Protein AF-0000000065835768 (afdb_homodimer)

Solvent-accessible surface area (backbone atoms only — not comparable to full-atom values): 32276 Å² total; per-residue (Å²): 102,39,33,35,32,39,28,36,87,40,36,66,29,43,33,36,64,66,36,83,69,40,75,77,43,46,74,45,62,57,48,66,87,75,46,41,49,82,36,44,70,56,45,37,54,50,46,70,72,67,58,46,61,31,36,39,43,60,53,68,75,79,59,22,64,65,45,30,60,73,35,36,50,58,32,20,52,54,32,29,39,29,39,52,29,47,55,51,33,34,51,76,66,66,40,37,38,34,41,37,58,47,43,58,62,38,36,40,48,94,49,90,56,62,47,47,71,85,39,55,58,47,30,35,53,43,78,54,44,36,35,42,18,51,18,39,43,49,41,47,50,47,25,49,36,48,28,69,73,36,74,80,36,47,38,29,25,43,26,35,48,45,68,44,39,68,70,56,53,57,50,85,81,49,21,45,71,67,41,38,49,52,49,50,50,53,49,27,60,75,68,64,46,58,65,44,80,36,63,13,84,32,67,40,30,44,29,73,36,43,39,59,42,56,29,51,50,51,56,54,38,71,78,40,51,89,72,50,59,63,58,36,42,44,56,78,62,58,66,42,30,49,46,54,54,51,50,55,52,27,60,74,71,63,54,81,56,44,79,40,68,39,68,88,42,84,69,80,68,63,51,54,46,54,37,39,63,68,27,49,72,69,69,54,74,69,80,70,50,70,69,61,35,49,50,54,28,52,51,46,52,55,53,51,59,69,70,104,100,40,32,35,33,40,29,36,87,40,36,67,28,44,32,37,65,66,38,81,69,40,76,76,43,47,76,45,60,57,50,66,86,77,46,42,48,80,36,44,69,55,44,39,54,51,45,71,71,66,57,45,63,32,37,39,44,60,53,67,75,81,60,22,64,66,44,30,60,73,34,36,50,57,33,19,52,54,33,28,38,30,38,53,28,48,56,53,34,34,51,76,69,66,41,38,37,35,44,36,59,47,42,58,63,38,36,40,49,95,51,92,59,62,45,46,72,84,39,55,58,47,32,35,54,45,78,54,43,36,34,42,19,52,18,40,43,49,41,47,49,47,25,49,36,48,27,70,73,37,75,81,35,48,39,27,26,42,26,35,48,46,70,45,39,68,71,56,54,59,50,86,82,49,22,45,71,66,42,39,48,54,48,51,51,54,50,26,58,75,69,65,44,57,64,45,79,36,62,13,84,31,67,41,30,44,27,74,37,43,40,60,44,54,29,52,49,51,58,52,38,70,78,39,49,89,72,50,58,64,58,38,42,45,58,79,62,59,67,41,32,48,47,54,54,51,50,55,52,28,60,74,72,64,52,82,55,43,80,40,66,40,68,89,43,82,66,81,67,61,49,53,45,56,37,38,62,68,28,49,75,69,69,54,76,68,79,72,51,69,68,60,35,49,49,52,27,51,50,47,52,55,53,51,55,68,70,99

InterPro domains:
  IPR001509 NAD-dependent epimerase/dehydratase [PF01370] (3-235)
  IPR028614 GDP-L-fucose synthase/GDP-L-colitose synthase [MF_00956] (1-303)
  IPR028614 GDP-L-fucose synthase/GDP-L-colitose synthase [cd05239] (2-302)
  IPR036291 NAD(P)-binding domain superfamily [SSF51735] (1-304)

pLDDT: mean 95.11, std 6.42, range [54.91, 98.94]

Nearest PDB structures (foldseek):
  7anh-assembly1_A-2  TM=8.904E-01  e=1.893E-30  Campylobacter jejuni
  7ll6-assembly1_A-2  TM=9.497E-01  e=2.467E-29  Brucella suis ATCC 23445
  8du0-assembly1_A  TM=9.288E-01  e=2.116E-28  Brucella ovis
  4e5y-assembly1_B  TM=9.105E-01  e=3.622E-28  Homo sapiens
  6aqz-assembly3_E  TM=8.543E-01  e=2.958E-22  Naegleria fowleri

Organism: Yersinia pseudotuberculosis (NCBI:txid633)

Foldseek 3Di:
DEEEEEPLLAPLNVLLCVDPCVVVYHYDYDDCVQAPLLDLVSLLVVCLVRVGLEYEYPDADAFALQVCQVCLPCLQNRLQSSLVSNVVSCVVSVNAYYEYEAELQQAAFPDPDAAEPVRGPVYHGFPSNRSNNVSRSNSLVVQVVSCVVPVSHRYAYEYEFAEAAARADLDPRGHYLLSVLLVQQVVCVVVVPQEGEDEAPQQAKGFYDYSNQVSVVVVVCVVVVVLQDRYAYDGAQDIDTSVVSNVLSCVLVVPDHYYHYHNVDDPGGSYRHHDHPSVVVSPDHGDDDSNRRSNNRSVNVVVVVVVD/DEEEEEPLLAPLNVLLCPFPCVVVYHYDYDDCVQAPLLDLVSLLVVCLVPVGLEYEYPDADAFALQVCQVCLPCLQNRLQSSLVSNVVSCVVSVNAYYEYEAELQQAAFPDPDAAEPVRRPVYHGFPSNRSNNVSRSNSLVVQVVSCVVPVSHRYAYEYEFAEAAARADLDPGGHYLLSVLLVQQVVCVVVVPQEGEDEAPQQAKGFYDYSNQVSVVVVVCVVLVVLQDRYAYDGAQDIDTSVVSNVLSCVLSVPDHYYHYHNVGDPGGSYRHHDHPSVVVSPDHGDADSNRRSNNRSVNVVVVVVVD

Structure (mmCIF, N/CA/C/O backbone):
data_AF-0000000065835768-model_v1
#
loop_
_entity.id
_entity.type
_entity.pdbx_description
1 polymer 'GDP-L-colitose synthase'
#
loop_
_atom_site.group_PDB
_atom_site.id
_atom_site.type_symbol
_atom_site.label_atom_id
_atom_site.label_alt_id
_atom_site.label_comp_id
_atom_site.label_asym_id
_atom_site.label_entity_id
_atom_site.label_seq_id
_atom_site.pdbx_PDB_ins_code
_atom_site.Cartn_x
_atom_site.Cartn_y
_atom_site.Cartn_z
_atom_site.occupancy
_atom_site.B_iso_or_equiv
_atom_site.auth_seq_id
_atom_site.auth_comp_id
_atom_site.auth_asym_id
_atom_site.auth_atom_id
_atom_site.pdbx_PDB_model_num
ATOM 1 N N . MET A 1 1 ? 14.594 30.266 -4.555 1 95.5 1 MET A N 1
ATOM 2 C CA . MET A 1 1 ? 14.266 28.859 -4.684 1 95.5 1 MET A CA 1
ATOM 3 C C . MET A 1 1 ? 12.812 28.672 -5.105 1 95.5 1 MET A C 1
ATOM 5 O O . MET A 1 1 ? 11.914 29.312 -4.559 1 95.5 1 MET A O 1
ATOM 9 N N . LYS A 1 2 ? 12.625 27.984 -6.133 1 98.12 2 LYS A N 1
ATOM 10 C CA . LYS A 1 2 ? 11.289 27.719 -6.652 1 98.12 2 LYS A CA 1
ATOM 11 C C . LYS A 1 2 ? 10.711 26.438 -6.055 1 98.12 2 LYS A C 1
ATOM 13 O O . LYS A 1 2 ? 11.305 25.359 -6.18 1 98.12 2 LYS A O 1
ATOM 18 N N . ILE A 1 3 ? 9.461 26.484 -5.406 1 98.88 3 ILE A N 1
ATOM 19 C CA . ILE A 1 3 ? 8.867 25.359 -4.684 1 98.88 3 ILE A CA 1
ATOM 20 C C . ILE A 1 3 ? 7.496 25.047 -5.27 1 98.88 3 ILE A C 1
ATOM 22 O O . ILE A 1 3 ? 6.629 25.906 -5.355 1 98.88 3 ILE A O 1
ATOM 26 N N . LEU A 1 4 ? 7.32 23.844 -5.734 1 98.94 4 LEU A N 1
ATOM 27 C CA . LEU A 1 4 ? 5.984 23.359 -6.078 1 98.94 4 LEU A CA 1
ATOM 28 C C . LEU A 1 4 ? 5.246 22.875 -4.836 1 98.94 4 LEU A C 1
ATOM 30 O O . LEU A 1 4 ? 5.715 21.969 -4.148 1 98.94 4 LEU A O 1
ATOM 34 N N . LEU A 1 5 ? 4.188 23.484 -4.543 1 98.88 5 LEU A N 1
ATOM 35 C CA . LEU A 1 5 ? 3.312 23.094 -3.445 1 98.88 5 LEU A CA 1
ATOM 36 C C . LEU A 1 5 ? 2.002 22.516 -3.977 1 98.88 5 LEU A C 1
ATOM 38 O O . LEU A 1 5 ? 1.153 23.25 -4.48 1 98.88 5 LEU A O 1
ATOM 42 N N . THR A 1 6 ? 1.881 21.172 -3.885 1 98.88 6 THR A N 1
ATOM 43 C CA . THR A 1 6 ? 0.581 20.594 -4.191 1 98.88 6 THR A CA 1
ATOM 44 C C . THR A 1 6 ? -0.34 20.656 -2.975 1 98.88 6 THR A C 1
ATOM 46 O O . THR A 1 6 ? 0.124 20.594 -1.834 1 98.88 6 THR A O 1
ATOM 49 N N . GLY A 1 7 ? -1.664 20.828 -3.27 1 98.25 7 GLY A N 1
ATOM 50 C CA . GLY A 1 7 ? -2.617 20.938 -2.176 1 98.25 7 GLY A CA 1
ATOM 51 C C . GLY A 1 7 ? -2.654 22.328 -1.549 1 98.25 7 GLY A C 1
ATOM 52 O O . GLY A 1 7 ? -3.014 22.469 -0.378 1 98.25 7 GLY A O 1
ATOM 53 N N . ALA A 1 8 ? -2.328 23.359 -2.309 1 98.31 8 ALA A N 1
ATOM 54 C CA . ALA A 1 8 ? -2.238 24.719 -1.818 1 98.31 8 ALA A CA 1
ATOM 55 C C . ALA A 1 8 ? -3.607 25.25 -1.396 1 98.31 8 ALA A C 1
ATOM 57 O O . ALA A 1 8 ? -3.703 26.188 -0.595 1 98.31 8 ALA A O 1
ATOM 58 N N . GLY A 1 9 ? -4.625 24.625 -1.874 1 96.69 9 GLY A N 1
ATOM 59 C CA . GLY A 1 9 ? -5.977 25.094 -1.583 1 96.69 9 GLY A CA 1
ATOM 60 C C . GLY A 1 9 ? -6.543 24.5 -0.305 1 96.69 9 GLY A C 1
ATOM 61 O O . GLY A 1 9 ? -7.594 24.938 0.17 1 96.69 9 GLY A O 1
ATOM 62 N N . GLY A 1 10 ? -5.895 23.578 0.287 1 96.06 10 GLY A N 1
ATOM 63 C CA . GLY A 1 10 ? -6.336 22.969 1.533 1 96.06 10 GLY A CA 1
ATOM 64 C C . GLY A 1 10 ? -5.828 23.703 2.764 1 96.06 10 GLY A C 1
ATOM 65 O O . GLY A 1 10 ? -5.07 24.672 2.65 1 96.06 10 GLY A O 1
ATOM 66 N N . MET A 1 11 ? -6.199 23.234 3.941 1 96 11 MET A N 1
ATOM 67 C CA . MET A 1 11 ? -5.848 23.859 5.211 1 96 11 MET A CA 1
ATOM 68 C C . MET A 1 11 ? -4.336 24 5.352 1 96 11 MET A C 1
ATOM 70 O O . MET A 1 11 ? -3.832 25.078 5.664 1 96 11 MET A O 1
ATOM 74 N N . VAL A 1 12 ? -3.611 22.891 5.098 1 98.06 12 VAL A N 1
ATOM 75 C CA . VAL A 1 12 ? -2.162 22.906 5.266 1 98.06 12 VAL A CA 1
ATOM 76 C C . VAL A 1 12 ? -1.523 23.844 4.254 1 98.06 12 VAL A C 1
ATOM 78 O O . VAL A 1 12 ? -0.689 24.688 4.617 1 98.06 12 VAL A O 1
ATOM 81 N N . GLY A 1 13 ? -1.935 23.766 2.982 1 98.56 13 GLY A N 1
ATOM 82 C CA . GLY A 1 13 ? -1.397 24.625 1.939 1 98.56 13 GLY A CA 1
ATOM 83 C C . GLY A 1 13 ? -1.617 26.094 2.209 1 98.56 13 GLY A C 1
ATOM 84 O O . GLY A 1 13 ? -0.692 26.906 2.078 1 98.56 13 GLY A O 1
ATOM 85 N N . LYS A 1 14 ? -2.795 26.438 2.609 1 98.44 14 LYS A N 1
ATOM 86 C CA . LYS A 1 14 ? -3.127 27.844 2.879 1 98.44 14 LYS A CA 1
ATOM 87 C C . LYS A 1 14 ? -2.322 28.375 4.059 1 98.44 14 LYS A C 1
ATOM 89 O O . LYS A 1 14 ? -1.917 29.547 4.059 1 98.44 14 LYS A O 1
ATOM 94 N N . ASN A 1 15 ? -2.145 27.547 5.066 1 98.56 15 ASN A N 1
ATOM 95 C CA . ASN A 1 15 ? -1.338 27.984 6.207 1 98.56 15 ASN A CA 1
ATOM 96 C C . ASN A 1 15 ? 0.127 28.172 5.816 1 98.56 15 ASN A C 1
ATOM 98 O O . ASN A 1 15 ? 0.796 29.078 6.316 1 98.56 15 ASN A O 1
ATOM 102 N N . ILE A 1 16 ? 0.642 27.281 4.938 1 98.75 16 ILE A N 1
ATOM 103 C CA . ILE A 1 16 ? 2.008 27.422 4.445 1 98.75 16 ILE A CA 1
ATOM 104 C C . ILE A 1 16 ? 2.162 28.766 3.727 1 98.75 16 ILE A C 1
ATOM 106 O O . ILE A 1 16 ? 3.094 29.531 4.008 1 98.75 16 ILE A O 1
ATOM 110 N N . LEU A 1 17 ? 1.242 29.094 2.873 1 98.56 17 LEU A N 1
ATOM 111 C CA . LEU A 1 17 ? 1.327 30.297 2.051 1 98.56 17 LEU A CA 1
ATOM 112 C C . LEU A 1 17 ? 1.104 31.547 2.891 1 98.56 17 LEU A C 1
ATOM 114 O O . LEU A 1 17 ? 1.612 32.625 2.561 1 98.56 17 LEU A O 1
ATOM 118 N N . ALA A 1 18 ? 0.375 31.438 4.031 1 98.12 18 ALA A N 1
ATOM 119 C CA . ALA A 1 18 ? 0.082 32.562 4.906 1 98.12 18 ALA A CA 1
ATOM 120 C C . ALA A 1 18 ? 1.254 32.875 5.84 1 98.12 18 ALA A C 1
ATOM 122 O O . ALA A 1 18 ? 1.326 33.938 6.441 1 98.12 18 ALA A O 1
ATOM 123 N N . HIS A 1 19 ? 2.084 31.922 6 1 98 19 HIS A N 1
ATOM 124 C CA . HIS A 1 19 ? 3.221 32.094 6.898 1 98 19 HIS A CA 1
ATOM 125 C C . HIS A 1 19 ? 4.145 33.219 6.418 1 98 19 HIS A C 1
ATOM 127 O O . HIS A 1 19 ? 4.371 33.344 5.215 1 98 19 HIS A O 1
ATOM 133 N N . THR A 1 20 ? 4.805 33.938 7.281 1 97.5 20 THR A N 1
ATOM 134 C CA . THR A 1 20 ? 5.609 35.125 6.969 1 97.5 20 THR A CA 1
ATOM 135 C C . THR A 1 20 ? 6.816 34.719 6.117 1 97.5 20 THR A C 1
ATOM 137 O O . THR A 1 20 ? 7.273 35.531 5.289 1 97.5 20 THR A O 1
ATOM 140 N N . LYS A 1 21 ? 7.285 33.562 6.254 1 97.81 21 LYS A N 1
ATOM 141 C CA . LYS A 1 21 ? 8.5 33.156 5.562 1 97.81 21 LYS A CA 1
ATOM 142 C C . LYS A 1 21 ? 8.203 32.75 4.121 1 97.81 21 LYS A C 1
ATOM 144 O O . LYS A 1 21 ? 9.117 32.531 3.322 1 97.81 21 LYS A O 1
ATOM 149 N N . SER A 1 22 ? 6.949 32.625 3.762 1 98.12 22 SER A N 1
ATOM 150 C CA . SER A 1 22 ? 6.582 32.219 2.406 1 98.12 22 SER A CA 1
ATOM 151 C C . SER A 1 22 ? 7.121 33.219 1.377 1 98.12 22 SER A C 1
ATOM 153 O O . SER A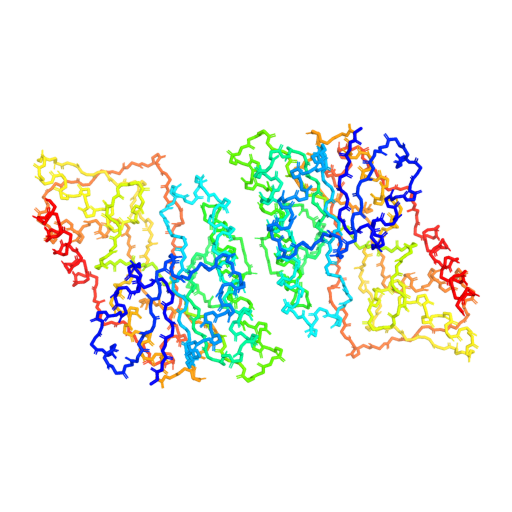 1 22 ? 7.422 32.844 0.243 1 98.12 22 SER A O 1
ATOM 155 N N . LYS A 1 23 ? 7.355 34.438 1.749 1 97.06 23 LYS A N 1
ATOM 156 C CA . LYS A 1 23 ? 7.785 35.5 0.855 1 97.06 23 LYS A CA 1
ATOM 157 C C . LYS A 1 23 ? 9.234 35.312 0.418 1 97.06 23 LYS A C 1
ATOM 159 O O . LYS A 1 23 ? 9.672 35.906 -0.565 1 97.06 23 LYS A O 1
ATOM 164 N N . ASP A 1 24 ? 9.945 34.469 1.132 1 97.69 24 ASP A N 1
ATOM 165 C CA . ASP A 1 24 ? 11.359 34.25 0.843 1 97.69 24 ASP A CA 1
ATOM 166 C C . ASP A 1 24 ? 11.539 33.25 -0.299 1 97.69 24 ASP A C 1
ATOM 168 O O . ASP A 1 24 ? 12.648 33.031 -0.774 1 97.69 24 ASP A O 1
ATOM 172 N N . TYR A 1 25 ? 10.398 32.688 -0.817 1 98.19 25 TYR A N 1
ATOM 173 C CA . TYR A 1 25 ? 10.453 31.641 -1.831 1 98.19 25 TYR A CA 1
ATOM 174 C C . TYR A 1 25 ? 9.484 31.938 -2.969 1 98.19 25 TYR A C 1
ATOM 176 O O . TYR A 1 25 ? 8.562 32.75 -2.814 1 98.19 25 TYR A O 1
ATOM 184 N N . GLU A 1 26 ? 9.773 31.359 -4.113 1 98.44 26 GLU A N 1
ATOM 185 C CA . GLU A 1 26 ? 8.828 31.359 -5.23 1 98.44 26 GLU A CA 1
ATOM 186 C C . GLU A 1 26 ? 7.961 30.109 -5.234 1 98.44 26 GLU A C 1
ATOM 188 O O . GLU A 1 26 ? 8.438 29.016 -5.562 1 98.44 26 GLU A O 1
ATOM 193 N N . PHE A 1 27 ? 6.73 30.312 -4.93 1 98.62 27 PHE A N 1
ATOM 194 C CA . PHE A 1 27 ? 5.824 29.172 -4.859 1 98.62 27 PHE A CA 1
ATOM 195 C C . PHE A 1 27 ? 5.051 29 -6.164 1 98.62 27 PHE A C 1
ATOM 197 O O . PHE A 1 27 ? 4.539 29.984 -6.711 1 98.62 27 PHE A O 1
ATOM 204 N N . ILE A 1 28 ? 5.012 27.812 -6.656 1 98.5 28 ILE A N 1
ATOM 205 C CA . ILE A 1 28 ? 4.082 27.375 -7.695 1 98.5 28 ILE A CA 1
ATOM 206 C C . ILE A 1 28 ? 2.965 26.547 -7.074 1 98.5 28 ILE A C 1
ATOM 208 O O . ILE A 1 28 ? 3.221 25.484 -6.488 1 98.5 28 ILE A O 1
ATOM 212 N N . THR A 1 29 ? 1.746 26.984 -7.23 1 98.69 29 THR A N 1
ATOM 213 C CA . THR A 1 29 ? 0.629 26.406 -6.492 1 98.69 29 THR A CA 1
ATOM 214 C C . THR A 1 29 ? -0.534 26.094 -7.43 1 98.69 29 THR A C 1
ATOM 216 O O . THR A 1 29 ? -1.622 26.656 -7.285 1 98.69 29 THR A O 1
ATOM 219 N N . PRO A 1 30 ? -0.406 25.156 -8.289 1 98.12 30 PRO A N 1
ATOM 220 C CA . PRO A 1 30 ? -1.486 24.844 -9.227 1 98.12 30 PRO A CA 1
ATOM 221 C C . PRO A 1 30 ? -2.725 24.281 -8.539 1 98.12 30 PRO A C 1
ATOM 223 O O . PRO A 1 30 ? -2.605 23.531 -7.562 1 98.12 30 PRO A O 1
ATOM 226 N N . SER A 1 31 ? -3.873 24.672 -9.055 1 97.12 31 SER A N 1
ATOM 227 C CA . SER A 1 31 ? -5.109 23.984 -8.68 1 97.12 31 SER A CA 1
ATOM 228 C C . SER A 1 31 ? -5.184 22.594 -9.281 1 97.12 31 SER A C 1
ATOM 230 O O . SER A 1 31 ? -4.363 22.234 -10.125 1 97.12 31 SER A O 1
ATOM 232 N N . SER A 1 32 ? -6.184 21.844 -8.805 1 95.81 32 SER A N 1
ATOM 233 C CA . SER A 1 32 ? -6.367 20.5 -9.359 1 95.81 32 SER A CA 1
ATOM 234 C C . SER A 1 32 ? -6.746 20.562 -10.836 1 95.81 32 SER A C 1
ATOM 236 O O . SER A 1 32 ? -6.504 19.609 -11.578 1 95.81 32 SER A O 1
ATOM 238 N N . LYS A 1 33 ? -7.289 21.672 -11.289 1 94.88 33 LYS A N 1
ATOM 239 C CA . LYS A 1 33 ? -7.633 21.875 -12.695 1 94.88 33 LYS A CA 1
ATOM 240 C C . LYS A 1 33 ? -6.387 22.156 -13.523 1 94.88 33 LYS A C 1
ATOM 242 O O . LYS A 1 33 ? -6.297 21.734 -14.68 1 94.88 33 LYS A O 1
ATOM 247 N N . GLU A 1 34 ? -5.477 22.812 -12.922 1 96.69 34 GLU A N 1
ATOM 248 C CA . GLU A 1 34 ? -4.242 23.188 -13.609 1 96.69 34 GLU A CA 1
ATOM 249 C C . GLU A 1 34 ? -3.258 22.016 -13.641 1 96.69 34 GLU A C 1
ATOM 251 O O . GLU A 1 34 ? -2.471 21.875 -14.578 1 96.69 34 GLU A O 1
ATOM 256 N N . LEU A 1 35 ? -3.312 21.219 -12.625 1 98.12 35 LEU A N 1
ATOM 257 C CA . LEU A 1 35 ? -2.449 20.047 -12.5 1 98.12 35 LEU A CA 1
ATOM 258 C C . LEU A 1 35 ? -3.207 18.875 -11.875 1 98.12 35 LEU A C 1
ATOM 260 O O . LEU A 1 35 ? -3.445 18.859 -10.672 1 98.12 35 LEU A O 1
ATOM 264 N N . ASP A 1 36 ? -3.562 17.969 -12.695 1 98 36 ASP A N 1
ATOM 265 C CA . ASP A 1 36 ? -4.234 16.766 -12.234 1 98 36 ASP A CA 1
ATOM 266 C C . ASP A 1 36 ? -3.223 15.719 -11.766 1 98 36 ASP A C 1
ATOM 268 O O . ASP A 1 36 ? -2.582 15.055 -12.578 1 98 36 ASP A O 1
ATOM 272 N N . LEU A 1 37 ? -3.168 15.469 -10.492 1 98.38 37 LEU A N 1
ATOM 273 C CA . LEU A 1 37 ? -2.172 14.586 -9.906 1 98.38 37 LEU A CA 1
ATOM 274 C C . LEU A 1 37 ? -2.529 13.125 -10.156 1 98.38 37 LEU A C 1
ATOM 276 O O . LEU A 1 37 ? -1.713 12.227 -9.914 1 98.38 37 LEU A O 1
ATOM 280 N N . LEU A 1 38 ? -3.723 12.867 -10.664 1 97.12 38 LEU A N 1
ATOM 281 C CA . LEU A 1 38 ? -4.129 11.5 -10.961 1 97.12 38 LEU A CA 1
ATOM 282 C C . LEU A 1 38 ? -3.623 11.078 -12.336 1 97.12 38 LEU A C 1
ATOM 284 O O . LEU A 1 38 ? -3.736 9.906 -12.711 1 97.12 38 LEU A O 1
ATOM 288 N N . GLU A 1 39 ? -3.012 12.039 -13.07 1 95.12 39 GLU A N 1
ATOM 289 C CA . GLU A 1 39 ? -2.471 11.789 -14.398 1 95.12 39 GLU A CA 1
ATOM 290 C C . GLU A 1 39 ? -0.968 12.047 -14.445 1 95.12 39 GLU A C 1
ATOM 292 O O . GLU A 1 39 ?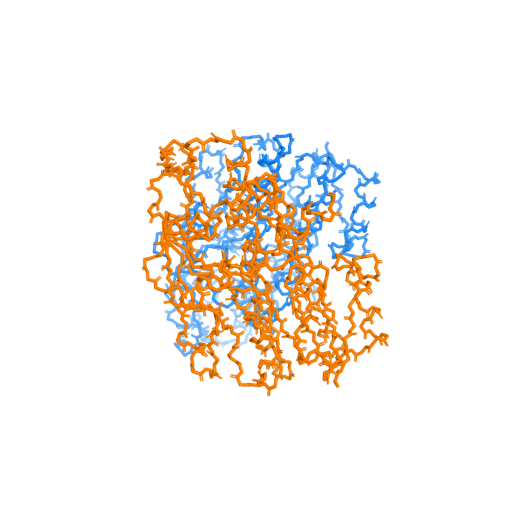 -0.534 13.188 -14.609 1 95.12 39 GLU A O 1
ATOM 297 N N . LYS A 1 40 ? -0.224 11.016 -14.461 1 95.75 40 LYS A N 1
ATOM 298 C CA . LYS A 1 40 ? 1.229 11.141 -14.383 1 95.75 40 LYS A CA 1
ATOM 299 C C . LYS A 1 40 ? 1.771 11.961 -15.547 1 95.75 40 LYS A C 1
ATOM 301 O O . LYS A 1 40 ? 2.709 12.75 -15.375 1 95.75 40 LYS A O 1
ATOM 306 N N . LYS A 1 41 ? 1.224 11.773 -16.734 1 95.19 41 LYS A N 1
ATOM 307 C CA . LYS A 1 41 ? 1.685 12.5 -17.906 1 95.19 41 LYS A CA 1
ATOM 308 C C . LYS A 1 41 ? 1.531 14.008 -17.719 1 95.19 41 LYS A C 1
ATOM 310 O O . LYS A 1 41 ? 2.387 14.781 -18.141 1 95.19 41 LYS A O 1
ATOM 315 N N . HIS A 1 42 ? 0.443 14.359 -17.078 1 96.69 42 HIS A N 1
ATOM 316 C CA . HIS A 1 42 ? 0.213 15.773 -16.781 1 96.69 42 HIS A CA 1
ATOM 317 C C . HIS A 1 42 ? 1.279 16.312 -15.844 1 96.69 42 HIS A C 1
ATOM 319 O O . HIS A 1 42 ? 1.777 17.422 -16.031 1 96.69 42 HIS A O 1
ATOM 325 N N . ILE A 1 43 ? 1.631 15.578 -14.891 1 98.5 43 ILE A N 1
ATOM 326 C CA . ILE A 1 43 ? 2.635 15.977 -13.914 1 98.5 43 ILE A CA 1
ATOM 327 C C . ILE A 1 43 ? 3.998 16.094 -14.586 1 98.5 43 ILE A C 1
ATOM 329 O O . ILE A 1 43 ? 4.719 17.078 -14.375 1 98.5 43 ILE A O 1
ATOM 333 N N . THR A 1 44 ? 4.312 15.109 -15.375 1 98.06 44 THR A N 1
ATOM 334 C CA . THR A 1 44 ? 5.594 15.094 -16.062 1 98.06 44 THR A CA 1
ATOM 335 C C . THR A 1 44 ? 5.766 16.359 -16.922 1 98.06 44 THR A C 1
ATOM 337 O O . THR A 1 44 ? 6.809 17.016 -16.859 1 98.06 44 THR A O 1
ATOM 340 N N . THR A 1 45 ? 4.766 16.688 -17.656 1 98.12 45 THR A N 1
ATOM 341 C CA . THR A 1 45 ? 4.801 17.875 -18.5 1 98.12 45 THR A CA 1
ATOM 342 C C . THR A 1 45 ? 4.922 19.141 -17.656 1 98.12 45 THR A C 1
ATOM 344 O O . THR A 1 45 ? 5.699 20.047 -17.984 1 98.12 45 THR A O 1
ATOM 347 N N . TYR A 1 46 ? 4.199 19.188 -16.625 1 98.62 46 TYR A N 1
ATOM 348 C CA . TYR A 1 46 ? 4.195 20.344 -15.734 1 98.62 46 TYR A CA 1
ATOM 349 C C . TYR A 1 46 ? 5.574 20.562 -15.117 1 98.62 46 TYR A C 1
ATOM 351 O O . TYR A 1 46 ? 6.062 21.688 -15.07 1 98.62 46 TYR A O 1
ATOM 359 N N . LEU A 1 47 ? 6.195 19.469 -14.664 1 98.69 47 LEU A N 1
ATOM 360 C CA . LEU A 1 47 ? 7.496 19.547 -14.008 1 98.69 47 LEU A CA 1
ATOM 361 C C . LEU A 1 47 ? 8.586 19.906 -15.016 1 98.69 47 LEU A C 1
ATOM 363 O O . LEU A 1 47 ? 9.531 20.641 -14.68 1 98.69 47 LEU A O 1
ATOM 367 N N . LYS A 1 48 ? 8.469 19.391 -16.219 1 98.19 48 LYS A N 1
ATOM 368 C CA . LYS A 1 48 ? 9.422 19.734 -17.266 1 98.19 48 LYS A CA 1
ATOM 369 C C . LYS A 1 48 ? 9.398 21.234 -17.578 1 98.19 48 LYS A C 1
ATOM 371 O O . LYS A 1 48 ? 10.43 21.828 -17.859 1 98.19 48 LYS A O 1
ATOM 376 N N . HIS A 1 49 ? 8.258 21.781 -17.516 1 98.06 49 HIS A N 1
ATOM 377 C CA . HIS A 1 49 ? 8.062 23.172 -17.844 1 98.06 49 HIS A CA 1
ATOM 378 C C . HIS A 1 49 ? 8.516 24.094 -16.719 1 98.06 49 HIS A C 1
ATOM 380 O O . HIS A 1 49 ? 9.203 25.078 -16.953 1 98.06 49 HIS A O 1
ATOM 386 N N . HIS A 1 50 ? 8.18 23.797 -15.477 1 98.31 50 HIS A N 1
ATOM 387 C CA . HIS A 1 50 ? 8.367 24.703 -14.359 1 98.31 50 HIS A CA 1
ATOM 388 C C . HIS A 1 50 ? 9.688 24.453 -13.648 1 98.31 50 HIS A C 1
ATOM 390 O O . HIS A 1 50 ? 10.258 25.359 -13.031 1 98.31 50 HIS A O 1
ATOM 396 N N . LYS A 1 51 ? 10.117 23.234 -13.617 1 98.19 51 LYS A N 1
ATOM 397 C CA . LYS A 1 51 ? 11.414 22.812 -13.086 1 98.19 51 LYS A CA 1
ATOM 398 C C . LYS A 1 51 ? 11.617 23.312 -11.656 1 98.19 51 LYS A C 1
ATOM 400 O O . LYS A 1 51 ? 12.609 23.984 -11.367 1 98.19 51 LYS A O 1
ATOM 405 N N . PRO A 1 52 ? 10.773 22.953 -10.758 1 98.75 52 PRO A N 1
ATOM 406 C CA . PRO A 1 52 ? 10.977 23.375 -9.375 1 98.75 52 PRO A CA 1
ATOM 407 C C . PRO A 1 52 ? 12.242 22.766 -8.758 1 98.75 52 PRO A C 1
ATOM 409 O O . PRO A 1 52 ? 12.672 21.688 -9.164 1 98.75 52 PRO A O 1
ATOM 412 N N . ASN A 1 53 ? 12.789 23.469 -7.727 1 98.25 53 ASN A N 1
ATOM 413 C CA . ASN A 1 53 ? 13.938 23 -6.969 1 98.25 53 ASN A CA 1
ATOM 414 C C . ASN A 1 53 ? 13.508 22.078 -5.832 1 98.25 53 ASN A C 1
ATOM 416 O O . ASN A 1 53 ? 14.305 21.25 -5.359 1 98.25 53 ASN A O 1
ATOM 420 N N . PHE A 1 54 ? 12.289 22.266 -5.441 1 98.69 54 PHE A N 1
ATOM 421 C CA . PHE A 1 54 ? 11.742 21.609 -4.262 1 98.69 54 PHE A CA 1
ATOM 422 C C . PHE A 1 54 ? 10.25 21.359 -4.414 1 98.69 54 PHE A C 1
ATOM 424 O O . PHE A 1 54 ? 9.531 22.188 -4.977 1 98.69 54 PHE A O 1
ATOM 431 N N . ILE A 1 55 ? 9.797 20.156 -3.967 1 98.94 55 ILE A N 1
ATOM 432 C CA . ILE A 1 55 ? 8.367 19.859 -3.988 1 98.94 55 ILE A CA 1
ATOM 433 C C . ILE A 1 55 ? 7.875 19.594 -2.568 1 98.94 55 ILE A C 1
ATOM 435 O O . ILE A 1 55 ? 8.531 18.875 -1.802 1 98.94 55 ILE A O 1
ATOM 439 N N . ILE A 1 56 ? 6.852 20.203 -2.186 1 98.94 56 ILE A N 1
ATOM 440 C CA . ILE A 1 56 ? 6.086 19.859 -0.995 1 98.94 56 ILE A CA 1
ATOM 441 C C . ILE A 1 56 ? 4.758 19.219 -1.404 1 98.94 56 ILE A C 1
ATOM 443 O O . ILE A 1 56 ? 3.91 19.875 -2.016 1 98.94 56 ILE A O 1
ATOM 447 N N . HIS A 1 57 ? 4.582 17.969 -1.076 1 98.94 57 HIS A N 1
ATOM 448 C CA . HIS A 1 57 ? 3.357 17.266 -1.42 1 98.94 57 HIS A CA 1
ATOM 449 C C . HIS A 1 57 ? 2.359 17.297 -0.268 1 98.94 57 HIS A C 1
ATOM 451 O O . HIS A 1 57 ? 2.352 16.406 0.58 1 98.94 57 HIS A O 1
ATOM 457 N N . ALA A 1 58 ? 1.437 18.203 -0.344 1 98.75 58 ALA A N 1
ATOM 458 C CA . ALA A 1 58 ? 0.432 18.375 0.704 1 98.75 58 ALA A CA 1
ATOM 459 C C . ALA A 1 58 ? -0.96 18.016 0.187 1 98.75 58 ALA A C 1
ATOM 461 O O . ALA A 1 58 ? -1.939 18.078 0.934 1 98.75 58 ALA A O 1
ATOM 462 N N . ALA A 1 59 ? -1.038 17.625 -1.051 1 98.5 59 ALA A N 1
ATOM 463 C CA . ALA A 1 59 ? -2.334 17.266 -1.625 1 98.5 59 ALA A CA 1
ATOM 464 C C . ALA A 1 59 ? -2.824 15.922 -1.094 1 98.5 59 ALA A C 1
ATOM 466 O O . ALA A 1 59 ? -2.02 15.039 -0.803 1 98.5 59 ALA A O 1
ATOM 467 N N . GLY A 1 60 ? -4.109 15.797 -1.014 1 96.88 60 GLY A N 1
ATOM 468 C CA . GLY A 1 60 ? -4.723 14.539 -0.622 1 96.88 60 GLY A CA 1
ATOM 469 C C . GLY A 1 60 ? -6.219 14.648 -0.404 1 96.88 60 GLY A C 1
ATOM 470 O O . GLY A 1 60 ? -6.754 15.75 -0.252 1 96.88 60 GLY A O 1
ATOM 471 N N . ILE A 1 61 ? -6.836 13.531 -0.511 1 95.06 61 ILE A N 1
ATOM 472 C CA . ILE A 1 61 ? -8.211 13.391 -0.044 1 95.06 61 ILE A CA 1
ATOM 473 C C . ILE A 1 61 ? -8.227 13.18 1.468 1 95.06 61 ILE A C 1
ATOM 475 O O . ILE A 1 61 ? -7.605 12.242 1.976 1 95.06 61 ILE A O 1
ATOM 479 N N . VAL A 1 62 ? -8.867 14.156 2.146 1 91.06 62 VAL A N 1
ATOM 480 C CA . VAL A 1 62 ? -8.938 14.07 3.602 1 91.06 62 VAL A CA 1
ATOM 481 C C . VAL A 1 62 ? -10.391 14.148 4.059 1 91.06 62 VAL A C 1
ATOM 483 O O . VAL A 1 62 ? -11.25 14.648 3.324 1 91.06 62 VAL A O 1
ATOM 486 N N . GLY A 1 63 ? -10.672 13.625 5.188 1 86.62 63 GLY A N 1
ATOM 487 C CA . GLY A 1 63 ? -12.008 13.641 5.773 1 86.62 63 GLY A CA 1
ATOM 488 C C . GLY A 1 63 ? -12.07 12.93 7.113 1 86.62 63 GLY A C 1
ATOM 489 O O . GLY A 1 63 ? -11.125 12.25 7.512 1 86.62 63 GLY A O 1
ATOM 490 N N . GLY A 1 64 ? -13.164 13.188 7.785 1 84.56 64 GLY A N 1
ATOM 491 C CA . GLY A 1 64 ? -13.367 12.562 9.086 1 84.56 64 GLY A CA 1
ATOM 492 C C . GLY A 1 64 ? -13.617 11.07 8.992 1 84.56 64 GLY A C 1
ATOM 493 O O . GLY A 1 64 ? -13.453 10.469 7.926 1 84.56 64 GLY A O 1
ATOM 494 N N . ILE A 1 65 ? -13.922 10.469 10.07 1 83.25 65 ILE A N 1
ATOM 495 C CA . ILE A 1 65 ? -14.102 9.031 10.219 1 83.25 65 ILE A CA 1
ATOM 496 C C . ILE A 1 65 ? -15.211 8.555 9.281 1 83.25 65 ILE A C 1
ATOM 498 O O . ILE A 1 65 ? -15.039 7.566 8.562 1 83.25 65 ILE A O 1
ATOM 502 N N . HIS A 1 66 ? -16.25 9.258 9.188 1 84.31 66 HIS A N 1
ATOM 503 C CA . HIS A 1 66 ? -17.391 8.859 8.367 1 84.31 66 HIS A CA 1
ATOM 504 C C . HIS A 1 66 ? -17.047 8.883 6.887 1 84.31 66 HIS A C 1
ATOM 506 O O . HIS A 1 66 ? -17.438 7.992 6.133 1 84.31 66 HIS A O 1
ATOM 512 N N . ALA A 1 67 ? -16.344 9.906 6.527 1 88.19 67 ALA A N 1
ATOM 513 C CA . ALA A 1 67 ? -15.93 10.008 5.129 1 88.19 67 ALA A CA 1
ATOM 514 C C . ALA A 1 67 ? -15.055 8.828 4.723 1 88.19 67 ALA A C 1
ATOM 516 O O . ALA A 1 67 ? -15.227 8.258 3.643 1 88.19 67 ALA A O 1
ATOM 517 N N . ASN A 1 68 ? -14.164 8.391 5.562 1 90.62 68 ASN A N 1
ATOM 518 C CA . ASN A 1 68 ? -13.266 7.277 5.297 1 90.62 68 ASN A CA 1
ATOM 519 C C . ASN A 1 68 ? -14.016 5.953 5.219 1 90.62 68 ASN A C 1
ATOM 521 O O . ASN A 1 68 ? -13.758 5.137 4.332 1 90.62 68 ASN A O 1
ATOM 525 N N . ILE A 1 69 ? -14.945 5.742 6.121 1 90.56 69 ILE A N 1
ATOM 526 C CA . ILE A 1 69 ? -15.703 4.496 6.188 1 90.56 69 ILE A CA 1
ATOM 527 C C . ILE A 1 69 ? -16.578 4.359 4.949 1 90.56 69 ILE A C 1
ATOM 529 O O . ILE A 1 69 ? -16.688 3.275 4.367 1 90.56 69 ILE A O 1
ATOM 533 N N . ASN A 1 70 ? -17.125 5.484 4.516 1 92.38 70 ASN A N 1
ATOM 534 C CA . ASN A 1 70 ? -18.109 5.461 3.434 1 92.38 70 ASN A CA 1
ATOM 535 C C . ASN A 1 70 ? -17.422 5.426 2.066 1 92.38 70 ASN A C 1
ATOM 537 O O . ASN A 1 70 ? -18.047 5.035 1.074 1 92.38 70 ASN A O 1
ATOM 541 N N . ASN A 1 71 ? -16.156 5.84 2.006 1 95.69 71 ASN A N 1
ATOM 542 C CA . ASN A 1 71 ? -15.469 5.949 0.718 1 95.69 71 ASN A CA 1
ATOM 543 C C . ASN A 1 71 ? -14.055 5.379 0.78 1 95.69 71 ASN A C 1
ATOM 545 O O . ASN A 1 71 ? -13.094 6.051 0.4 1 95.69 71 ASN A O 1
ATOM 549 N N . PRO A 1 72 ? -13.945 4.109 1.2 1 96.75 72 PRO A N 1
ATOM 550 C CA . PRO A 1 72 ? -12.594 3.562 1.343 1 96.75 72 PRO A CA 1
ATOM 551 C C . PRO A 1 72 ? -11.852 3.467 0.012 1 96.75 72 PRO A C 1
ATOM 553 O O . PRO A 1 72 ? -10.633 3.643 -0.034 1 96.75 72 PRO A O 1
ATOM 556 N N . VAL A 1 73 ? -12.57 3.211 -1.097 1 98.44 73 VAL A N 1
ATOM 557 C CA . VAL A 1 73 ? -11.945 3.102 -2.412 1 98.44 73 VAL A CA 1
ATOM 558 C C . VAL A 1 73 ? -11.328 4.441 -2.805 1 98.44 73 VAL A C 1
ATOM 560 O O . VAL A 1 73 ? -10.164 4.508 -3.191 1 98.44 73 VAL A O 1
ATOM 563 N N . LYS A 1 74 ? -12.086 5.512 -2.682 1 97.94 74 LYS A N 1
ATOM 564 C CA . LYS A 1 74 ? -11.617 6.848 -3.045 1 97.94 74 LYS A CA 1
ATOM 565 C C . LYS A 1 74 ? -10.391 7.242 -2.225 1 97.94 74 LYS A C 1
ATOM 567 O O . LYS A 1 74 ? -9.398 7.719 -2.773 1 97.94 74 LYS A O 1
ATOM 572 N N . PHE A 1 75 ? -10.438 7.023 -0.919 1 97.81 75 PHE A N 1
ATOM 573 C CA . PHE A 1 75 ? -9.359 7.418 -0.029 1 97.81 75 PHE A CA 1
ATOM 574 C C . PHE A 1 75 ? -8.086 6.629 -0.334 1 97.81 75 PHE A C 1
ATOM 576 O O . PHE A 1 75 ? -6.98 7.168 -0.249 1 97.81 75 PHE A O 1
ATOM 583 N N . LEU A 1 76 ? -8.258 5.387 -0.689 1 98.69 76 LEU A N 1
ATOM 584 C CA . LEU A 1 76 ? -7.102 4.578 -1.062 1 98.69 76 LEU A CA 1
ATOM 585 C C . LEU A 1 76 ? -6.559 5.004 -2.424 1 98.69 76 LEU A C 1
ATOM 587 O O . LEU A 1 76 ? -5.402 5.41 -2.533 1 98.69 76 LEU A O 1
ATOM 591 N N . VAL A 1 77 ? -7.406 4.957 -3.43 1 98.62 77 VAL A N 1
ATOM 592 C CA . VAL A 1 77 ? -6.988 5.02 -4.824 1 98.62 77 VAL A CA 1
ATOM 593 C C . VAL A 1 77 ? -6.473 6.422 -5.145 1 98.62 77 VAL A C 1
ATOM 595 O O . VAL A 1 77 ? -5.379 6.578 -5.695 1 98.62 77 VAL A O 1
ATOM 598 N N . GLU A 1 78 ? -7.207 7.434 -4.809 1 98.44 78 GLU A N 1
ATOM 599 C CA . GLU A 1 78 ? -6.824 8.781 -5.215 1 98.44 78 GLU A CA 1
ATOM 600 C C . GLU A 1 78 ? -5.578 9.25 -4.469 1 98.44 78 GLU A C 1
ATOM 602 O O . GLU A 1 78 ? -4.668 9.836 -5.066 1 98.44 78 GLU A O 1
ATOM 607 N N . ASN A 1 79 ? -5.539 9.023 -3.135 1 98.62 79 ASN A N 1
ATOM 608 C CA . ASN A 1 79 ? -4.34 9.414 -2.396 1 98.62 79 ASN A CA 1
ATOM 609 C C . ASN A 1 79 ? -3.113 8.641 -2.871 1 98.62 79 ASN A C 1
ATOM 611 O O . ASN A 1 79 ? -2.029 9.211 -3.002 1 98.62 79 ASN A O 1
ATOM 615 N N . MET A 1 80 ? -3.324 7.383 -3.137 1 98.25 80 MET A N 1
ATOM 616 C CA . MET A 1 80 ? -2.23 6.539 -3.609 1 98.25 80 MET A CA 1
ATOM 617 C C . MET A 1 80 ? -1.716 7.023 -4.961 1 98.25 80 MET A C 1
ATOM 619 O O . MET A 1 80 ? -0.507 7.156 -5.156 1 98.25 80 MET A O 1
ATOM 623 N N . GLN A 1 81 ? -2.592 7.242 -5.871 1 98.19 81 GLN A N 1
ATOM 624 C CA . GLN A 1 81 ? -2.23 7.656 -7.223 1 98.19 81 GLN A CA 1
ATOM 625 C C . GLN A 1 81 ? -1.533 9.016 -7.215 1 98.19 81 GLN A C 1
ATOM 627 O O . GLN A 1 81 ? -0.538 9.211 -7.914 1 98.19 81 GLN A O 1
ATOM 632 N N . MET A 1 82 ? -2.016 9.961 -6.449 1 98.62 82 MET A N 1
ATOM 633 C CA . MET A 1 82 ? -1.363 11.266 -6.367 1 98.62 82 MET A CA 1
ATOM 634 C C . MET A 1 82 ? 0.086 11.117 -5.914 1 98.62 82 MET A C 1
ATOM 636 O O . MET A 1 82 ? 0.99 11.695 -6.52 1 98.62 82 MET A O 1
ATOM 640 N N . GLY A 1 83 ? 0.276 10.336 -4.871 1 98.62 83 GLY A N 1
ATOM 641 C CA . GLY A 1 83 ? 1.613 10.141 -4.332 1 98.62 83 GLY A CA 1
ATOM 642 C C . GLY A 1 83 ? 2.557 9.461 -5.305 1 98.62 83 GLY A C 1
ATOM 643 O O . GLY A 1 83 ? 3.637 9.984 -5.598 1 98.62 83 GLY A O 1
ATOM 644 N N . ILE A 1 84 ? 2.107 8.305 -5.828 1 98.56 84 ILE A N 1
ATOM 645 C CA . ILE A 1 84 ? 2.945 7.512 -6.719 1 98.56 84 ILE A CA 1
ATOM 646 C C . ILE A 1 84 ? 3.277 8.32 -7.969 1 98.56 84 ILE A C 1
ATOM 648 O O . ILE A 1 84 ? 4.434 8.375 -8.398 1 98.56 84 ILE A O 1
ATOM 652 N N . ASN A 1 85 ? 2.275 8.977 -8.562 1 98.44 85 ASN A N 1
ATOM 653 C CA . ASN A 1 85 ? 2.473 9.75 -9.789 1 98.44 85 ASN A CA 1
ATOM 654 C C . ASN A 1 85 ? 3.451 10.898 -9.57 1 98.44 85 ASN A C 1
ATOM 656 O O . ASN A 1 85 ? 4.379 11.086 -10.359 1 98.44 85 ASN A O 1
ATOM 660 N N . LEU A 1 86 ? 3.268 11.617 -8.492 1 98.88 86 LEU A N 1
ATOM 661 C CA . LEU A 1 86 ? 4.102 12.789 -8.25 1 98.88 86 LEU A CA 1
ATOM 662 C C . LEU A 1 86 ? 5.539 12.383 -7.953 1 98.88 86 LEU A C 1
ATOM 664 O O . LEU A 1 86 ? 6.48 12.953 -8.508 1 98.88 86 LEU A O 1
ATOM 668 N N . LEU A 1 87 ? 5.699 11.453 -7.066 1 98.88 87 LEU A N 1
ATOM 669 C CA . LEU A 1 87 ? 7.035 11.047 -6.648 1 98.88 87 LEU A CA 1
ATOM 670 C C . LEU A 1 87 ? 7.82 10.477 -7.824 1 98.88 87 LEU A C 1
ATOM 672 O O . LEU A 1 87 ? 8.992 10.812 -8.016 1 98.88 87 LEU A O 1
ATOM 676 N N . THR A 1 88 ? 7.188 9.609 -8.625 1 98.62 88 THR A N 1
ATOM 677 C CA . THR A 1 88 ? 7.887 8.992 -9.75 1 98.62 88 THR A CA 1
ATOM 678 C C . THR A 1 88 ? 8.148 10.023 -10.852 1 98.62 88 THR A C 1
ATOM 680 O O . THR A 1 88 ? 9.227 10.031 -11.453 1 98.62 88 THR A O 1
ATOM 683 N N . ALA A 1 89 ? 7.168 10.906 -11.125 1 98.62 89 ALA A N 1
ATOM 684 C CA . ALA A 1 89 ? 7.371 11.961 -12.117 1 98.62 89 ALA A CA 1
ATOM 685 C C . ALA A 1 89 ? 8.5 12.906 -11.695 1 98.62 89 ALA A C 1
ATOM 687 O O . ALA A 1 89 ? 9.297 13.336 -12.531 1 98.62 89 ALA A O 1
ATOM 688 N N . ALA A 1 90 ? 8.516 13.242 -10.43 1 98.88 90 ALA A N 1
ATOM 689 C CA . ALA A 1 90 ? 9.57 14.109 -9.906 1 98.88 90 ALA A CA 1
ATOM 690 C C . ALA A 1 90 ? 10.945 13.469 -10.102 1 98.88 90 ALA A C 1
ATOM 692 O O . ALA A 1 90 ? 11.875 14.125 -10.586 1 98.88 90 ALA A O 1
ATOM 693 N N . LYS A 1 91 ? 11.031 12.211 -9.719 1 98.5 91 LYS A N 1
ATOM 694 C CA . LYS A 1 91 ? 12.281 11.484 -9.898 1 98.5 91 LYS A CA 1
ATOM 695 C C . LYS A 1 91 ? 12.703 11.461 -11.367 1 98.5 91 LYS A C 1
ATOM 697 O O . LYS A 1 91 ? 13.859 11.734 -11.695 1 98.5 91 LYS A O 1
ATOM 702 N N . ASP A 1 92 ? 11.742 11.172 -12.242 1 97.69 92 ASP A N 1
ATOM 703 C CA . ASP A 1 92 ? 12 11.062 -13.68 1 97.69 92 ASP A CA 1
ATOM 704 C C . ASP A 1 92 ? 12.438 12.406 -14.258 1 97.69 92 ASP A C 1
ATOM 706 O O . ASP A 1 92 ? 13.086 12.453 -15.305 1 97.69 92 ASP A O 1
ATOM 710 N N . ASN A 1 93 ? 12.062 13.5 -13.641 1 98.19 93 ASN A N 1
ATOM 711 C CA . ASN A 1 93 ? 12.43 14.836 -14.094 1 98.19 93 ASN A CA 1
ATOM 712 C C . ASN A 1 93 ? 13.602 15.391 -13.289 1 98.19 93 ASN A C 1
ATOM 714 O O . ASN A 1 93 ? 13.859 16.594 -13.312 1 98.19 93 ASN A O 1
ATOM 718 N N . ASN A 1 94 ? 14.203 14.523 -12.5 1 98 94 ASN A N 1
ATOM 719 C CA . ASN A 1 94 ? 15.438 14.789 -11.766 1 98 94 ASN A CA 1
ATOM 720 C C . ASN A 1 94 ? 15.242 15.891 -10.727 1 98 94 ASN A C 1
ATOM 722 O O . ASN A 1 94 ? 16.125 16.719 -10.523 1 98 94 ASN A O 1
ATOM 726 N N . ILE A 1 95 ? 14.07 16.016 -10.211 1 98.56 95 ILE A N 1
ATOM 727 C CA . ILE A 1 95 ? 13.867 16.859 -9.039 1 98.56 95 ILE A CA 1
ATOM 728 C C . ILE A 1 95 ? 14.398 16.141 -7.797 1 98.56 95 ILE A C 1
ATOM 730 O O . ILE A 1 95 ? 13.844 15.125 -7.371 1 98.56 95 ILE A O 1
ATOM 734 N N . ARG A 1 96 ? 15.305 16.672 -7.121 1 98.31 96 ARG A N 1
ATOM 735 C CA . ARG A 1 96 ? 16.109 15.906 -6.172 1 98.31 96 ARG A CA 1
ATOM 736 C C . ARG A 1 96 ? 15.547 16.016 -4.762 1 98.31 96 ARG A C 1
ATOM 738 O O . ARG A 1 96 ? 15.812 15.172 -3.908 1 98.31 96 ARG A O 1
ATOM 745 N N . LYS A 1 97 ? 14.812 17.109 -4.453 1 98.81 97 LYS A N 1
ATOM 746 C CA . LYS A 1 97 ? 14.328 17.328 -3.094 1 98.81 97 LYS A CA 1
ATOM 747 C C . LYS A 1 97 ? 12.805 17.359 -3.051 1 98.81 97 LYS A C 1
ATOM 749 O O . LYS A 1 97 ? 12.172 18.125 -3.777 1 98.81 97 LYS A O 1
ATOM 754 N N . LEU A 1 98 ? 12.242 16.5 -2.219 1 98.94 98 LEU A N 1
ATOM 755 C CA . LEU A 1 98 ? 10.789 16.406 -2.076 1 98.94 98 LEU A CA 1
ATOM 756 C C . LEU A 1 98 ? 10.406 16.078 -0.636 1 98.94 98 LEU A C 1
ATOM 758 O O . LEU A 1 98 ? 10.969 15.172 -0.029 1 98.94 98 LEU A O 1
ATOM 762 N N . LEU A 1 99 ? 9.547 16.891 -0.058 1 98.94 99 LEU A N 1
ATOM 763 C CA . LEU A 1 99 ? 8.945 16.641 1.242 1 98.94 99 LEU A CA 1
ATOM 764 C C . LEU A 1 99 ? 7.516 16.125 1.083 1 98.94 99 LEU A C 1
ATOM 766 O O . LEU A 1 99 ? 6.637 16.859 0.624 1 98.94 99 LEU A O 1
ATOM 770 N N . ASN A 1 100 ? 7.309 14.867 1.425 1 98.94 100 ASN A N 1
ATOM 771 C CA . ASN A 1 100 ? 5.992 14.234 1.457 1 98.94 100 ASN A CA 1
ATOM 772 C C . ASN A 1 100 ? 5.32 14.414 2.814 1 98.94 100 ASN A C 1
ATOM 774 O O . ASN A 1 100 ? 5.945 14.203 3.855 1 98.94 100 ASN A O 1
ATOM 778 N N . LEU A 1 101 ? 4.102 14.828 2.799 1 98.88 101 LEU A N 1
ATOM 779 C CA . LEU A 1 101 ? 3.357 14.883 4.051 1 98.88 101 LEU A CA 1
ATOM 780 C C . LEU A 1 101 ? 2.547 13.609 4.262 1 98.88 101 LEU A C 1
ATOM 782 O O . LEU A 1 101 ? 1.647 13.305 3.477 1 98.88 101 LEU A O 1
ATOM 786 N N . GLY A 1 102 ? 2.859 12.875 5.285 1 98.5 102 GLY A N 1
ATOM 787 C CA . GLY A 1 102 ? 2.117 11.695 5.707 1 98.5 102 GLY A CA 1
ATOM 788 C C . GLY A 1 102 ? 1.028 12.008 6.719 1 98.5 102 GLY A C 1
ATOM 789 O O . GLY A 1 102 ? 0.356 13.031 6.617 1 98.5 102 GLY A O 1
ATOM 790 N N . SER A 1 103 ? 0.764 11.055 7.574 1 97.56 103 SER A N 1
ATOM 791 C CA . SER A 1 103 ? -0.266 11.156 8.602 1 97.56 103 SER A CA 1
ATOM 792 C C . SER A 1 103 ? -0.007 10.172 9.742 1 97.56 103 SER A C 1
ATOM 794 O O . SER A 1 103 ? 0.483 9.062 9.508 1 97.56 103 SER A O 1
ATOM 796 N N . SER A 1 104 ? -0.429 10.602 10.914 1 95.88 104 SER A N 1
ATOM 797 C CA . SER A 1 104 ? -0.295 9.688 12.047 1 95.88 104 SER A CA 1
ATOM 798 C C . SER A 1 104 ? -1.197 8.469 11.883 1 95.88 104 SER A C 1
ATOM 800 O O . SER A 1 104 ? -1.04 7.473 12.594 1 95.88 104 SER A O 1
ATOM 802 N N . CYS A 1 105 ? -2.146 8.469 10.977 1 94.69 105 CYS A N 1
ATOM 803 C CA . CYS A 1 105 ? -2.992 7.32 10.672 1 94.69 105 CYS A CA 1
ATOM 804 C C . CYS A 1 105 ? -2.166 6.16 10.133 1 94.69 105 CYS A C 1
ATOM 806 O O . CYS A 1 105 ? -2.646 5.027 10.07 1 94.69 105 CYS A O 1
ATOM 808 N N . MET A 1 106 ? -0.923 6.441 9.812 1 97.44 106 MET A N 1
ATOM 809 C CA . MET A 1 106 ? -0.039 5.438 9.227 1 97.44 106 MET A CA 1
ATOM 810 C C . MET A 1 106 ? 0.401 4.422 10.273 1 97.44 106 MET A C 1
ATOM 812 O O . MET A 1 106 ? 0.933 3.363 9.93 1 97.44 106 MET A O 1
ATOM 816 N N . TYR A 1 107 ? 0.203 4.742 11.523 1 96.62 107 TYR A N 1
ATOM 817 C CA . TYR A 1 107 ? 0.751 3.918 12.594 1 96.62 107 TYR A CA 1
ATOM 818 C C . TYR A 1 107 ? -0.235 2.834 13.008 1 96.62 107 TYR A C 1
ATOM 820 O O . TYR A 1 107 ? -1.441 2.963 12.789 1 96.62 107 TYR A O 1
ATOM 828 N N . PRO A 1 108 ? 0.271 1.732 13.656 1 95.06 108 PRO A N 1
ATOM 829 C CA . PRO A 1 108 ? -0.602 0.652 14.125 1 95.06 108 PRO A CA 1
ATOM 830 C C . PRO A 1 108 ? -1.635 1.126 15.141 1 95.06 108 PRO A C 1
ATOM 832 O O . PRO A 1 108 ? -1.36 2.039 15.93 1 95.06 108 PRO A O 1
ATOM 835 N N . LYS A 1 109 ? -2.707 0.422 15.047 1 90.88 109 LYS A N 1
ATOM 836 C CA . LYS A 1 109 ? -3.729 0.685 16.062 1 90.88 109 LYS A CA 1
ATOM 837 C C . LYS A 1 109 ? -3.365 0.034 17.391 1 90.88 109 LYS A C 1
ATOM 839 O O . LYS A 1 109 ? -2.445 -0.786 17.453 1 90.88 109 LYS A O 1
ATOM 844 N N . ASP A 1 110 ? -3.939 0.421 18.453 1 85.44 110 ASP A N 1
ATOM 845 C CA . ASP A 1 110 ? -3.9 -0.199 19.781 1 85.44 110 ASP A CA 1
ATOM 846 C C . ASP A 1 110 ? -2.49 -0.16 20.359 1 85.44 110 ASP A C 1
ATOM 848 O O . ASP A 1 110 ? -1.991 -1.171 20.859 1 85.44 110 ASP A O 1
ATOM 852 N N . CYS A 1 111 ? -1.812 0.937 20.156 1 84.62 111 CYS A N 1
ATOM 853 C CA . CYS A 1 111 ? -0.507 1.15 20.766 1 84.62 111 CYS A CA 1
ATOM 854 C C . CYS A 1 111 ? -0.625 2.041 22 1 84.62 111 CYS A C 1
ATOM 856 O O . CYS A 1 111 ? -1.271 3.09 21.953 1 84.62 111 CYS A O 1
ATOM 858 N N . ASP A 1 112 ? -0.045 1.629 23.094 1 79.88 112 ASP A N 1
ATOM 859 C CA . ASP A 1 112 ? -0.13 2.377 24.344 1 79.88 112 ASP A CA 1
ATOM 860 C C . ASP A 1 112 ? 1.053 3.332 24.5 1 79.88 112 ASP A C 1
ATOM 862 O O . ASP A 1 112 ? 1.014 4.254 25.312 1 79.88 112 ASP A O 1
ATOM 866 N N . SER A 1 113 ? 2.051 3.125 23.781 1 83.44 113 SER A N 1
ATOM 867 C CA . SER A 1 113 ? 3.248 3.955 23.859 1 83.44 113 SER A CA 1
ATOM 868 C C . SER A 1 113 ? 3.254 5.016 22.766 1 83.44 113 SER A C 1
ATOM 870 O O . SER A 1 113 ? 2.396 5.004 21.875 1 83.44 113 SER A O 1
ATOM 872 N N . GLY A 1 114 ? 4.125 6.016 23.016 1 92.19 114 GLY A N 1
ATOM 873 C CA . GLY A 1 114 ? 4.344 6.973 21.938 1 92.19 114 GLY A CA 1
ATOM 874 C C . GLY A 1 114 ? 4.688 6.316 20.609 1 92.19 114 GLY A C 1
ATOM 875 O O . GLY A 1 114 ? 5.473 5.367 20.562 1 92.19 114 GLY A O 1
ATOM 876 N N . LEU A 1 115 ? 3.988 6.695 19.562 1 95.75 115 LEU A N 1
ATOM 877 C CA . LEU A 1 115 ? 4.18 6.133 18.234 1 95.75 115 LEU A CA 1
ATOM 878 C C . LEU A 1 115 ? 5.469 6.652 17.594 1 95.75 115 LEU A C 1
ATOM 880 O O . LEU A 1 115 ? 5.586 7.848 17.312 1 95.75 115 LEU A O 1
ATOM 884 N N . THR A 1 116 ? 6.43 5.797 17.438 1 97.5 116 THR A N 1
ATOM 885 C CA . THR A 1 116 ? 7.715 6.172 16.859 1 97.5 116 THR A CA 1
ATOM 886 C C . THR A 1 116 ? 7.734 5.906 15.359 1 97.5 116 THR A C 1
ATOM 888 O O . THR A 1 116 ? 6.98 5.07 14.859 1 97.5 116 THR A O 1
ATOM 891 N N . GLU A 1 117 ? 8.578 6.586 14.656 1 98.38 117 GLU A N 1
ATOM 892 C CA . GLU A 1 117 ? 8.602 6.559 13.195 1 98.38 117 GLU A CA 1
ATOM 893 C C . GLU A 1 117 ? 8.898 5.152 12.68 1 98.38 117 GLU A C 1
ATOM 895 O O . GLU A 1 117 ? 8.445 4.781 11.594 1 98.38 117 GLU A O 1
ATOM 900 N N . ASP A 1 118 ? 9.57 4.301 13.445 1 97 118 ASP A N 1
ATOM 901 C CA . ASP A 1 118 ? 9.969 2.965 13 1 97 118 ASP A CA 1
ATOM 902 C C . ASP A 1 118 ? 8.797 1.983 13.109 1 97 118 ASP A C 1
ATOM 904 O O . ASP A 1 118 ? 8.914 0.826 12.703 1 97 118 ASP A O 1
ATOM 908 N N . MET A 1 119 ? 7.664 2.488 13.555 1 96.75 119 MET A N 1
ATOM 909 C CA . MET A 1 119 ? 6.516 1.607 13.742 1 96.75 119 MET A CA 1
ATOM 910 C C . MET A 1 119 ? 5.68 1.526 12.469 1 96.75 119 MET A C 1
ATOM 912 O O . MET A 1 119 ? 4.723 0.756 12.398 1 96.75 119 MET A O 1
ATOM 916 N N . ILE A 1 120 ? 6.012 2.311 11.477 1 96.88 120 ILE A N 1
ATOM 917 C CA . ILE A 1 120 ? 5.301 2.266 10.203 1 96.88 120 ILE A CA 1
ATOM 918 C C . ILE A 1 120 ? 5.348 0.848 9.641 1 96.88 120 ILE A C 1
ATOM 920 O O . ILE A 1 120 ? 6.422 0.253 9.523 1 96.88 120 ILE A O 1
ATOM 924 N N . LEU A 1 121 ? 4.176 0.275 9.32 1 95.88 121 LEU A N 1
ATOM 925 C CA . LEU A 1 121 ? 4.012 -1.026 8.68 1 95.88 121 LEU A CA 1
ATOM 926 C C . LEU A 1 121 ? 4.441 -2.15 9.617 1 95.88 121 LEU A C 1
ATOM 928 O O . LEU A 1 121 ? 4.895 -3.203 9.164 1 95.88 121 LEU A O 1
ATOM 932 N N . THR A 1 122 ? 4.328 -1.944 10.969 1 95.12 122 THR A N 1
ATOM 933 C CA . THR A 1 122 ? 4.77 -2.977 11.898 1 95.12 122 THR A CA 1
ATOM 934 C C . THR A 1 122 ? 3.576 -3.631 12.586 1 95.12 122 THR A C 1
ATOM 936 O O . THR A 1 122 ? 3.736 -4.602 13.328 1 95.12 122 THR A O 1
ATOM 939 N N . GLY A 1 123 ? 2.391 -3.094 12.328 1 94.44 123 GLY A N 1
ATOM 940 C CA . GLY A 1 123 ? 1.204 -3.645 12.961 1 94.44 123 GLY A CA 1
ATOM 941 C C . GLY A 1 123 ? -0.078 -3.309 12.227 1 94.44 123 GLY A C 1
ATOM 942 O O . GLY A 1 123 ? -0.044 -2.68 11.164 1 94.44 123 GLY A O 1
ATOM 943 N N . GLU A 1 124 ? -1.184 -3.744 12.836 1 95.19 124 GLU A N 1
ATOM 944 C CA . GLU A 1 124 ? -2.492 -3.57 12.211 1 95.19 124 GLU A CA 1
ATOM 945 C C . GLU A 1 124 ? -2.914 -2.104 12.211 1 95.19 124 GLU A C 1
ATOM 947 O O . GLU A 1 124 ? -2.703 -1.39 13.195 1 95.19 124 GLU A O 1
ATOM 952 N N . LEU A 1 125 ? -3.531 -1.693 11.133 1 95.31 125 LEU A N 1
ATOM 953 C CA . LEU A 1 125 ? -4.012 -0.324 10.977 1 95.31 125 LEU A CA 1
ATOM 954 C C . LEU A 1 125 ? -5.43 -0.182 11.516 1 95.31 125 LEU A C 1
ATOM 956 O O . LEU A 1 125 ? -6.145 -1.177 11.664 1 95.31 125 LEU A O 1
ATOM 960 N N . GLU A 1 126 ? -5.758 1.05 11.828 1 92.25 126 GLU A N 1
ATOM 961 C CA . GLU A 1 126 ? -7.148 1.315 12.188 1 92.25 126 GLU A CA 1
ATOM 962 C C . GLU A 1 126 ? -8.078 1.055 11.008 1 92.25 126 GLU A C 1
ATOM 964 O O . GLU A 1 126 ? -7.93 1.663 9.945 1 92.25 126 GLU A O 1
ATOM 969 N N . SER A 1 127 ? -9.109 0.227 11.195 1 92.12 127 SER A N 1
ATOM 970 C CA . SER A 1 127 ? -9.953 -0.248 10.109 1 92.12 127 SER A CA 1
ATOM 971 C C . SER A 1 127 ? -10.766 0.891 9.5 1 92.12 127 SER A C 1
ATOM 973 O O . SER A 1 127 ? -11.078 0.871 8.305 1 92.12 127 SER A O 1
ATOM 975 N N . THR A 1 128 ? -11.109 1.957 10.234 1 89.19 128 THR A N 1
ATOM 976 C CA . THR A 1 128 ? -11.984 3.033 9.781 1 89.19 128 THR A CA 1
ATOM 977 C C . THR A 1 128 ? -11.273 3.904 8.75 1 89.19 128 THR A C 1
ATOM 979 O O . THR A 1 128 ? -11.922 4.586 7.953 1 89.19 128 THR A O 1
ATOM 982 N N . ASN A 1 129 ? -9.898 3.9 8.758 1 92.94 129 ASN A N 1
ATOM 983 C CA . ASN A 1 129 ? -9.156 4.727 7.812 1 92.94 129 ASN A CA 1
ATOM 984 C C . ASN A 1 129 ? -8.047 3.938 7.133 1 92.94 129 ASN A C 1
ATOM 986 O O . ASN A 1 129 ? -7.027 4.508 6.73 1 92.94 129 ASN A O 1
ATOM 990 N N . GLU A 1 130 ? -8.242 2.672 7.012 1 96.31 130 GLU A N 1
ATOM 991 C CA . GLU A 1 130 ? -7.211 1.765 6.52 1 96.31 130 GLU A CA 1
ATOM 992 C C . GLU A 1 130 ? -6.766 2.145 5.109 1 96.31 130 GLU A C 1
ATOM 994 O O . GLU A 1 130 ? -5.57 2.15 4.809 1 96.31 130 GLU A O 1
ATOM 999 N N . GLY A 1 131 ? -7.766 2.436 4.215 1 97.5 131 GLY A N 1
ATOM 1000 C CA . GLY A 1 131 ? -7.426 2.818 2.852 1 97.5 131 GLY A CA 1
ATOM 1001 C C . GLY A 1 131 ? -6.57 4.066 2.779 1 97.5 131 GLY A C 1
ATOM 1002 O O . GLY A 1 131 ? -5.586 4.109 2.037 1 97.5 131 GLY A O 1
ATOM 1003 N N . TYR A 1 132 ? -6.887 5.062 3.549 1 97.56 132 TYR A N 1
ATOM 1004 C CA . TYR A 1 132 ? -6.125 6.305 3.645 1 97.56 132 TYR A CA 1
ATOM 1005 C C . TYR A 1 132 ? -4.727 6.039 4.191 1 97.56 132 TYR A C 1
ATOM 1007 O O . TYR A 1 132 ? -3.734 6.512 3.625 1 97.56 132 TYR A O 1
ATOM 1015 N N . ALA A 1 133 ? -4.652 5.281 5.227 1 97.88 133 ALA A N 1
ATOM 1016 C CA . ALA A 1 133 ? -3.383 4.957 5.871 1 97.88 133 ALA A CA 1
ATOM 1017 C C . ALA A 1 133 ? -2.453 4.219 4.914 1 97.88 133 ALA A C 1
ATOM 1019 O O . ALA A 1 133 ? -1.27 4.551 4.809 1 97.88 133 ALA A O 1
ATOM 1020 N N . LEU A 1 134 ? -3.018 3.258 4.246 1 98.44 134 LEU A N 1
ATOM 1021 C CA . LEU A 1 134 ? -2.234 2.471 3.301 1 98.44 134 LEU A CA 1
ATOM 1022 C C . LEU A 1 134 ? -1.663 3.354 2.197 1 98.44 134 LEU A C 1
ATOM 1024 O O . LEU A 1 134 ? -0.515 3.174 1.784 1 98.44 134 LEU A O 1
ATOM 1028 N N . ALA A 1 135 ? -2.447 4.277 1.699 1 98.69 135 ALA A N 1
ATOM 1029 C CA . ALA A 1 135 ? -1.986 5.203 0.666 1 98.69 135 ALA A CA 1
ATOM 1030 C C . ALA A 1 135 ? -0.823 6.051 1.169 1 98.69 135 ALA A C 1
ATOM 1032 O O . ALA A 1 135 ? 0.185 6.207 0.476 1 98.69 135 ALA A O 1
ATOM 1033 N N . LYS A 1 136 ? -0.938 6.57 2.365 1 98.81 136 LYS A N 1
ATOM 1034 C CA . LYS A 1 136 ? 0.11 7.414 2.932 1 98.81 136 LYS A CA 1
ATOM 1035 C C . LYS A 1 136 ? 1.372 6.605 3.219 1 98.81 136 LYS A C 1
ATOM 1037 O O . LYS A 1 136 ? 2.486 7.09 3.004 1 98.81 136 LYS A O 1
ATOM 1042 N N . ILE A 1 137 ? 1.19 5.402 3.697 1 98.75 137 ILE A N 1
ATOM 1043 C CA . ILE A 1 137 ? 2.32 4.512 3.936 1 98.75 137 ILE A CA 1
ATOM 1044 C C . ILE A 1 137 ? 3.07 4.27 2.627 1 98.75 137 ILE A C 1
ATOM 1046 O O . ILE A 1 137 ? 4.301 4.316 2.594 1 98.75 137 ILE A O 1
ATOM 1050 N N . THR A 1 138 ? 2.34 4.016 1.605 1 98.69 138 THR A N 1
ATOM 1051 C CA . THR A 1 138 ? 2.943 3.711 0.313 1 98.69 138 THR A CA 1
ATOM 1052 C C . THR A 1 138 ? 3.809 4.871 -0.168 1 98.69 138 THR A C 1
ATOM 1054 O O . THR A 1 138 ? 4.938 4.668 -0.618 1 98.69 138 THR A O 1
ATOM 1057 N N . SER A 1 139 ? 3.305 6.082 -0.075 1 98.81 139 SER A N 1
ATOM 1058 C CA . SER A 1 139 ? 4.086 7.246 -0.479 1 98.81 139 SER A CA 1
ATOM 1059 C C . SER A 1 139 ? 5.348 7.383 0.367 1 98.81 139 SER A C 1
ATOM 1061 O O . SER A 1 139 ? 6.422 7.688 -0.156 1 98.81 139 SER A O 1
ATOM 1063 N N . ALA A 1 140 ? 5.223 7.156 1.664 1 98.88 140 ALA A N 1
ATOM 1064 C CA . ALA A 1 140 ? 6.371 7.242 2.561 1 98.88 140 ALA A CA 1
ATOM 1065 C C . ALA A 1 140 ? 7.426 6.199 2.195 1 98.88 140 ALA A C 1
ATOM 1067 O O . ALA A 1 140 ? 8.617 6.512 2.123 1 98.88 140 ALA A O 1
ATOM 1068 N N . LYS A 1 141 ? 6.973 4.992 1.949 1 98.75 141 LYS A N 1
ATOM 1069 C CA . LYS A 1 141 ? 7.895 3.914 1.599 1 98.75 141 LYS A CA 1
ATOM 1070 C C . LYS A 1 141 ? 8.539 4.164 0.238 1 98.75 141 LYS A C 1
ATOM 1072 O O . LYS A 1 141 ? 9.719 3.865 0.039 1 98.75 141 LYS A O 1
ATOM 1077 N N . LEU A 1 142 ? 7.762 4.672 -0.66 1 98.88 142 LEU A N 1
ATOM 1078 C CA . LEU A 1 142 ? 8.312 4.992 -1.973 1 98.88 142 LEU A CA 1
ATOM 1079 C C . LEU A 1 142 ? 9.438 6.012 -1.854 1 98.88 142 LEU A C 1
ATOM 1081 O O . LEU A 1 142 ? 10.461 5.902 -2.543 1 98.88 142 LEU A O 1
ATOM 1085 N N . CYS A 1 143 ? 9.25 7.02 -0.99 1 98.88 143 CYS A N 1
ATOM 1086 C CA . CYS A 1 143 ? 10.336 7.953 -0.716 1 98.88 143 CYS A CA 1
ATOM 1087 C C . CYS A 1 143 ? 11.594 7.211 -0.272 1 98.88 143 CYS A C 1
ATOM 1089 O O . CYS A 1 143 ? 12.68 7.461 -0.789 1 98.88 143 CYS A O 1
ATOM 1091 N N . GLU A 1 144 ? 11.422 6.309 0.632 1 98.69 144 GLU A N 1
ATOM 1092 C CA . GLU A 1 144 ? 12.547 5.531 1.15 1 98.69 144 GLU A CA 1
ATOM 1093 C C . GLU A 1 144 ? 13.234 4.75 0.036 1 98.69 144 GLU A C 1
ATOM 1095 O O . GLU A 1 144 ? 14.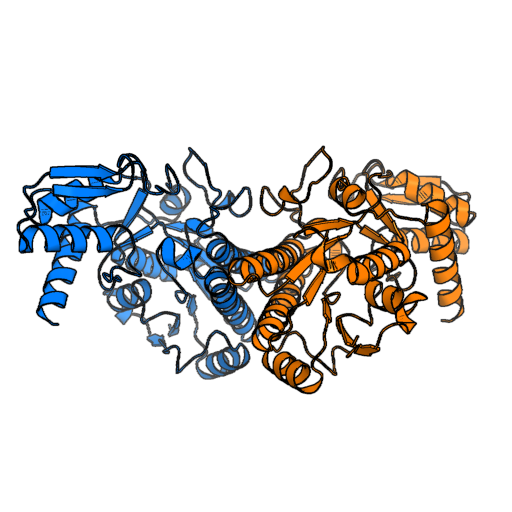469 4.727 -0.042 1 98.69 144 GLU A O 1
ATOM 1100 N N . TYR A 1 145 ? 12.414 4.078 -0.773 1 98.56 145 TYR A N 1
ATOM 1101 C CA . TYR A 1 145 ? 12.953 3.229 -1.828 1 98.56 145 TYR A CA 1
ATOM 1102 C C . TYR A 1 145 ? 13.703 4.055 -2.865 1 98.56 145 TYR A C 1
ATOM 1104 O O . TYR A 1 145 ? 14.742 3.631 -3.373 1 98.56 145 TYR A O 1
ATOM 1112 N N . ILE A 1 146 ? 13.195 5.219 -3.205 1 98.62 146 ILE A N 1
ATOM 1113 C CA . ILE A 1 146 ? 13.852 6.105 -4.16 1 98.62 146 ILE A CA 1
ATOM 1114 C C . ILE A 1 146 ? 15.219 6.52 -3.625 1 98.62 146 ILE A C 1
ATOM 1116 O O . ILE A 1 146 ? 16.219 6.461 -4.348 1 98.62 146 ILE A O 1
ATOM 1120 N N . ASN A 1 147 ? 15.273 6.848 -2.352 1 98.12 147 ASN A N 1
ATOM 1121 C CA . ASN A 1 147 ? 16.531 7.227 -1.725 1 98.12 147 ASN A CA 1
ATOM 1122 C C . ASN A 1 147 ? 17.531 6.07 -1.713 1 98.12 147 ASN A C 1
ATOM 1124 O O . ASN A 1 147 ? 18.719 6.27 -1.919 1 98.12 147 ASN A O 1
ATOM 1128 N N . ARG A 1 148 ? 17.016 4.93 -1.451 1 96.75 148 ARG A N 1
ATOM 1129 C CA . ARG A 1 148 ? 17.859 3.74 -1.376 1 96.75 148 ARG A CA 1
ATOM 1130 C C . ARG A 1 148 ? 18.469 3.414 -2.734 1 96.75 148 ARG A C 1
ATOM 1132 O O . ARG A 1 148 ? 19.641 3.029 -2.82 1 96.75 148 ARG A O 1
ATOM 1139 N N . GLU A 1 149 ? 17.672 3.553 -3.764 1 96.81 149 GLU A N 1
ATOM 1140 C CA . GLU A 1 149 ? 18.125 3.232 -5.113 1 96.81 149 GLU A CA 1
ATOM 1141 C C . GLU A 1 149 ? 19.125 4.273 -5.621 1 96.81 149 GLU A C 1
ATOM 1143 O O . GLU A 1 149 ? 20.016 3.957 -6.418 1 96.81 149 GLU A O 1
ATOM 1148 N N . ASP A 1 150 ? 18.922 5.5 -5.211 1 96.69 150 ASP A N 1
ATOM 1149 C CA . ASP A 1 150 ? 19.75 6.605 -5.672 1 96.69 150 ASP A CA 1
ATOM 1150 C C . ASP A 1 150 ? 19.875 7.68 -4.594 1 96.69 150 ASP A C 1
ATOM 1152 O O . ASP A 1 150 ? 18.953 8.469 -4.387 1 96.69 150 ASP A O 1
ATOM 1156 N N . SER A 1 151 ? 21.047 7.777 -4.047 1 95.31 151 SER A N 1
ATOM 1157 C CA . SER A 1 151 ? 21.297 8.641 -2.895 1 95.31 151 SER A CA 1
ATOM 1158 C C . SER A 1 151 ? 21.312 10.109 -3.295 1 95.31 151 SER A C 1
ATOM 1160 O O . SER A 1 151 ? 21.344 10.992 -2.436 1 95.31 151 SER A O 1
ATOM 1162 N N . GLU A 1 152 ? 21.266 10.367 -4.578 1 97 152 GLU A N 1
ATOM 1163 C CA . GLU A 1 152 ? 21.219 11.75 -5.031 1 97 152 GLU A CA 1
ATOM 1164 C C . GLU A 1 152 ? 19.859 12.383 -4.758 1 97 152 GLU A C 1
ATOM 1166 O O . GLU A 1 152 ? 19.719 13.609 -4.766 1 97 152 GLU A O 1
ATOM 1171 N N . PHE A 1 153 ? 18.891 11.531 -4.605 1 98.31 153 PHE A N 1
ATOM 1172 C CA . PHE A 1 153 ? 17.547 12.016 -4.309 1 98.31 153 PHE A CA 1
ATOM 1173 C C . PHE A 1 153 ? 17.312 12.07 -2.803 1 98.31 153 PHE A C 1
ATOM 1175 O O . PHE A 1 153 ? 17.766 11.188 -2.068 1 98.31 153 PHE A O 1
ATOM 1182 N N . GLN A 1 154 ? 16.688 13.148 -2.344 1 98.62 154 GLN A N 1
ATOM 1183 C CA . GLN A 1 154 ? 16.234 13.297 -0.963 1 98.62 154 GLN A CA 1
ATOM 1184 C C . GLN A 1 154 ? 14.719 13.438 -0.885 1 98.62 154 GLN A C 1
ATOM 1186 O O . GLN A 1 154 ? 14.195 14.555 -0.827 1 98.62 154 GLN A O 1
ATOM 1191 N N . TYR A 1 155 ? 14.102 12.375 -0.896 1 98.94 155 TYR A N 1
ATOM 1192 C CA . TYR A 1 155 ? 12.664 12.305 -0.681 1 98.94 155 TYR A CA 1
ATOM 1193 C C . TYR A 1 155 ? 12.344 11.859 0.742 1 98.94 155 TYR A C 1
ATOM 1195 O O . TYR A 1 155 ? 12.695 10.75 1.146 1 98.94 155 TYR A O 1
ATOM 1203 N N . LYS A 1 156 ? 11.766 12.734 1.536 1 98.94 156 LYS A N 1
ATOM 1204 C CA . LYS A 1 156 ? 11.539 12.477 2.955 1 98.94 156 LYS A CA 1
ATOM 1205 C C . LYS A 1 156 ? 10.086 12.727 3.338 1 98.94 156 LYS A C 1
ATOM 1207 O O . LYS A 1 156 ? 9.336 13.336 2.574 1 98.94 156 LYS A O 1
ATOM 1212 N N . THR A 1 157 ? 9.688 12.164 4.469 1 98.94 157 THR A N 1
ATOM 1213 C CA . THR A 1 157 ? 8.289 12.242 4.879 1 98.94 157 THR A CA 1
ATOM 1214 C C . THR A 1 157 ? 8.164 12.883 6.262 1 98.94 157 THR A C 1
ATOM 1216 O O . THR A 1 157 ? 8.836 12.461 7.207 1 98.94 157 THR A O 1
ATOM 1219 N N . ALA A 1 158 ? 7.402 13.953 6.336 1 98.94 158 ALA A N 1
ATOM 1220 C CA . ALA A 1 158 ? 6.926 14.469 7.613 1 98.94 158 ALA A CA 1
ATOM 1221 C C . ALA A 1 158 ? 5.574 13.859 7.98 1 98.94 158 ALA A C 1
ATOM 1223 O O . ALA A 1 158 ? 4.691 13.734 7.129 1 98.94 158 ALA A O 1
ATOM 1224 N N . ILE A 1 159 ? 5.449 13.43 9.219 1 98.88 159 ILE A N 1
ATOM 1225 C CA . ILE A 1 159 ? 4.234 12.773 9.688 1 98.88 159 ILE A CA 1
ATOM 1226 C C . ILE A 1 159 ? 3.584 13.609 10.781 1 98.88 159 ILE A C 1
ATOM 1228 O O . ILE A 1 159 ? 3.848 13.406 11.969 1 98.88 159 ILE A O 1
ATOM 1232 N N . PRO A 1 160 ? 2.717 14.477 10.383 1 98.69 160 PRO A N 1
ATOM 1233 C CA . PRO A 1 160 ? 2.059 15.305 11.391 1 98.69 160 PRO A CA 1
ATOM 1234 C C . PRO A 1 160 ? 1.028 14.539 12.211 1 98.69 160 PRO A C 1
ATOM 1236 O O . PRO A 1 160 ? 0.407 13.602 11.703 1 98.69 160 PRO A O 1
ATOM 1239 N N . CYS A 1 161 ? 0.895 14.969 13.445 1 97.5 161 CYS A N 1
ATOM 1240 C CA . CYS A 1 161 ? -0.275 14.562 14.219 1 97.5 161 CYS A CA 1
ATOM 1241 C C . CYS A 1 161 ? -1.535 15.242 13.695 1 97.5 161 CYS A C 1
ATOM 1243 O O . CYS A 1 161 ? -1.512 15.875 12.633 1 97.5 161 CYS A O 1
ATOM 1245 N N . ASN A 1 162 ? -2.639 15.031 14.344 1 95.69 162 ASN A N 1
ATOM 1246 C CA . ASN A 1 162 ? -3.865 15.695 13.93 1 95.69 162 ASN A CA 1
ATOM 1247 C C . ASN A 1 162 ? -3.713 17.219 13.961 1 95.69 162 ASN A C 1
ATOM 1249 O O . ASN A 1 162 ? -3.031 17.75 14.836 1 95.69 162 ASN A O 1
ATOM 1253 N N . LEU A 1 163 ? -4.383 17.812 13 1 97.81 163 LEU A N 1
ATOM 1254 C CA . LEU A 1 163 ? -4.258 19.25 12.867 1 97.81 163 LEU A CA 1
ATOM 1255 C C . LEU A 1 163 ? -5.613 19.938 13.031 1 97.81 163 LEU A C 1
ATOM 1257 O O . LEU A 1 163 ? -6.652 19.312 12.82 1 97.81 163 LEU A O 1
ATOM 1261 N N . TYR A 1 164 ? -5.551 21.172 13.453 1 97 164 TYR A N 1
ATOM 1262 C CA . TYR A 1 164 ? -6.699 22.062 13.469 1 97 164 TYR A CA 1
ATOM 1263 C C . TYR A 1 164 ? -6.262 23.516 13.258 1 97 164 TYR A C 1
ATOM 1265 O O . TYR A 1 164 ? -5.082 23.828 13.406 1 97 164 TYR A O 1
ATOM 1273 N N . GLY A 1 165 ? -7.215 24.344 12.812 1 97.5 165 GLY A N 1
ATOM 1274 C CA . GLY A 1 165 ? -6.855 25.75 12.711 1 97.5 165 GLY A CA 1
ATOM 1275 C C . GLY A 1 165 ? -7.602 26.469 11.602 1 97.5 165 GLY A C 1
ATOM 1276 O O . GLY A 1 165 ? -8.68 26.047 11.188 1 97.5 165 GLY A O 1
ATOM 1277 N N . LYS A 1 166 ? -6.973 27.594 11.148 1 95.75 166 LYS A N 1
ATOM 1278 C CA . LYS A 1 166 ? -7.543 28.391 10.07 1 95.75 166 LYS A CA 1
ATOM 1279 C C . LYS A 1 166 ? -7.652 27.578 8.781 1 95.75 166 LYS A C 1
ATOM 1281 O O . LYS A 1 166 ? -6.762 26.781 8.469 1 95.75 166 LYS A O 1
ATOM 1286 N N . TYR A 1 167 ? -8.781 27.703 8.07 1 94.56 167 TYR A N 1
ATOM 1287 C CA . TYR A 1 167 ? -9.047 27.109 6.766 1 94.56 167 TYR A CA 1
ATOM 1288 C C . TYR A 1 167 ? -9.477 25.656 6.91 1 94.56 167 TYR A C 1
ATOM 1290 O O . TYR A 1 167 ? -9.516 24.906 5.93 1 94.56 167 TYR A O 1
ATOM 1298 N N . ASP A 1 168 ? -9.734 25.203 8.18 1 94 168 ASP A N 1
ATOM 1299 C CA . ASP A 1 168 ? -10.281 23.875 8.406 1 94 168 ASP A CA 1
ATOM 1300 C C . ASP A 1 168 ? -11.695 23.766 7.84 1 94 168 ASP A C 1
ATOM 1302 O O . ASP A 1 168 ? -12.297 24.766 7.441 1 94 168 ASP A O 1
ATOM 1306 N N . LYS A 1 169 ? -12.156 22.531 7.691 1 88.31 169 LYS A N 1
ATOM 1307 C CA . LYS A 1 169 ? -13.531 22.297 7.27 1 88.31 169 LYS A CA 1
ATOM 1308 C C . LYS A 1 169 ? -14.461 22.188 8.477 1 88.31 169 LYS A C 1
ATOM 1310 O O . LYS A 1 169 ? -14.281 21.312 9.328 1 88.31 169 LYS A O 1
ATOM 1315 N N . PHE A 1 170 ? -15.484 23.078 8.484 1 88.62 170 PHE A N 1
ATOM 1316 C CA . PHE A 1 170 ? -16.359 23.141 9.656 1 88.62 170 PHE A CA 1
ATOM 1317 C C . PHE A 1 170 ? -17.734 22.562 9.344 1 88.62 170 PHE A C 1
ATOM 1319 O O . PHE A 1 170 ? -18.594 22.484 10.227 1 88.62 170 PHE A O 1
ATOM 1326 N N . ASP A 1 171 ? -17.828 22 8.133 1 83.06 171 ASP A N 1
ATOM 1327 C CA . ASP A 1 171 ? -19.109 21.406 7.746 1 83.06 171 ASP A CA 1
ATOM 1328 C C . ASP A 1 171 ? -19.297 20.047 8.398 1 83.06 171 ASP A C 1
ATOM 1330 O O . ASP A 1 171 ? -18.344 19.266 8.531 1 83.06 171 ASP A O 1
ATOM 1334 N N . GLU A 1 172 ? -20.5 19.719 8.797 1 72.56 172 GLU A N 1
ATOM 1335 C CA . GLU A 1 172 ? -20.875 18.547 9.594 1 72.56 172 GLU A CA 1
ATOM 1336 C C . GLU A 1 172 ? -20.516 17.25 8.883 1 72.56 172 GLU A C 1
ATOM 1338 O O . GLU A 1 172 ? -20.141 16.266 9.531 1 72.56 172 GLU A O 1
ATOM 1343 N N . ASN A 1 173 ? -20.578 17.156 7.699 1 72.44 173 ASN A N 1
ATOM 1344 C CA . ASN A 1 173 ? -20.406 15.922 6.945 1 72.44 173 ASN A CA 1
ATOM 1345 C C . ASN A 1 173 ? -18.938 15.617 6.695 1 72.44 173 ASN A C 1
ATOM 1347 O O . ASN A 1 173 ? -18.562 14.477 6.422 1 72.44 173 ASN A O 1
ATOM 1351 N N . ASN A 1 174 ? -18.016 16.578 6.93 1 78.12 174 ASN A N 1
ATOM 1352 C CA . ASN A 1 174 ? -16.625 16.391 6.516 1 78.12 174 ASN A CA 1
ATOM 1353 C C . ASN A 1 174 ? -15.648 16.891 7.578 1 78.12 174 ASN A C 1
ATOM 1355 O O . ASN A 1 174 ? -14.438 16.828 7.395 1 78.12 174 ASN A O 1
ATOM 1359 N N . SER A 1 175 ? -16.172 17.297 8.672 1 81.94 175 SER A N 1
ATOM 1360 C CA . SER A 1 175 ? -15.312 17.953 9.656 1 81.94 175 SER A CA 1
ATOM 1361 C C . SER A 1 175 ? -14.578 16.938 10.523 1 81.94 175 SER A C 1
ATOM 1363 O O . SER A 1 175 ? -15.086 15.852 10.781 1 81.94 175 SER A O 1
ATOM 1365 N N . HIS A 1 176 ? -13.414 17.375 10.922 1 88.56 176 HIS A N 1
ATOM 1366 C CA . HIS A 1 176 ? -12.672 16.656 11.953 1 88.56 176 HIS A CA 1
ATOM 1367 C C . HIS A 1 176 ? -13.164 17.031 13.352 1 88.56 176 HIS A C 1
ATOM 1369 O O . HIS A 1 176 ? -14.117 17.797 13.492 1 88.56 176 HIS A O 1
ATOM 1375 N N . MET A 1 177 ? -12.594 16.547 14.344 1 88 177 MET A N 1
ATOM 1376 C CA . MET A 1 177 ? -13.094 16.594 15.719 1 88 177 MET A CA 1
ATOM 1377 C C . MET A 1 177 ? -13.211 18.031 16.219 1 88 177 MET A C 1
ATOM 1379 O O . MET A 1 177 ? -14.305 18.469 16.578 1 88 177 MET A O 1
ATOM 1383 N N . ILE A 1 178 ? -12.156 18.859 16.094 1 94.06 178 ILE A N 1
ATOM 1384 C CA . ILE A 1 178 ? -12.125 20.172 16.719 1 94.06 178 ILE A CA 1
ATOM 1385 C C . ILE A 1 178 ? -13.086 21.109 15.984 1 94.06 178 ILE A C 1
ATOM 1387 O O . ILE A 1 178 ? -13.938 21.75 16.609 1 94.06 178 ILE A O 1
ATOM 1391 N N . PRO A 1 179 ? -13.023 21.156 14.641 1 94.56 179 PRO A N 1
ATOM 1392 C CA . PRO A 1 179 ? -14.008 22 13.969 1 94.56 179 PRO A CA 1
ATOM 1393 C C . PRO A 1 179 ? -15.445 21.562 14.219 1 94.56 179 PRO A C 1
ATOM 1395 O O . PRO A 1 179 ? -16.344 22.391 14.344 1 94.56 179 PRO A O 1
ATOM 1398 N N . ALA A 1 180 ? -15.695 20.281 14.32 1 90.88 180 ALA A N 1
ATOM 1399 C CA . ALA A 1 180 ? -17.031 19.781 14.609 1 90.88 180 ALA A CA 1
ATOM 1400 C C . ALA A 1 180 ? -17.5 20.219 15.992 1 90.88 180 ALA A C 1
ATOM 1402 O O . ALA A 1 180 ? -18.656 20.594 16.172 1 90.88 180 ALA A O 1
ATOM 1403 N N . VAL A 1 181 ? -16.656 20.234 16.922 1 94 181 VAL A N 1
ATOM 1404 C CA . VAL A 1 181 ? -16.984 20.609 18.281 1 94 181 VAL A CA 1
ATOM 1405 C C . VAL A 1 181 ? -17.266 22.109 18.359 1 94 181 VAL A C 1
ATOM 1407 O O . VAL A 1 181 ? -18.203 22.547 19.016 1 94 181 VAL A O 1
ATOM 1410 N N . ILE A 1 182 ? -16.422 22.906 17.719 1 96.31 182 ILE A N 1
ATOM 1411 C CA . ILE A 1 182 ? -16.625 24.344 17.688 1 96.31 182 ILE A CA 1
ATOM 1412 C C . ILE A 1 182 ? -18 24.672 17.141 1 96.31 182 ILE A C 1
ATOM 1414 O O . ILE A 1 182 ? -18.766 25.422 17.75 1 96.31 182 ILE A O 1
ATOM 1418 N N . LYS A 1 183 ? -18.344 24.078 16.016 1 95 183 LYS A N 1
ATOM 1419 C CA . LYS A 1 183 ? -19.656 24.297 15.406 1 95 183 LYS A CA 1
ATOM 1420 C C . LYS A 1 183 ? -20.781 23.859 16.328 1 95 183 LYS A C 1
ATOM 1422 O O . LYS A 1 183 ? -21.781 24.562 16.469 1 95 183 LYS A O 1
ATOM 1427 N N . LYS A 1 184 ? -20.609 22.734 16.938 1 94 184 LYS A N 1
ATOM 1428 C CA . LYS A 1 184 ? -21.609 22.172 17.828 1 94 184 LYS A CA 1
ATOM 1429 C C . LYS A 1 184 ? -21.875 23.109 19.016 1 94 184 LYS A C 1
ATOM 1431 O O . LYS A 1 184 ? -23.016 23.344 19.375 1 94 184 LYS A O 1
ATOM 1436 N N . ILE A 1 185 ? -20.891 23.641 19.625 1 96.38 185 ILE A N 1
ATOM 1437 C CA . ILE A 1 185 ? -21.016 24.484 20.797 1 96.38 185 ILE A CA 1
ATOM 1438 C C . ILE A 1 185 ? -21.562 25.844 20.406 1 96.38 185 ILE A C 1
ATOM 1440 O O . ILE A 1 185 ? -22.422 26.406 21.094 1 96.38 185 ILE A O 1
ATOM 1444 N N . VAL A 1 186 ? -21.094 26.406 19.297 1 96.19 186 VAL A N 1
ATOM 1445 C CA . VAL A 1 186 ? -21.625 27.672 18.812 1 96.19 186 VAL A CA 1
ATOM 1446 C C . VAL A 1 186 ? -23.125 27.547 18.547 1 96.19 186 VAL A C 1
ATOM 1448 O O . VAL A 1 186 ? -23.906 28.422 18.938 1 96.19 186 VAL A O 1
ATOM 1451 N N . THR A 1 187 ? -23.5 26.406 17.922 1 95.06 187 THR A N 1
ATOM 1452 C CA . THR A 1 187 ? -24.922 26.156 17.656 1 95.06 187 THR A CA 1
ATOM 1453 C C . THR A 1 187 ? -25.703 26.062 18.953 1 95.06 187 THR A C 1
ATOM 1455 O O . THR A 1 187 ? -26.828 26.578 19.047 1 95.06 187 THR A O 1
ATOM 1458 N N . ALA A 1 188 ? -25.141 25.453 19.938 1 96.69 188 ALA A N 1
ATOM 1459 C CA . ALA A 1 188 ? -25.797 25.312 21.234 1 96.69 188 ALA A CA 1
ATOM 1460 C C . ALA A 1 188 ? -26 26.688 21.891 1 96.69 188 ALA A C 1
ATOM 1462 O O . ALA A 1 188 ? -27.062 26.953 22.453 1 96.69 188 ALA A O 1
ATOM 1463 N N . ILE A 1 189 ? -25.016 27.531 21.828 1 96.5 189 ILE A N 1
ATOM 1464 C CA . ILE A 1 189 ? -25.094 28.875 22.375 1 96.5 189 ILE A CA 1
ATOM 1465 C C . ILE A 1 189 ? -26.203 29.656 21.672 1 96.5 189 ILE A C 1
ATOM 1467 O O . ILE A 1 189 ? -27.062 30.266 22.312 1 96.5 189 ILE A O 1
ATOM 1471 N N . GLU A 1 190 ? -26.188 29.516 20.375 1 95.94 190 GLU A N 1
ATOM 1472 C CA . GLU A 1 190 ? -27.125 30.266 19.562 1 95.94 190 GLU A CA 1
ATOM 1473 C C . GLU A 1 190 ? -28.562 29.781 19.781 1 95.94 190 GLU A C 1
ATOM 1475 O O . GLU A 1 190 ? -29.5 30.578 19.688 1 95.94 190 GLU A O 1
ATOM 1480 N N . THR A 1 191 ? -28.719 28.516 20.031 1 96.75 191 THR A N 1
ATOM 1481 C CA . THR A 1 191 ? -30.047 27.938 20.156 1 96.75 191 THR A CA 1
ATOM 1482 C C . THR A 1 191 ? -30.453 27.797 21.625 1 96.75 191 THR A C 1
ATOM 1484 O O . THR A 1 191 ? -31.531 27.312 21.938 1 96.75 191 THR A O 1
ATOM 1487 N N . GLY A 1 192 ? -29.594 28.125 22.438 1 96.62 192 GLY A N 1
ATOM 1488 C CA . GLY A 1 192 ? -29.891 28.109 23.859 1 96.62 192 GLY A CA 1
ATOM 1489 C C . GLY A 1 192 ? -29.953 26.719 24.438 1 96.62 192 GLY A C 1
ATOM 1490 O O . GLY A 1 192 ? -30.703 26.469 25.391 1 96.62 192 GLY A O 1
ATOM 1491 N N . LYS A 1 193 ? -29.234 25.859 23.859 1 96.38 193 LYS A N 1
ATOM 1492 C CA . LYS A 1 193 ? -29.203 24.484 24.391 1 96.38 193 LYS A CA 1
ATOM 1493 C C . LYS A 1 193 ? -28.344 24.406 25.641 1 96.38 193 LYS A C 1
ATOM 1495 O O . LYS A 1 193 ? -27.219 24.938 25.672 1 96.38 193 LYS A O 1
ATOM 1500 N N . SER A 1 194 ? -28.906 23.641 26.609 1 96.5 194 SER A N 1
ATOM 1501 C CA . SER A 1 194 ? -28.219 23.562 27.891 1 96.5 194 SER A CA 1
ATOM 1502 C C . SER A 1 194 ? -27.312 22.344 27.953 1 96.5 194 SER A C 1
ATOM 1504 O O . SER A 1 194 ? -26.547 22.172 28.906 1 96.5 194 SER A O 1
ATOM 1506 N N . GLU A 1 195 ? -27.453 21.484 26.938 1 97.38 195 GLU A N 1
ATOM 1507 C CA . GLU A 1 195 ? -26.656 20.266 26.906 1 97.38 195 GLU A CA 1
ATOM 1508 C C . GLU A 1 195 ? -26.031 20.031 25.531 1 97.38 195 GLU A C 1
ATOM 1510 O O . GLU A 1 195 ? -26.656 20.281 24.516 1 97.38 195 GLU A O 1
ATOM 1515 N N . VAL A 1 196 ? -24.797 19.656 25.547 1 96.19 196 VAL A N 1
ATOM 1516 C CA . VAL A 1 196 ? -24.094 19.25 24.344 1 96.19 196 VAL A CA 1
ATOM 1517 C C . VAL A 1 196 ? -23.594 17.812 24.484 1 96.19 196 VAL A C 1
ATOM 1519 O O . VAL A 1 196 ? -23 17.469 25.5 1 96.19 196 VAL A O 1
ATOM 1522 N N . GLU A 1 197 ? -23.812 17.031 23.5 1 94.19 197 GLU A N 1
ATOM 1523 C CA . GLU A 1 197 ? -23.484 15.602 23.547 1 94.19 197 GLU A CA 1
ATOM 1524 C C . GLU A 1 197 ? -22.047 15.352 23.109 1 94.19 197 GLU A C 1
ATOM 1526 O O . GLU A 1 197 ? -21.578 15.953 22.141 1 94.19 197 GLU A O 1
ATOM 1531 N N . ILE A 1 198 ? -21.359 14.57 23.844 1 92.69 198 ILE A N 1
ATOM 1532 C CA . ILE A 1 198 ? -20.047 14.023 23.516 1 92.69 198 ILE A CA 1
ATOM 1533 C C . ILE A 1 198 ? -20.172 12.531 23.219 1 92.69 198 ILE A C 1
ATOM 1535 O O . ILE A 1 198 ? -20.734 11.781 24.016 1 92.69 198 ILE A O 1
ATOM 1539 N N . TRP A 1 199 ? -19.703 12.188 22.062 1 82.56 199 TRP A N 1
ATOM 1540 C CA . TRP A 1 199 ? -19.734 10.766 21.719 1 82.56 199 TRP A CA 1
ATOM 1541 C C . TRP A 1 199 ? -18.75 9.977 22.562 1 82.56 199 TRP A C 1
ATOM 1543 O O . TRP A 1 199 ? -17.609 10.406 22.766 1 82.56 199 TRP A O 1
ATOM 1553 N N . GLY A 1 200 ? -19.203 8.789 23.047 1 86.38 200 GLY A N 1
ATOM 1554 C CA . GLY A 1 200 ? -18.391 7.973 23.922 1 86.38 200 GLY A CA 1
ATOM 1555 C C . GLY A 1 200 ? -18.344 8.484 25.359 1 86.38 200 GLY A C 1
ATOM 1556 O O . GLY A 1 200 ? -19.312 9.102 25.828 1 86.38 200 GLY A O 1
ATOM 1557 N N . ASP A 1 201 ? -17.328 8.102 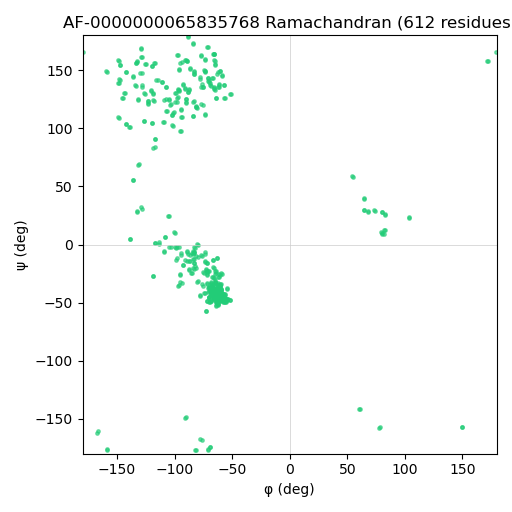26.062 1 90.69 201 ASP A N 1
ATOM 1558 C CA . ASP A 1 201 ? -17.203 8.508 27.453 1 90.69 201 ASP A CA 1
ATOM 1559 C C . ASP A 1 201 ? -16.312 9.742 27.594 1 90.69 201 ASP A C 1
ATOM 1561 O O . ASP A 1 201 ? -16.047 10.203 28.703 1 90.69 201 ASP A O 1
ATOM 1565 N N . GLY A 1 202 ? -15.789 10.188 26.469 1 91.38 202 GLY A N 1
ATOM 1566 C CA . GLY A 1 202 ? -15.008 11.414 26.453 1 91.38 202 GLY A CA 1
ATOM 1567 C C . GLY A 1 202 ? -13.586 11.219 26.953 1 91.38 202 GLY A C 1
ATOM 1568 O O . GLY A 1 202 ? -12.828 12.188 27.078 1 91.38 202 GLY A O 1
ATOM 1569 N N . GLU A 1 203 ? -13.195 9.969 27.109 1 91.56 203 GLU A N 1
ATOM 1570 C CA . GLU A 1 203 ? -11.914 9.688 27.75 1 91.56 203 GLU A CA 1
ATOM 1571 C C . GLU A 1 203 ? -10.836 9.406 26.703 1 91.56 203 GLU A C 1
ATOM 1573 O O . GLU A 1 203 ? -9.641 9.414 27.016 1 91.56 203 GLU A O 1
ATOM 1578 N N . ALA A 1 204 ? -11.227 9.18 25.406 1 88.12 204 ALA A N 1
ATOM 1579 C CA . ALA A 1 204 ? -10.234 9 24.359 1 88.12 204 ALA A CA 1
ATOM 1580 C C . ALA A 1 204 ? -9.297 10.203 24.281 1 88.12 204 ALA A C 1
ATOM 1582 O O . ALA A 1 204 ? -9.719 11.344 24.469 1 88.12 204 ALA A O 1
ATOM 1583 N N . ARG A 1 205 ? -8.039 9.938 24.125 1 92.44 205 ARG A N 1
ATOM 1584 C CA . ARG A 1 205 ? -7.027 10.984 24.109 1 92.44 205 ARG A CA 1
ATOM 1585 C C . ARG A 1 205 ? -6.492 11.203 22.703 1 92.44 205 ARG A C 1
ATOM 1587 O O . ARG A 1 205 ? -6.273 10.242 21.953 1 92.44 205 ARG A O 1
ATOM 1594 N N . ARG A 1 206 ? -6.367 12.453 22.328 1 92.75 206 ARG A N 1
ATOM 1595 C CA . ARG A 1 206 ? -5.875 12.82 21 1 92.75 206 ARG A CA 1
ATOM 1596 C C . ARG A 1 206 ? -4.859 13.961 21.094 1 92.75 206 ARG A C 1
ATOM 1598 O O . ARG A 1 206 ? -4.934 14.789 22 1 92.75 206 ARG A O 1
ATOM 1605 N N . GLU A 1 207 ? -3.973 13.867 20.266 1 96.12 207 GLU A N 1
ATOM 1606 C CA . GLU A 1 207 ? -3.008 14.938 20.062 1 96.12 207 GLU A CA 1
ATOM 1607 C C . GLU A 1 207 ? -3.393 15.789 18.844 1 96.12 207 GLU A C 1
ATOM 1609 O O . GLU A 1 207 ? -3.572 15.273 17.75 1 96.12 207 GLU A O 1
ATOM 1614 N N . PHE A 1 208 ? -3.568 17.109 19.047 1 97.31 208 PHE A N 1
ATOM 1615 C CA . PHE A 1 208 ? -3.861 18.062 17.984 1 97.31 208 PHE A CA 1
ATOM 1616 C C . PHE A 1 208 ? -2.861 19.219 17.984 1 97.31 208 PHE A C 1
ATOM 1618 O O . PHE A 1 208 ? -2.609 19.812 19.031 1 97.31 208 PHE A O 1
ATOM 1625 N N . MET A 1 209 ? -2.336 19.469 16.859 1 98.38 209 MET A N 1
ATOM 1626 C CA . MET A 1 209 ? -1.422 20.594 16.688 1 98.38 209 MET A CA 1
ATOM 1627 C C . MET A 1 209 ? -2.051 21.672 15.828 1 98.38 209 MET A C 1
ATOM 1629 O O . MET A 1 209 ? -2.746 21.375 14.859 1 98.38 209 MET A O 1
ATOM 1633 N N . TYR A 1 210 ? -1.816 22.938 16.219 1 98.38 210 TYR A N 1
ATOM 1634 C CA . TYR A 1 210 ? -2.299 24.078 15.438 1 98.38 210 TYR A CA 1
ATOM 1635 C C . TYR A 1 210 ? -1.617 24.125 14.078 1 98.38 210 TYR A C 1
ATOM 1637 O O . TYR A 1 210 ? -0.394 24 13.977 1 98.38 210 TYR A O 1
ATOM 1645 N N . ALA A 1 211 ? -2.348 24.312 12.992 1 98.25 211 ALA A N 1
ATOM 1646 C CA . ALA A 1 211 ? -1.886 24.188 11.617 1 98.25 211 ALA A CA 1
ATOM 1647 C C . ALA A 1 211 ? -0.755 25.156 11.312 1 98.25 211 ALA A C 1
ATOM 1649 O O . ALA A 1 211 ? 0.147 24.859 10.531 1 98.25 211 ALA A O 1
ATOM 1650 N N . GLU A 1 212 ? -0.766 26.328 11.906 1 98.12 212 GLU A N 1
ATOM 1651 C CA . GLU A 1 212 ? 0.296 27.297 11.703 1 98.12 212 GLU A CA 1
ATOM 1652 C C . GLU A 1 212 ? 1.646 26.75 12.156 1 98.12 212 GLU A C 1
ATOM 1654 O O . GLU A 1 212 ? 2.686 27.109 11.594 1 98.12 212 GLU A O 1
ATOM 1659 N N . ASP A 1 213 ? 1.614 25.938 13.211 1 98.69 213 ASP A N 1
ATOM 1660 C CA . ASP A 1 213 ? 2.852 25.312 13.68 1 98.69 213 ASP A CA 1
ATOM 1661 C C . ASP A 1 213 ? 3.43 24.375 12.633 1 98.69 213 ASP A C 1
ATOM 1663 O O . ASP A 1 213 ? 4.648 24.297 12.461 1 98.69 213 ASP A O 1
ATOM 1667 N N . LEU A 1 214 ? 2.564 23.609 11.961 1 98.81 214 LEU A N 1
ATOM 1668 C CA . LEU A 1 214 ? 3.076 22.766 10.891 1 98.81 214 LEU A CA 1
ATOM 1669 C C . LEU A 1 214 ? 3.719 23.609 9.789 1 98.81 214 LEU A C 1
ATOM 1671 O O . LEU A 1 214 ? 4.746 23.219 9.227 1 98.81 214 LEU A O 1
ATOM 1675 N N . ALA A 1 215 ? 3.115 24.75 9.43 1 98.75 215 ALA A N 1
ATOM 1676 C CA . ALA A 1 215 ? 3.705 25.656 8.445 1 98.75 215 ALA A CA 1
ATOM 1677 C C . ALA A 1 215 ? 5.094 26.109 8.883 1 98.75 215 ALA A C 1
ATOM 1679 O O . ALA A 1 215 ? 6.031 26.125 8.078 1 98.75 215 ALA A O 1
ATOM 1680 N N . ASP A 1 216 ? 5.152 26.453 10.141 1 98.75 216 ASP A N 1
ATOM 1681 C CA . ASP A 1 216 ? 6.445 26.859 10.688 1 98.75 216 ASP A CA 1
ATOM 1682 C C . ASP A 1 216 ? 7.473 25.734 10.562 1 98.75 216 ASP A C 1
ATOM 1684 O O . ASP A 1 216 ? 8.617 25.984 10.172 1 98.75 216 ASP A O 1
ATOM 1688 N N . PHE A 1 217 ? 7.113 24.547 10.914 1 98.88 217 PHE A N 1
ATOM 1689 C CA . PHE A 1 217 ? 7.969 23.375 10.773 1 98.88 217 PHE A CA 1
ATOM 1690 C C . PHE A 1 217 ? 8.461 23.234 9.336 1 98.88 217 PHE A C 1
ATOM 1692 O O . PHE A 1 217 ? 9.633 22.922 9.094 1 98.88 217 PHE A O 1
ATOM 1699 N N . ILE A 1 218 ? 7.562 23.359 8.32 1 98.81 218 ILE A N 1
ATOM 1700 C CA . ILE A 1 218 ? 7.879 23.188 6.91 1 98.81 218 ILE A CA 1
ATOM 1701 C C . ILE A 1 218 ? 9 24.156 6.516 1 98.81 218 ILE A C 1
ATOM 1703 O O . ILE A 1 218 ? 9.961 23.766 5.855 1 98.81 218 ILE A O 1
ATOM 1707 N N . PHE A 1 219 ? 8.938 25.391 6.93 1 98.69 219 PHE A N 1
ATOM 1708 C CA . PHE A 1 219 ? 9.961 26.359 6.578 1 98.69 219 PHE A CA 1
ATOM 1709 C C . PHE A 1 219 ? 11.273 26.062 7.297 1 98.69 219 PHE A C 1
ATOM 1711 O O . PHE A 1 219 ? 12.352 26.234 6.73 1 98.69 219 PHE A O 1
ATOM 1718 N N . TYR A 1 220 ? 11.156 25.609 8.562 1 98.69 220 TYR A N 1
ATOM 1719 C CA . TYR A 1 220 ? 12.352 25.125 9.242 1 98.69 220 TYR A CA 1
ATOM 1720 C C . TYR A 1 220 ? 13.016 24 8.469 1 98.69 220 TYR A C 1
ATOM 1722 O O . TYR A 1 220 ? 14.234 23.984 8.297 1 98.69 220 TYR A O 1
ATOM 1730 N N . THR A 1 221 ? 12.227 23.109 7.973 1 98.62 221 THR A N 1
ATOM 1731 C CA . THR A 1 221 ? 12.68 21.922 7.254 1 98.62 221 THR A CA 1
ATOM 1732 C C . THR A 1 221 ? 13.352 22.312 5.938 1 98.62 221 THR A C 1
ATOM 1734 O O . THR A 1 221 ? 14.398 21.781 5.586 1 98.62 221 THR A O 1
ATOM 1737 N N . ILE A 1 222 ? 12.75 23.25 5.191 1 98.19 222 ILE A N 1
ATOM 1738 C CA . ILE A 1 222 ? 13.305 23.688 3.914 1 98.19 222 ILE A CA 1
ATOM 1739 C C . ILE A 1 222 ? 14.75 24.141 4.109 1 98.19 222 ILE A C 1
ATOM 1741 O O . ILE A 1 222 ? 15.633 23.781 3.324 1 98.19 222 ILE A O 1
ATOM 1745 N N . ASN A 1 223 ? 15.008 24.797 5.227 1 96.94 223 ASN A N 1
ATOM 1746 C CA . ASN A 1 223 ? 16.328 25.375 5.496 1 96.94 223 ASN A CA 1
ATOM 1747 C C . ASN A 1 223 ? 17.281 24.328 6.066 1 96.94 223 ASN A C 1
ATOM 1749 O O . ASN A 1 223 ? 18.484 24.531 6.074 1 96.94 223 ASN A O 1
ATOM 1753 N N . ASN A 1 224 ? 16.703 23.188 6.531 1 98.38 224 ASN A N 1
ATOM 1754 C CA . ASN A 1 224 ? 17.5 22.156 7.172 1 98.38 224 ASN A CA 1
ATOM 1755 C C . ASN A 1 224 ? 17.234 20.781 6.551 1 98.38 224 ASN A C 1
ATOM 1757 O O . ASN A 1 224 ? 17.406 19.75 7.211 1 98.38 224 ASN A O 1
ATOM 1761 N N . PHE A 1 225 ? 16.953 20.703 5.344 1 98.31 225 PHE A N 1
ATOM 1762 C CA . PHE A 1 225 ? 16.359 19.516 4.719 1 98.31 225 PHE A CA 1
ATOM 1763 C C . PHE A 1 225 ? 17.344 18.359 4.758 1 98.31 225 PHE A C 1
ATOM 1765 O O . PHE A 1 225 ? 16.938 17.219 5.016 1 98.31 225 PHE A O 1
ATOM 1772 N N . THR A 1 226 ? 18.609 18.578 4.531 1 97.31 226 THR A N 1
ATOM 1773 C CA . THR A 1 226 ? 19.625 17.531 4.488 1 97.31 226 THR A CA 1
ATOM 1774 C C . THR A 1 226 ? 19.719 16.828 5.84 1 97.31 226 THR A C 1
ATOM 1776 O O . THR A 1 226 ? 19.984 15.625 5.898 1 97.31 226 THR A O 1
ATOM 1779 N N . LYS A 1 227 ? 19.391 17.531 6.926 1 98.06 227 LYS A N 1
ATOM 1780 C CA . LYS A 1 227 ? 19.531 17.016 8.281 1 98.06 227 LYS A CA 1
ATOM 1781 C C . LYS A 1 227 ? 18.281 16.25 8.711 1 98.06 227 LYS A C 1
ATOM 1783 O O . LYS A 1 227 ? 18.297 15.508 9.688 1 98.06 227 LYS A O 1
ATOM 1788 N N . MET A 1 228 ? 17.219 16.531 8.078 1 98.56 228 MET A N 1
ATOM 1789 C CA . MET A 1 228 ? 15.969 15.883 8.461 1 98.56 228 MET A CA 1
ATOM 1790 C C . MET A 1 228 ? 16.062 14.367 8.273 1 98.56 228 MET A C 1
ATOM 1792 O O . MET A 1 228 ? 16.578 13.898 7.254 1 98.56 228 MET A O 1
ATOM 1796 N N . PRO A 1 229 ? 15.578 13.617 9.266 1 98.38 229 PRO A N 1
ATOM 1797 C CA . PRO A 1 229 ? 15.539 12.164 9.062 1 98.38 229 PRO A CA 1
ATOM 1798 C C . PRO A 1 229 ? 14.57 11.75 7.953 1 98.38 229 PRO A C 1
ATOM 1800 O O . PRO A 1 229 ? 13.766 12.562 7.496 1 98.38 229 PRO A O 1
ATOM 1803 N N . GLN A 1 230 ? 14.734 10.5 7.496 1 98.56 230 GLN A N 1
ATOM 1804 C CA . GLN A 1 230 ? 13.922 9.938 6.422 1 98.56 230 GLN A CA 1
ATOM 1805 C C . GLN A 1 230 ? 12.438 10.117 6.703 1 98.56 230 GLN A C 1
ATOM 1807 O O . GLN A 1 230 ? 11.664 10.469 5.809 1 98.56 230 GLN A O 1
ATOM 1812 N N . ASN A 1 231 ? 12.016 9.812 7.848 1 98.81 231 ASN A N 1
ATOM 1813 C CA . ASN A 1 231 ? 10.672 10 8.398 1 98.81 231 ASN A CA 1
ATOM 1814 C C . ASN A 1 231 ? 10.711 10.719 9.742 1 98.81 231 ASN A C 1
ATOM 1816 O O . ASN A 1 231 ? 11.562 10.422 10.586 1 98.81 231 ASN A O 1
ATOM 1820 N N . ILE A 1 232 ? 9.812 11.688 9.906 1 98.88 232 ILE A N 1
ATOM 1821 C CA . ILE A 1 232 ? 9.859 12.414 11.164 1 98.88 232 ILE A CA 1
ATOM 1822 C C . ILE A 1 232 ? 8.438 12.75 11.617 1 98.88 232 ILE A C 1
ATOM 1824 O O . ILE A 1 232 ? 7.633 13.258 10.836 1 98.88 232 ILE A O 1
ATOM 1828 N N . ASN A 1 233 ? 8.133 12.461 12.836 1 98.75 233 ASN A N 1
ATOM 1829 C CA . ASN A 1 233 ? 6.906 12.898 13.484 1 98.75 233 ASN A CA 1
ATOM 1830 C C . ASN A 1 233 ? 6.91 14.406 13.727 1 98.75 233 ASN A C 1
ATOM 1832 O O . ASN A 1 233 ? 7.941 14.977 14.094 1 98.75 233 ASN A O 1
ATOM 1836 N N . VAL A 1 234 ? 5.801 15.008 13.5 1 98.81 234 VAL A N 1
ATOM 1837 C CA . VAL A 1 234 ? 5.633 16.422 13.789 1 98.81 234 VAL A CA 1
ATOM 1838 C C . VAL A 1 234 ? 4.41 16.625 14.68 1 98.81 234 VAL A C 1
ATOM 1840 O O . VAL A 1 234 ? 3.271 16.516 14.219 1 98.81 234 VAL A O 1
ATOM 1843 N N . GLY A 1 235 ? 4.621 16.906 15.883 1 98.06 235 GLY A N 1
ATOM 1844 C CA . GLY A 1 235 ? 3.539 17.078 16.844 1 98.06 235 GLY A CA 1
ATOM 1845 C C . GLY A 1 235 ? 3.986 17.703 18.141 1 98.06 235 GLY A C 1
ATOM 1846 O O . GLY A 1 235 ? 5.004 18.406 18.188 1 98.06 235 GLY A O 1
ATOM 1847 N N . LEU A 1 236 ? 3.184 17.562 19.188 1 96 236 LEU A N 1
ATOM 1848 C CA . LEU A 1 236 ? 3.387 18.219 20.469 1 96 236 LEU A CA 1
ATOM 1849 C C . LEU A 1 236 ? 4.109 17.297 21.453 1 96 236 LEU A C 1
ATOM 1851 O O . LEU A 1 236 ? 4.887 17.75 22.281 1 96 236 LEU A O 1
ATOM 1855 N N . GLY A 1 237 ? 3.838 16.062 21.375 1 93.81 237 GLY A N 1
ATOM 1856 C CA . GLY A 1 237 ? 4.293 15.109 22.375 1 93.81 237 GLY A CA 1
ATOM 1857 C C . GLY A 1 237 ? 3.408 15.07 23.609 1 93.81 237 GLY A C 1
ATOM 1858 O O . GLY A 1 237 ? 3.809 14.539 24.656 1 93.81 237 GLY A O 1
ATOM 1859 N N . GLN A 1 238 ? 2.293 15.672 23.5 1 94.19 238 GLN A N 1
ATOM 1860 C CA . GLN A 1 238 ? 1.288 15.656 24.562 1 94.19 238 GLN A CA 1
ATOM 1861 C C . GLN A 1 238 ? -0.121 15.57 23.984 1 94.19 238 GLN A C 1
ATOM 1863 O O . GLN A 1 238 ? -0.358 16 22.844 1 94.19 238 GLN A O 1
ATOM 1868 N N . ASP A 1 239 ? -1 14.906 24.766 1 94.88 239 ASP A N 1
ATOM 1869 C CA . ASP A 1 239 ? -2.375 14.734 24.297 1 94.88 239 ASP A CA 1
ATOM 1870 C C . ASP A 1 239 ? -3.369 15.188 25.375 1 94.88 239 ASP A C 1
ATOM 1872 O O . ASP A 1 239 ? -2.973 15.617 26.453 1 94.88 239 ASP A O 1
ATOM 1876 N N . TYR A 1 240 ? -4.625 15.297 24.984 1 96 240 TYR A N 1
ATOM 1877 C CA . TYR A 1 240 ? -5.75 15.633 25.844 1 96 240 TYR A CA 1
ATOM 1878 C C . TYR A 1 240 ? -6.934 14.703 25.594 1 96 240 TYR A C 1
ATOM 1880 O O . TYR A 1 240 ? -7.027 14.094 24.531 1 96 240 TYR A O 1
ATOM 1888 N N . THR A 1 241 ? -7.777 14.594 26.594 1 95.19 241 THR A N 1
ATOM 1889 C CA . THR A 1 241 ? -9.008 13.844 26.391 1 95.19 241 THR A CA 1
ATOM 1890 C C . THR A 1 241 ? -9.992 14.633 25.531 1 95.19 241 THR A C 1
ATOM 1892 O O . THR A 1 241 ? -9.891 15.859 25.438 1 95.19 241 THR A O 1
ATOM 1895 N N . ILE A 1 242 ? -10.898 13.93 24.953 1 94.44 242 ILE A N 1
ATOM 1896 C CA . ILE A 1 242 ? -11.953 14.57 24.172 1 94.44 242 ILE A CA 1
ATOM 1897 C C . ILE A 1 242 ? -12.688 15.594 25.047 1 94.44 242 ILE A C 1
ATOM 1899 O O . ILE A 1 242 ? -12.922 16.719 24.625 1 94.44 242 ILE A O 1
ATOM 1903 N N . THR A 1 243 ? -12.969 15.227 26.25 1 96.31 243 THR A N 1
ATOM 1904 C CA . THR A 1 243 ? -13.672 16.109 27.188 1 96.31 243 THR A CA 1
ATOM 1905 C C . THR A 1 243 ? -12.867 17.391 27.438 1 96.31 243 THR A C 1
ATOM 1907 O O . THR A 1 243 ? -13.438 18.469 27.516 1 96.31 243 THR A O 1
ATOM 1910 N N . GLU A 1 244 ? -11.594 17.234 27.562 1 97.12 244 GLU A N 1
ATOM 1911 C CA . GLU A 1 244 ? -10.742 18.406 27.781 1 97.12 244 GLU A CA 1
ATOM 1912 C C . GLU A 1 244 ? -10.82 19.375 26.594 1 97.12 244 GLU A C 1
ATOM 1914 O O . GLU A 1 244 ? -10.859 20.594 26.797 1 97.12 244 GLU A O 1
ATOM 1919 N N . TYR A 1 245 ? -10.812 18.875 25.406 1 97.44 245 TYR A N 1
ATOM 1920 C CA . TYR A 1 245 ? -10.977 19.719 24.234 1 97.44 245 TYR A CA 1
ATOM 1921 C C . TYR A 1 245 ? -12.305 20.453 24.266 1 97.44 245 TYR A C 1
ATOM 1923 O O . TYR A 1 245 ? -12.359 21.672 24 1 97.44 245 TYR A O 1
ATOM 1931 N N . TYR A 1 246 ? -13.359 19.719 24.594 1 97.25 246 TYR A N 1
ATOM 1932 C CA . TYR A 1 246 ? -14.688 20.328 24.688 1 97.25 246 TYR A CA 1
ATOM 1933 C C . TYR A 1 246 ? -14.695 21.453 25.719 1 97.25 246 TYR A C 1
ATOM 1935 O O . TYR A 1 246 ? -15.242 22.531 25.453 1 97.25 246 TYR A O 1
ATOM 1943 N N . LYS A 1 247 ? -14.125 21.234 26.812 1 97.88 247 LYS A N 1
ATOM 1944 C CA . LYS A 1 247 ? -14.117 22.203 27.906 1 97.88 247 LYS A CA 1
ATOM 1945 C C . LYS A 1 247 ? -13.367 23.469 27.5 1 97.88 247 LYS A C 1
ATOM 1947 O O . LYS A 1 247 ? -13.812 24.578 27.797 1 97.88 247 LYS A O 1
ATOM 1952 N N . VAL A 1 248 ? -12.211 23.297 26.906 1 98 248 VAL A N 1
ATOM 1953 C CA . VAL A 1 248 ? -11.414 24.438 26.469 1 98 248 VAL A CA 1
ATOM 1954 C C . VAL A 1 248 ? -12.203 25.25 25.453 1 98 248 VAL A C 1
ATOM 1956 O O . VAL A 1 248 ? -12.242 26.484 25.531 1 98 248 VAL A O 1
ATOM 1959 N N . ILE A 1 249 ? -12.828 24.594 24.516 1 98.19 249 ILE A N 1
ATOM 1960 C CA . ILE A 1 249 ? -13.602 25.266 23.469 1 98.19 249 ILE A CA 1
ATOM 1961 C C . ILE A 1 249 ? -14.797 25.984 24.094 1 98.19 249 ILE A C 1
ATOM 1963 O O . ILE A 1 249 ? -15.07 27.141 23.781 1 98.19 249 ILE A O 1
ATOM 1967 N N . ALA A 1 250 ? -15.469 25.328 25.047 1 98.12 250 ALA A N 1
ATOM 1968 C CA . ALA A 1 250 ? -16.609 25.906 25.734 1 98.12 250 ALA A CA 1
ATOM 1969 C C . ALA A 1 250 ? -16.203 27.172 26.5 1 98.12 250 ALA A C 1
ATOM 1971 O O . ALA A 1 250 ? -16.922 28.172 26.469 1 98.12 250 ALA A O 1
ATOM 1972 N N . LYS A 1 251 ? -15.141 27.047 27.156 1 98.06 251 LYS A N 1
ATOM 1973 C CA . LYS A 1 251 ? -14.625 28.188 27.922 1 98.06 251 LYS A CA 1
ATOM 1974 C C . LYS A 1 251 ? -14.367 29.391 27.016 1 98.06 251 LYS A C 1
ATOM 1976 O O . LYS A 1 251 ? -14.773 30.5 27.328 1 98.06 251 LYS A O 1
ATOM 1981 N N . ILE A 1 252 ? -13.734 29.188 25.922 1 97.94 252 ILE A N 1
ATOM 1982 C CA . ILE A 1 252 ? -13.328 30.234 25 1 97.94 252 ILE A CA 1
ATOM 1983 C C . ILE A 1 252 ? -14.562 30.859 24.359 1 97.94 252 ILE A C 1
ATOM 1985 O O . ILE A 1 252 ? -14.625 32.062 24.156 1 97.94 252 ILE A O 1
ATOM 1989 N N . LEU A 1 253 ? -15.578 30.047 24.125 1 97.62 253 LEU A N 1
ATOM 1990 C CA . LEU A 1 253 ? -16.766 30.516 23.422 1 97.62 253 LEU A CA 1
ATOM 1991 C C . LEU A 1 253 ? -17.797 31.047 24.391 1 97.62 253 LEU A C 1
ATOM 1993 O O . LEU A 1 253 ? -18.797 31.656 23.984 1 97.62 253 LEU A O 1
ATOM 1997 N N . GLY A 1 254 ? -17.578 30.75 25.656 1 97.62 254 GLY A N 1
ATOM 1998 C CA . GLY A 1 254 ? -18.484 31.234 26.688 1 97.62 254 GLY A CA 1
ATOM 1999 C C . GLY A 1 254 ? -19.719 30.359 26.844 1 97.62 254 GLY A C 1
ATOM 2000 O O . GLY A 1 254 ? -20.797 30.859 27.188 1 97.62 254 GLY A O 1
ATOM 2001 N N . TYR A 1 255 ? -19.578 29.141 26.5 1 97.75 255 TYR A N 1
ATOM 2002 C CA . TYR A 1 255 ? -20.688 28.203 26.688 1 97.75 255 TYR A CA 1
ATOM 2003 C C . TYR A 1 255 ? -20.828 27.828 28.156 1 97.75 255 TYR A C 1
ATOM 2005 O O . TYR A 1 255 ? -19.859 27.422 28.797 1 97.75 255 TYR A O 1
ATOM 2013 N N . LYS A 1 256 ? -22.047 27.812 28.688 1 96.25 256 LYS A N 1
ATOM 2014 C CA . LYS A 1 256 ? -22.266 27.625 30.109 1 96.25 256 LYS A CA 1
ATOM 2015 C C . LYS A 1 256 ? -23.047 26.344 30.375 1 96.25 256 LYS A C 1
ATOM 2017 O O . LYS A 1 256 ? -23.375 26.031 31.531 1 96.25 256 LYS A O 1
ATOM 2022 N N . GLY A 1 257 ? -23.375 25.594 29.359 1 96.5 257 GLY A N 1
ATOM 2023 C CA . GLY A 1 257 ? -24.125 24.359 29.531 1 96.5 257 GLY A CA 1
ATOM 2024 C C . GLY A 1 257 ? -23.281 23.188 30.016 1 96.5 257 GLY A C 1
ATOM 2025 O O . GLY A 1 257 ? -22.203 23.406 30.562 1 96.5 257 GLY A O 1
ATOM 2026 N N . THR A 1 258 ? -23.953 21.984 29.906 1 97.38 258 THR A N 1
ATOM 2027 C CA . THR A 1 258 ? -23.281 20.781 30.359 1 97.38 258 THR A CA 1
ATOM 2028 C C . THR A 1 258 ? -23.047 19.812 29.219 1 97.38 258 THR A C 1
ATOM 2030 O O . THR A 1 258 ? -23.672 19.922 28.156 1 97.38 258 THR A O 1
ATOM 2033 N N . PHE A 1 259 ? -22.047 18.953 29.422 1 97 259 PHE A N 1
ATOM 2034 C CA . PHE A 1 259 ? -21.766 17.922 28.453 1 97 259 PHE A CA 1
ATOM 2035 C C . PHE A 1 259 ? -22.406 16.594 28.859 1 97 259 PHE A C 1
ATOM 2037 O O . PHE A 1 259 ? -22.375 16.234 30.031 1 97 259 PHE A O 1
ATOM 2044 N N . VAL A 1 260 ? -23.062 15.961 27.938 1 96.5 260 VAL A N 1
ATOM 2045 C CA . VAL A 1 260 ? -23.641 14.641 28.141 1 96.5 260 VAL A CA 1
ATOM 2046 C C . VAL A 1 260 ? -22.953 13.625 27.25 1 96.5 260 VAL A C 1
ATOM 2048 O O . VAL A 1 260 ? -22.594 13.93 26.109 1 96.5 260 VAL A O 1
ATOM 2051 N N . TYR A 1 261 ? -22.766 12.445 27.797 1 94.12 261 TYR A N 1
ATOM 2052 C CA . TYR A 1 261 ? -21.953 11.438 27.109 1 94.12 261 TYR A CA 1
ATOM 2053 C C . TYR A 1 261 ? -22.828 10.352 26.5 1 94.12 261 TYR A C 1
ATOM 2055 O O . TYR A 1 261 ? -23.719 9.805 27.172 1 94.12 261 TYR A O 1
ATOM 2063 N N . ASP A 1 262 ? -22.672 10.148 25.219 1 90.94 262 ASP A N 1
ATOM 2064 C CA . ASP A 1 262 ? -23.375 9.078 24.516 1 90.94 262 ASP A CA 1
ATOM 2065 C C . ASP A 1 262 ? -22.453 7.887 24.266 1 90.94 262 ASP A C 1
ATOM 2067 O O . ASP A 1 262 ? -21.781 7.82 23.234 1 90.94 262 ASP A O 1
ATOM 2071 N N . LYS A 1 263 ? -22.547 6.859 24.984 1 86.69 263 LYS A N 1
ATOM 2072 C CA . LYS A 1 263 ? -21.625 5.73 25 1 86.69 263 LYS A CA 1
ATOM 2073 C C . LYS A 1 263 ? -21.938 4.746 23.875 1 86.69 263 LYS A C 1
ATOM 2075 O O . LYS A 1 263 ? -21.156 3.828 23.625 1 86.69 263 LYS A O 1
ATOM 2080 N N . SER A 1 264 ? -23.047 4.941 23.125 1 83.94 264 SER A N 1
ATOM 2081 C CA . SER A 1 264 ? -23.438 4.039 22.062 1 83.94 264 SER A CA 1
ATOM 2082 C C . SER A 1 264 ? -22.719 4.387 20.75 1 83.94 264 SER A C 1
ATOM 2084 O O . SER A 1 264 ? -22.719 3.59 19.812 1 83.94 264 SER A O 1
ATOM 2086 N N . LYS A 1 265 ? -22.016 5.457 20.703 1 77.5 265 LYS A N 1
ATOM 2087 C CA . LYS A 1 265 ? -21.375 5.93 19.469 1 77.5 265 LYS A CA 1
ATOM 2088 C C . LYS A 1 265 ? -19.922 5.48 19.406 1 77.5 265 LYS A C 1
ATOM 2090 O O . LYS A 1 265 ? -19.281 5.297 20.438 1 77.5 265 LYS A O 1
ATOM 2095 N N . PRO A 1 266 ? -19.375 5.273 18.172 1 71.38 266 PRO A N 1
ATOM 2096 C CA . PRO A 1 266 ? -17.984 4.84 18.031 1 71.38 266 PRO A CA 1
ATOM 2097 C C . PRO A 1 266 ? -16.984 5.895 18.5 1 71.38 266 PRO A C 1
ATOM 2099 O O . PRO A 1 266 ? -17.219 7.094 18.328 1 71.38 266 PRO A O 1
ATOM 2102 N N . VAL A 1 267 ? -15.914 5.484 19.281 1 67.19 267 VAL A N 1
ATOM 2103 C CA . VAL A 1 267 ? -14.914 6.406 19.812 1 67.19 267 VAL A CA 1
ATOM 2104 C C . VAL A 1 267 ? -13.617 6.273 19.016 1 67.19 267 VAL A C 1
ATOM 2106 O O . VAL A 1 267 ? -12.797 7.195 18.984 1 67.19 267 VAL A O 1
ATOM 2109 N N . GLY A 1 268 ? -13.492 5.371 18.016 1 66.25 268 GLY A N 1
ATOM 2110 C CA . GLY A 1 268 ? -12.234 5.125 17.328 1 66.25 268 GLY A CA 1
ATOM 2111 C C . GLY A 1 268 ? -11.141 4.617 18.25 1 66.25 268 GLY A C 1
ATOM 2112 O O . GLY A 1 268 ? -11.391 3.793 19.125 1 66.25 268 GLY A O 1
ATOM 2113 N N . MET A 1 269 ? -9.852 5.07 18.062 1 72.56 269 MET A N 1
ATOM 2114 C CA . MET A 1 269 ? -8.688 4.676 18.859 1 72.56 269 MET A CA 1
ATOM 2115 C C . MET A 1 269 ? -8.758 5.266 20.266 1 72.56 269 MET A C 1
ATOM 2117 O O . MET A 1 269 ? -9.18 6.41 20.438 1 72.56 269 MET A O 1
ATOM 2121 N N . ARG A 1 270 ? -8.312 4.531 21.297 1 78.38 270 ARG A N 1
ATOM 2122 C CA . ARG A 1 270 ? -8.305 5.02 22.672 1 78.38 270 ARG A CA 1
ATOM 2123 C C . ARG A 1 270 ? -7.312 6.16 22.828 1 78.38 270 ARG A C 1
ATOM 2125 O O . ARG A 1 270 ? -7.602 7.148 23.516 1 78.38 270 ARG A O 1
ATOM 2132 N N . ARG A 1 271 ? -6.141 5.953 22.219 1 87.38 271 ARG A N 1
ATOM 2133 C CA . ARG A 1 271 ? -5.102 6.973 22.312 1 87.38 271 ARG A CA 1
ATOM 2134 C C . ARG A 1 271 ? -4.258 7 21.047 1 87.38 271 ARG A C 1
ATOM 2136 O O . ARG A 1 271 ? -3.953 5.953 20.469 1 87.38 271 ARG A O 1
ATOM 2143 N N . LYS A 1 272 ? -3.887 8.18 20.625 1 90.12 272 LYS A N 1
ATOM 2144 C CA . LYS A 1 272 ? -2.961 8.43 19.516 1 90.12 272 LYS A CA 1
ATOM 2145 C C . LYS A 1 272 ? -2.004 9.57 19.859 1 90.12 272 LYS A C 1
ATOM 2147 O O . LYS A 1 272 ? -2.369 10.742 19.75 1 90.12 272 LYS A O 1
ATOM 2152 N N . LEU A 1 273 ? -0.85 9.188 20.219 1 95.06 273 LEU A N 1
ATOM 2153 C CA . LEU A 1 273 ? 0.201 10.125 20.594 1 95.06 273 LEU A CA 1
ATOM 2154 C C . LEU A 1 273 ? 1.514 9.781 19.891 1 95.06 273 LEU A C 1
ATOM 2156 O O . LEU A 1 273 ? 1.998 8.648 20 1 95.06 273 LEU A O 1
ATOM 2160 N N . ILE A 1 274 ? 2.027 10.773 19.219 1 96.56 274 ILE A N 1
ATOM 2161 C CA . ILE A 1 274 ? 3.281 10.5 18.531 1 96.56 274 ILE A CA 1
ATOM 2162 C C . ILE A 1 274 ? 4.457 10.742 19.469 1 96.56 274 ILE A C 1
ATOM 2164 O O . ILE A 1 274 ? 4.332 11.469 20.453 1 96.56 274 ILE A O 1
ATOM 2168 N N . ASP A 1 275 ? 5.539 10.047 19.234 1 97.62 275 ASP A N 1
ATOM 2169 C CA . ASP A 1 275 ? 6.82 10.32 19.891 1 97.62 275 ASP A CA 1
ATOM 2170 C C . ASP A 1 275 ? 7.578 11.422 19.156 1 97.62 275 ASP A C 1
ATOM 2172 O O . ASP A 1 275 ? 7.836 11.32 17.953 1 97.62 275 ASP A O 1
ATOM 2176 N N . ASN A 1 276 ? 7.922 12.5 19.875 1 97.19 276 ASN A N 1
ATOM 2177 C CA . ASN A 1 276 ? 8.547 13.633 19.203 1 97.19 276 ASN A CA 1
ATOM 2178 C C . ASN A 1 276 ? 10.047 13.703 19.5 1 97.19 276 ASN A C 1
ATOM 2180 O O . ASN A 1 276 ? 10.641 14.781 19.422 1 97.19 276 ASN A O 1
ATOM 2184 N N . THR A 1 277 ? 10.672 12.602 19.844 1 97.94 277 THR A N 1
ATOM 2185 C CA . THR A 1 277 ? 12.094 12.57 20.172 1 97.94 277 THR A CA 1
ATOM 2186 C C . THR A 1 277 ? 12.93 12.992 18.969 1 97.94 277 THR A C 1
ATOM 2188 O O . THR A 1 277 ? 13.766 13.891 19.078 1 97.94 277 THR A O 1
ATOM 2191 N N . LEU A 1 278 ? 12.734 12.422 17.812 1 98.38 278 LEU A N 1
ATOM 2192 C CA . LEU A 1 278 ? 13.484 12.781 16.609 1 98.38 278 LEU A CA 1
ATOM 2193 C C . LEU A 1 278 ? 13.234 14.234 16.234 1 98.38 278 LEU A C 1
ATOM 2195 O O . LEU A 1 278 ? 14.141 14.914 15.734 1 98.38 278 LEU A O 1
ATOM 2199 N N . LEU A 1 279 ? 12.039 14.664 16.438 1 98.69 279 LEU A N 1
ATOM 2200 C CA . LEU A 1 279 ? 11.68 16.047 16.141 1 98.69 279 LEU A CA 1
ATOM 2201 C C . LEU A 1 279 ? 12.516 17.016 16.984 1 98.69 279 LEU A C 1
ATOM 2203 O O . LEU A 1 279 ? 13.055 18 16.469 1 98.69 279 LEU A O 1
ATOM 2207 N N . SER A 1 280 ? 12.578 16.703 18.25 1 98.19 280 SER A N 1
ATOM 2208 C CA . SER A 1 280 ? 13.375 17.5 19.172 1 98.19 280 SER A CA 1
ATOM 2209 C C . SER A 1 280 ? 14.852 17.5 18.766 1 98.19 280 SER A C 1
ATOM 2211 O O . SER A 1 280 ? 15.508 18.531 18.781 1 98.19 280 SER A O 1
ATOM 2213 N N . GLU A 1 281 ? 15.375 16.375 18.406 1 98.5 281 GLU A N 1
ATOM 2214 C CA . GLU A 1 281 ? 16.766 16.25 17.984 1 98.5 281 GLU A CA 1
ATOM 2215 C C . GLU A 1 281 ? 17.016 17.016 16.688 1 98.5 281 GLU A C 1
ATOM 2217 O O . GLU A 1 281 ? 18.109 17.547 16.484 1 98.5 281 GLU A O 1
ATOM 2222 N N . PHE A 1 282 ? 16.047 17.109 15.82 1 98.56 282 PHE A N 1
ATOM 2223 C CA . PHE A 1 282 ? 16.125 17.844 14.555 1 98.56 282 PHE A CA 1
ATOM 2224 C C . PHE A 1 282 ? 16.172 19.344 14.805 1 98.56 282 PHE A C 1
ATOM 2226 O O . PHE A 1 282 ? 16.656 20.094 13.953 1 98.56 282 PHE A O 1
ATOM 2233 N N . GLY A 1 283 ? 15.641 19.75 16.047 1 98.38 283 GLY A N 1
ATOM 2234 C CA . GLY A 1 283 ? 15.82 21.125 16.453 1 98.38 283 GLY A CA 1
ATOM 2235 C C . GLY A 1 283 ? 14.57 21.969 16.297 1 98.38 283 GLY A C 1
ATOM 2236 O O . GLY A 1 283 ? 14.641 23.188 16.172 1 98.38 283 GLY A O 1
ATOM 2237 N N . TRP A 1 284 ? 13.352 21.297 16.297 1 98.5 284 TRP A N 1
ATOM 2238 C CA . TRP A 1 284 ? 12.109 22.047 16.141 1 98.5 284 TRP A CA 1
ATOM 2239 C C . TRP A 1 284 ? 11.109 21.656 17.234 1 98.5 284 TRP A C 1
ATOM 2241 O O . TRP A 1 284 ? 11.078 20.516 17.672 1 98.5 284 TRP A O 1
ATOM 2251 N N . SER A 1 285 ? 10.297 22.609 17.641 1 98.19 285 SER A N 1
ATOM 2252 C CA . SER A 1 285 ? 9.172 22.375 18.531 1 98.19 285 SER A CA 1
ATOM 2253 C C . SER A 1 285 ? 8.016 23.312 18.234 1 98.19 285 SER A C 1
ATOM 2255 O O . SER A 1 285 ? 8.219 24.391 17.656 1 98.19 285 SER A O 1
ATOM 2257 N N . ASN A 1 286 ? 6.883 22.875 18.578 1 97.31 286 ASN A N 1
ATOM 2258 C CA . ASN A 1 286 ? 5.703 23.703 18.359 1 97.31 286 ASN A CA 1
ATOM 2259 C C . ASN A 1 286 ? 5.738 24.969 19.219 1 97.31 286 ASN A C 1
ATOM 2261 O O . ASN A 1 286 ? 6.371 24.984 20.266 1 97.31 286 ASN A O 1
ATOM 2265 N N . LYS A 1 287 ? 4.984 25.984 18.812 1 97.06 287 LYS A N 1
ATOM 2266 C CA . LYS A 1 287 ? 5.031 27.266 19.5 1 97.06 287 LYS A CA 1
ATOM 2267 C C . LYS A 1 287 ? 3.668 27.625 20.094 1 97.06 287 LYS A C 1
ATOM 2269 O O . LYS A 1 287 ? 3.586 28.344 21.094 1 97.06 287 LYS A O 1
ATOM 2274 N N . VAL A 1 288 ? 2.605 27.125 19.516 1 97.5 288 VAL A N 1
ATOM 2275 C CA . VAL A 1 288 ? 1.257 27.531 19.891 1 97.5 288 VAL A CA 1
ATOM 2276 C C . VAL A 1 288 ? 0.663 26.516 20.859 1 97.5 288 VAL A C 1
ATOM 2278 O O . VAL A 1 288 ? 0.637 25.312 20.578 1 97.5 288 VAL A O 1
ATOM 2281 N N . ASP A 1 289 ? 0.203 26.969 21.984 1 96.44 289 ASP A N 1
ATOM 2282 C CA . ASP A 1 289 ? -0.442 26.078 22.938 1 96.44 289 ASP A CA 1
ATOM 2283 C C . ASP A 1 289 ? -1.914 25.875 22.594 1 96.44 289 ASP A C 1
ATOM 2285 O O . ASP A 1 289 ? -2.447 26.531 21.703 1 96.44 289 ASP A O 1
ATOM 2289 N N . LEU A 1 290 ? -2.549 24.953 23.344 1 96.81 290 LEU A N 1
ATOM 2290 C CA . LEU A 1 290 ? -3.898 24.516 23 1 96.81 290 LEU A CA 1
ATOM 2291 C C . LEU A 1 290 ? -4.883 25.672 23.078 1 96.81 290 LEU A C 1
ATOM 2293 O O . LEU A 1 290 ? -5.656 25.906 22.156 1 96.81 290 LEU A O 1
ATOM 2297 N N . GLU A 1 291 ? -4.855 26.422 24.172 1 97.31 291 GLU A N 1
ATOM 2298 C CA . GLU A 1 291 ? -5.816 27.5 24.375 1 97.31 291 GLU A CA 1
ATOM 2299 C C . GLU A 1 291 ? -5.68 28.578 23.312 1 97.31 291 GLU A C 1
ATOM 2301 O O . GLU A 1 291 ? -6.676 29.062 22.766 1 97.31 291 GLU A O 1
ATOM 2306 N N . SER A 1 292 ? -4.434 28.969 23.016 1 97.94 292 SER A N 1
ATOM 2307 C CA . SER A 1 292 ? -4.18 29.984 22 1 97.94 292 SER A CA 1
ATOM 2308 C C . SER A 1 292 ? -4.629 29.5 20.625 1 97.94 292 SER A C 1
ATOM 2310 O O . SER A 1 292 ? -5.258 30.266 19.875 1 97.94 292 SER A O 1
ATOM 2312 N N . GLY A 1 293 ? -4.309 28.25 20.281 1 98.12 293 GLY A N 1
ATOM 2313 C CA . GLY A 1 293 ? -4.707 27.688 19 1 98.12 293 GLY A CA 1
ATOM 2314 C C . GLY A 1 293 ? -6.215 27.609 18.828 1 98.12 293 GLY A C 1
ATOM 2315 O O . GLY A 1 293 ? -6.746 27.969 17.781 1 98.12 293 GLY A O 1
ATOM 2316 N N . ILE A 1 294 ? -6.855 27.141 19.891 1 98 294 ILE A N 1
ATOM 2317 C CA . ILE A 1 294 ? -8.312 27.031 19.844 1 98 294 ILE A CA 1
ATOM 2318 C C . ILE A 1 294 ? -8.938 28.406 19.734 1 98 294 ILE A C 1
ATOM 2320 O O . ILE A 1 294 ? -9.898 28.609 18.984 1 98 294 ILE A O 1
ATOM 2324 N N . SER A 1 295 ? -8.438 29.375 20.484 1 98.25 295 SER A N 1
ATOM 2325 C CA . SER A 1 295 ? -8.953 30.75 20.422 1 98.25 295 SER A CA 1
ATOM 2326 C C . SER A 1 295 ? -8.875 31.297 19 1 98.25 295 SER A C 1
ATOM 2328 O O . SER A 1 295 ? -9.852 31.859 18.5 1 98.25 295 SER A O 1
ATOM 2330 N N . LYS A 1 296 ? -7.738 31.125 18.375 1 97.94 296 LYS A N 1
ATOM 2331 C CA . LYS A 1 296 ? -7.547 31.594 17.016 1 97.94 296 LYS A CA 1
ATOM 2332 C C . LYS A 1 296 ? -8.5 30.875 16.047 1 97.94 296 LYS A C 1
ATOM 2334 O O . LYS A 1 296 ? -9.031 31.5 15.125 1 97.94 296 LYS A O 1
ATOM 2339 N N . THR A 1 297 ? -8.688 29.594 16.266 1 97.69 297 THR A N 1
ATOM 2340 C CA . THR A 1 297 ? -9.555 28.797 15.398 1 97.69 297 THR A CA 1
ATOM 2341 C C . THR A 1 297 ? -11.008 29.234 15.547 1 97.69 297 THR A C 1
ATOM 2343 O O . THR A 1 297 ? -11.727 29.375 14.555 1 97.69 297 THR A O 1
ATOM 2346 N N . CYS A 1 298 ? -11.438 29.484 16.812 1 97.12 298 CYS A N 1
ATOM 2347 C CA . CYS A 1 298 ? -12.789 29.953 17.078 1 97.12 298 CYS A CA 1
ATOM 2348 C C . CYS A 1 298 ? -13.031 31.312 16.438 1 97.12 298 CYS A C 1
ATOM 2350 O O . CYS A 1 298 ? -14.078 31.547 15.836 1 97.12 298 CYS A O 1
ATOM 2352 N N . GLN A 1 299 ? -12.07 32.188 16.578 1 96.88 299 GLN A N 1
ATOM 2353 C CA . GLN A 1 299 ? -12.18 33.5 15.992 1 96.88 299 GLN A CA 1
ATOM 2354 C C . GLN A 1 299 ? -12.32 33.406 14.477 1 96.88 299 GLN A C 1
ATOM 2356 O O . GLN A 1 299 ? -13.133 34.125 13.883 1 96.88 299 GLN A O 1
ATOM 2361 N N . TYR A 1 300 ? -11.516 32.594 13.875 1 96.69 300 TYR A N 1
ATOM 2362 C CA . TYR A 1 300 ? -11.602 32.406 12.43 1 96.69 300 TYR A CA 1
ATOM 2363 C C . TYR A 1 300 ? -12.992 31.906 12.023 1 96.69 300 TYR A C 1
ATOM 2365 O O . TYR A 1 300 ? -13.586 32.438 11.078 1 96.69 300 TYR A O 1
ATOM 2373 N N . PHE A 1 301 ? -13.469 30.906 12.711 1 95.5 301 PHE A N 1
ATOM 2374 C CA . PHE A 1 301 ? -14.789 30.344 12.445 1 95.5 301 PHE A CA 1
ATOM 2375 C C . PHE A 1 301 ? -15.859 31.422 12.539 1 95.5 301 PHE A C 1
ATOM 2377 O O . PHE A 1 301 ? -16.719 31.516 11.656 1 95.5 301 PHE A O 1
ATOM 2384 N N . LEU A 1 302 ? -15.828 32.219 13.57 1 94.81 302 LEU A N 1
ATOM 2385 C CA . LEU A 1 302 ? -16.844 33.25 13.812 1 94.81 302 LEU A CA 1
ATOM 2386 C C . LEU A 1 302 ? -16.766 34.344 12.742 1 94.81 302 LEU A C 1
ATOM 2388 O O . LEU A 1 302 ? -17.797 34.875 12.32 1 94.81 30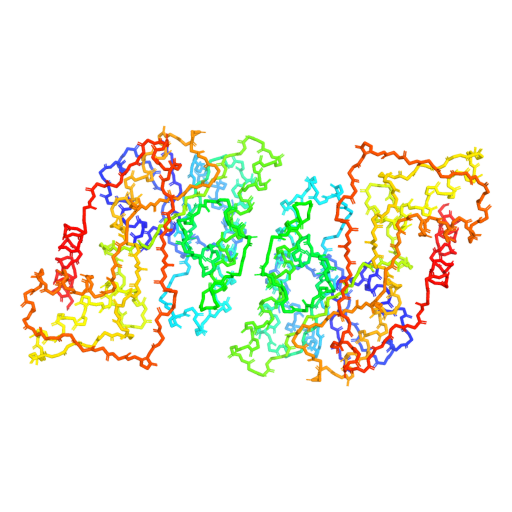2 LEU A O 1
ATOM 2392 N N . ASN A 1 303 ? -15.531 34.656 12.32 1 93.75 303 ASN A N 1
ATOM 2393 C CA . ASN A 1 303 ? -15.352 35.656 11.281 1 93.75 303 ASN A CA 1
ATOM 2394 C C . ASN A 1 303 ? -15.891 35.156 9.938 1 93.75 303 ASN A C 1
ATOM 2396 O O . ASN A 1 303 ? -16.453 35.938 9.164 1 93.75 303 ASN A O 1
ATOM 2400 N N . GLU A 1 304 ? -15.648 33.938 9.609 1 88.81 304 GLU A N 1
ATOM 2401 C CA . GLU A 1 304 ? -16.125 33.344 8.352 1 88.81 304 GLU A CA 1
ATOM 2402 C C . GLU A 1 304 ? -17.641 33.219 8.344 1 88.81 304 GLU A C 1
ATOM 2404 O O . GLU A 1 304 ? -18.281 33.406 7.305 1 88.81 304 GLU A O 1
ATOM 2409 N N . LYS A 1 305 ? -18.188 32.844 9.43 1 78.88 305 LYS A N 1
ATOM 2410 C CA . LYS A 1 305 ? -19.641 32.719 9.57 1 78.88 305 LYS A CA 1
ATOM 2411 C C . LYS A 1 305 ? -20.312 34.062 9.375 1 78.88 305 LYS A C 1
ATOM 2413 O O . LYS A 1 305 ? -21.375 34.156 8.758 1 78.88 305 LYS A O 1
ATOM 2418 N N . ASN A 1 306 ? -19.625 34.969 9.82 1 68.44 306 ASN A N 1
ATOM 2419 C CA . ASN A 1 306 ? -20.172 36.312 9.688 1 68.44 306 ASN A CA 1
ATOM 2420 C C . ASN A 1 306 ? -20.062 36.812 8.25 1 68.44 306 ASN A C 1
ATOM 2422 O O . ASN A 1 306 ? -20.797 37.719 7.848 1 68.44 306 ASN A O 1
ATOM 2426 N N . ASN A 1 307 ? -19.109 36.219 7.59 1 63.59 307 ASN A N 1
ATOM 2427 C CA . ASN A 1 307 ? -18.938 36.625 6.203 1 63.59 307 ASN A CA 1
ATOM 2428 C C . ASN A 1 307 ? -19.828 35.844 5.262 1 63.59 307 ASN A C 1
ATOM 2430 O O . ASN A 1 307 ? -19.906 36.125 4.07 1 63.59 307 ASN A O 1
ATOM 2434 N N . ASP A 1 308 ? -20.391 34.781 5.672 1 54.97 308 ASP A N 1
ATOM 2435 C CA . ASP A 1 308 ? -21.375 34.062 4.867 1 54.97 308 ASP A CA 1
ATOM 2436 C C . ASP A 1 308 ? -22.797 34.562 5.137 1 54.97 308 ASP A C 1
ATOM 2438 O O . ASP A 1 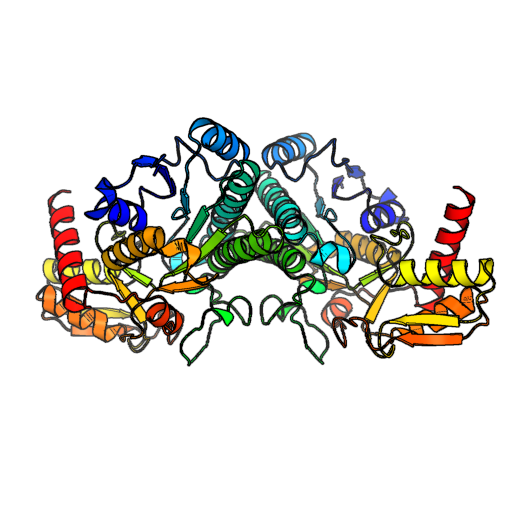308 ? -23.516 34.938 4.207 1 54.97 308 ASP A O 1
ATOM 2442 N N . MET B 1 1 ? -18.5 -17.922 -21.859 1 95.69 1 MET B N 1
ATOM 2443 C CA . MET B 1 1 ? -18.078 -16.859 -20.969 1 95.69 1 MET B CA 1
ATOM 2444 C C . MET B 1 1 ? -16.75 -16.25 -21.438 1 95.69 1 MET B C 1
ATOM 2446 O O . MET B 1 1 ? -15.828 -16.969 -21.812 1 95.69 1 MET B O 1
ATOM 2450 N N . LYS B 1 2 ? -16.75 -15.008 -21.609 1 98.19 2 LYS B N 1
ATOM 2451 C CA . LYS B 1 2 ? -15.562 -14.289 -22.062 1 98.19 2 LYS B CA 1
ATOM 2452 C C . LYS B 1 2 ? -14.719 -13.836 -20.875 1 98.19 2 LYS B C 1
ATOM 2454 O O . LYS B 1 2 ? -15.203 -13.117 -20 1 98.19 2 LYS B O 1
ATOM 2459 N N . ILE B 1 3 ? -13.352 -14.211 -20.812 1 98.88 3 ILE B N 1
ATOM 2460 C CA . ILE B 1 3 ? -12.477 -13.953 -19.672 1 98.88 3 ILE B CA 1
ATOM 2461 C C . ILE B 1 3 ? -11.266 -13.141 -20.125 1 98.88 3 ILE B C 1
ATOM 2463 O O . ILE B 1 3 ? -10.555 -13.547 -21.047 1 98.88 3 ILE B O 1
ATOM 2467 N N . LEU B 1 4 ? -11.078 -11.984 -19.562 1 98.94 4 LEU B N 1
ATOM 2468 C CA . LEU B 1 4 ? -9.828 -11.266 -19.75 1 98.94 4 LEU B CA 1
ATOM 2469 C C . LEU B 1 4 ? -8.75 -11.797 -18.797 1 98.94 4 LEU B C 1
ATOM 2471 O O . LEU B 1 4 ? -8.922 -11.773 -17.578 1 98.94 4 LEU B O 1
ATOM 2475 N N . LEU B 1 5 ? -7.719 -12.289 -19.344 1 98.88 5 LEU B N 1
ATOM 2476 C CA . LEU B 1 5 ? -6.559 -12.758 -18.594 1 98.88 5 LEU B CA 1
ATOM 2477 C C . LEU B 1 5 ? -5.367 -11.836 -18.812 1 98.88 5 LEU B C 1
ATOM 2479 O O . LEU B 1 5 ? -4.758 -11.844 -19.891 1 98.88 5 LEU B O 1
ATOM 2483 N N . THR B 1 6 ? -5.07 -11.016 -17.781 1 98.88 6 THR B N 1
ATOM 2484 C CA . THR B 1 6 ? -3.828 -10.25 -17.859 1 98.88 6 THR B CA 1
ATOM 2485 C C . THR B 1 6 ? -2.646 -11.094 -17.391 1 98.88 6 THR B C 1
ATOM 2487 O O . THR B 1 6 ? -2.803 -11.969 -16.531 1 98.88 6 THR B O 1
ATOM 2490 N N . GLY B 1 7 ? -1.469 -10.836 -18.031 1 98.25 7 GLY B N 1
ATOM 2491 C CA . GLY B 1 7 ? -0.294 -11.609 -17.672 1 98.25 7 GLY B CA 1
ATOM 2492 C C . GLY B 1 7 ? -0.26 -12.977 -18.328 1 98.25 7 GLY B C 1
ATOM 2493 O O . GLY B 1 7 ? 0.355 -13.914 -17.797 1 98.25 7 GLY B O 1
ATOM 2494 N N . ALA B 1 8 ? -0.876 -13.117 -19.484 1 98.25 8 ALA B N 1
ATOM 2495 C CA . ALA B 1 8 ? -1 -14.391 -20.188 1 98.25 8 ALA B CA 1
ATOM 2496 C C . ALA B 1 8 ? 0.363 -14.898 -20.656 1 98.25 8 ALA B C 1
ATOM 2498 O O . ALA B 1 8 ? 0.546 -16.094 -20.875 1 98.25 8 ALA B O 1
ATOM 2499 N N . GLY B 1 9 ? 1.297 -14.008 -20.75 1 96.62 9 GLY B N 1
ATOM 2500 C CA . GLY B 1 9 ? 2.613 -14.375 -21.25 1 96.62 9 GLY B CA 1
ATOM 2501 C C . GLY B 1 9 ? 3.541 -14.891 -20.156 1 96.62 9 GLY B C 1
ATOM 2502 O O . GLY B 1 9 ? 4.621 -15.406 -20.453 1 96.62 9 GLY B O 1
ATOM 2503 N N . GLY B 1 10 ? 3.168 -14.797 -18.938 1 96 10 GLY B N 1
ATOM 2504 C CA . GLY B 1 10 ? 3.971 -15.289 -17.828 1 96 10 GLY B CA 1
ATOM 2505 C C . GLY B 1 10 ? 3.701 -16.75 -17.484 1 96 10 GLY B C 1
ATOM 2506 O O . GLY B 1 10 ? 2.834 -17.375 -18.094 1 96 10 GLY B O 1
ATOM 2507 N N . MET B 1 11 ? 4.402 -17.281 -16.5 1 95.94 11 MET B N 1
ATOM 2508 C CA . MET B 1 11 ? 4.309 -18.688 -16.109 1 95.94 11 MET B CA 1
ATOM 2509 C C . MET B 1 11 ? 2.873 -19.062 -15.758 1 95.94 11 MET B C 1
ATOM 2511 O O . MET B 1 11 ? 2.342 -20.047 -16.25 1 95.94 11 MET B O 1
ATOM 2515 N N . VAL B 1 12 ? 2.242 -18.234 -14.906 1 98.06 12 VAL B N 1
ATOM 2516 C CA . VAL B 1 12 ? 0.889 -18.531 -14.445 1 98.06 12 VAL B CA 1
ATOM 2517 C C . VAL B 1 12 ? -0.083 -18.469 -15.625 1 98.06 12 VAL B C 1
ATOM 2519 O O . VAL B 1 12 ? -0.89 -19.375 -15.82 1 98.06 12 VAL B O 1
ATOM 2522 N N . GLY B 1 13 ? 0.005 -17.406 -16.438 1 98.56 13 GLY B N 1
ATOM 2523 C CA . GLY B 1 13 ? -0.869 -17.25 -17.594 1 98.56 13 GLY B CA 1
ATOM 2524 C C . GLY B 1 13 ? -0.76 -18.391 -18.578 1 98.56 13 GLY B C 1
ATOM 2525 O O . GLY B 1 13 ? -1.773 -18.922 -19.047 1 98.56 13 GLY B O 1
ATOM 2526 N N . LYS B 1 14 ? 0.437 -18.766 -18.891 1 98.38 14 LYS B N 1
ATOM 2527 C CA . LYS B 1 14 ? 0.663 -19.844 -19.844 1 98.38 14 LYS B CA 1
ATOM 2528 C C . LYS B 1 14 ? 0.116 -21.172 -19.328 1 98.38 14 LYS B C 1
ATOM 2530 O O . LYS B 1 14 ? -0.41 -21.984 -20.109 1 98.38 14 LYS B O 1
ATOM 2535 N N . ASN B 1 15 ? 0.288 -21.422 -18.047 1 98.5 15 ASN B N 1
ATOM 2536 C CA . ASN B 1 15 ? -0.255 -22.641 -17.469 1 98.5 15 ASN B CA 1
ATOM 2537 C C . ASN B 1 15 ? -1.78 -22.641 -17.484 1 98.5 15 ASN B C 1
ATOM 2539 O O . ASN B 1 15 ? -2.404 -23.688 -17.703 1 98.5 15 ASN B O 1
ATOM 2543 N N . ILE B 1 16 ? -2.398 -21.469 -17.25 1 98.75 16 ILE B N 1
ATOM 2544 C CA . ILE B 1 16 ? -3.85 -21.344 -17.312 1 98.75 16 ILE B CA 1
ATOM 2545 C C . ILE B 1 16 ? -4.332 -21.688 -18.719 1 98.75 16 ILE B C 1
ATOM 2547 O O . ILE B 1 16 ? -5.246 -22.5 -18.891 1 98.75 16 ILE B O 1
ATOM 2551 N N . LEU B 1 17 ? -3.688 -21.156 -19.719 1 98.56 17 LEU B N 1
ATOM 2552 C CA . LEU B 1 17 ? -4.109 -21.328 -21.109 1 98.56 17 LEU B CA 1
ATOM 2553 C C . LEU B 1 17 ? -3.828 -22.75 -21.578 1 98.56 17 LEU B C 1
ATOM 2555 O O . LEU B 1 17 ? -4.523 -23.266 -22.469 1 98.56 17 LEU B O 1
ATOM 2559 N N . ALA B 1 18 ? -2.836 -23.453 -20.984 1 98.12 18 ALA B N 1
ATOM 2560 C CA . ALA B 1 18 ? -2.469 -24.812 -21.375 1 98.12 18 ALA B CA 1
ATOM 2561 C C . ALA B 1 18 ? -3.398 -25.844 -20.719 1 98.12 18 ALA B C 1
ATOM 2563 O O . ALA B 1 18 ? -3.439 -27 -21.141 1 98.12 18 ALA B O 1
ATOM 2564 N N . HIS B 1 19 ? -4.051 -25.453 -19.719 1 98 19 HIS B N 1
ATOM 2565 C CA . HIS B 1 19 ? -4.941 -26.359 -19 1 98 19 HIS B CA 1
ATOM 2566 C C . HIS B 1 19 ? -6.074 -26.828 -19.906 1 98 19 HIS B C 1
ATOM 2568 O O . HIS B 1 19 ? -6.609 -26.047 -20.703 1 98 19 HIS B O 1
ATOM 2574 N N . THR B 1 20 ? -6.578 -28.031 -19.766 1 97.5 20 THR B N 1
ATOM 2575 C CA . THR B 1 20 ? -7.566 -28.656 -20.641 1 97.5 20 THR B CA 1
ATOM 2576 C C . THR B 1 20 ? -8.891 -27.906 -20.578 1 97.5 20 THR B C 1
ATOM 2578 O O . THR B 1 20 ? -9.625 -27.844 -21.562 1 97.5 20 THR B O 1
ATOM 2581 N N . LYS B 1 21 ? -9.188 -27.328 -19.5 1 97.81 21 LYS B N 1
ATOM 2582 C CA . LYS B 1 21 ? -10.477 -26.672 -19.312 1 97.81 21 LYS B CA 1
ATOM 2583 C C . LYS B 1 21 ? -10.492 -25.281 -19.969 1 97.81 21 LYS B C 1
ATOM 2585 O O . LYS B 1 21 ? -11.555 -24.672 -20.078 1 97.81 21 LYS B O 1
ATOM 2590 N N . SER B 1 22 ? -9.367 -24.797 -20.391 1 98.12 22 SER B N 1
ATOM 2591 C CA . SER B 1 22 ? -9.305 -23.469 -21.031 1 98.12 22 SER B CA 1
ATOM 2592 C C . SER B 1 22 ? -10.188 -23.422 -22.266 1 98.12 22 SER B C 1
ATOM 2594 O O . SER B 1 22 ? -10.719 -22.359 -22.609 1 98.12 22 SER B O 1
ATOM 2596 N N . LYS B 1 23 ? -10.461 -24.516 -22.891 1 97 23 LYS B N 1
ATOM 2597 C CA . LYS B 1 23 ? -11.219 -24.594 -24.125 1 97 23 LYS B CA 1
ATOM 2598 C C . LYS B 1 23 ? -12.695 -24.312 -23.891 1 97 23 LYS B C 1
ATOM 2600 O O . LYS B 1 23 ? -13.438 -24.016 -24.844 1 97 23 LYS B O 1
ATOM 2605 N N . ASP B 1 24 ? -13.102 -24.375 -22.672 1 97.69 24 ASP B N 1
ATOM 2606 C CA . ASP B 1 24 ? -14.508 -24.188 -22.344 1 97.69 24 ASP B CA 1
ATOM 2607 C C . ASP B 1 24 ? -14.852 -22.703 -22.25 1 97.69 24 ASP B C 1
ATOM 2609 O O . ASP B 1 24 ? -16.016 -22.328 -22.109 1 97.69 24 ASP B O 1
ATOM 2613 N N . TYR B 1 25 ? -13.836 -21.812 -22.422 1 98.19 25 TYR B N 1
ATOM 2614 C CA . TYR B 1 25 ? -14.016 -20.375 -22.25 1 98.19 25 TYR B CA 1
ATOM 2615 C C . TYR B 1 25 ? -13.398 -19.609 -23.406 1 98.19 25 TYR B C 1
ATOM 2617 O O . TYR B 1 25 ? -12.57 -20.141 -24.141 1 98.19 25 TYR B O 1
ATOM 2625 N N . GLU B 1 26 ? -13.891 -18.391 -23.594 1 98.44 26 GLU B N 1
ATOM 2626 C CA . GLU B 1 26 ? -13.266 -17.453 -24.516 1 98.44 26 GLU B CA 1
ATOM 2627 C C . GLU B 1 26 ? -12.289 -16.531 -23.797 1 98.44 26 GLU B C 1
ATOM 2629 O O . GLU B 1 26 ? -12.703 -15.625 -23.062 1 98.44 26 GLU B O 1
ATOM 2634 N N . PHE B 1 27 ? -11.047 -16.75 -24.062 1 98.62 27 PHE B N 1
ATOM 2635 C CA . PHE B 1 27 ? -10.031 -15.945 -23.391 1 98.62 27 PHE B CA 1
ATOM 2636 C C . PHE B 1 27 ? -9.594 -14.781 -24.25 1 98.62 27 PHE B C 1
ATOM 2638 O O . PHE B 1 27 ? -9.344 -14.945 -25.453 1 98.62 27 PHE B O 1
ATOM 2645 N N . ILE B 1 28 ? -9.531 -13.609 -23.672 1 98.5 28 ILE B N 1
ATOM 2646 C CA . ILE B 1 28 ? -8.852 -12.445 -24.219 1 98.5 28 ILE B CA 1
ATOM 2647 C C . ILE B 1 28 ? -7.523 -12.234 -23.484 1 98.5 28 ILE B C 1
ATOM 2649 O O . ILE B 1 28 ? -7.504 -12.016 -22.281 1 98.5 28 ILE B O 1
ATOM 2653 N N . THR B 1 29 ? -6.438 -12.273 -24.219 1 98.69 29 THR B N 1
ATOM 2654 C CA . THR B 1 29 ? -5.113 -12.32 -23.609 1 98.69 29 THR B CA 1
ATOM 2655 C C . THR B 1 29 ? -4.191 -11.281 -24.234 1 98.69 29 THR B C 1
ATOM 2657 O O . THR B 1 29 ? -3.176 -11.633 -24.844 1 98.69 29 THR B O 1
ATOM 2660 N N . PRO B 1 30 ? -4.418 -10.039 -24.016 1 98.12 30 PRO B N 1
ATOM 2661 C CA . PRO B 1 30 ? -3.574 -9.008 -24.625 1 98.12 30 PRO B CA 1
ATOM 2662 C C . PRO B 1 30 ? -2.146 -9.016 -24.078 1 98.12 30 PRO B C 1
ATOM 2664 O O . PRO B 1 30 ? -1.936 -9.266 -22.891 1 98.12 30 PRO B O 1
ATOM 2667 N N . SER B 1 31 ? -1.209 -8.75 -24.984 1 97.06 31 SER B N 1
ATOM 2668 C CA . SER B 1 31 ? 0.151 -8.453 -24.547 1 97.06 31 SER B CA 1
ATOM 2669 C C . SER B 1 31 ? 0.233 -7.078 -23.891 1 97.06 31 SER B C 1
ATOM 2671 O O . SER B 1 31 ? -0.724 -6.301 -23.938 1 97.06 31 SER B O 1
ATOM 2673 N N . SER B 1 32 ? 1.397 -6.84 -23.281 1 95.69 32 SER B N 1
ATOM 2674 C CA . SER B 1 32 ? 1.594 -5.531 -22.656 1 95.69 32 SER B CA 1
ATOM 2675 C C . SER B 1 32 ? 1.587 -4.418 -23.703 1 95.69 32 SER B C 1
ATOM 2677 O O . SER B 1 32 ? 1.281 -3.268 -23.391 1 95.69 32 SER B O 1
ATOM 2679 N N . LYS B 1 33 ? 1.871 -4.73 -24.938 1 94.75 33 LYS B N 1
ATOM 2680 C CA . LYS B 1 33 ? 1.832 -3.768 -26.047 1 94.75 33 LYS B CA 1
ATOM 2681 C C . LYS B 1 33 ? 0.395 -3.469 -26.453 1 94.75 33 LYS B C 1
ATOM 2683 O O . LYS B 1 33 ? 0.073 -2.34 -26.828 1 94.75 33 LYS B O 1
ATOM 2688 N N . GLU B 1 34 ? -0.41 -4.461 -26.375 1 96.69 34 GLU B N 1
ATOM 2689 C CA . GLU B 1 34 ? -1.81 -4.328 -26.766 1 96.69 34 GLU B CA 1
ATOM 2690 C C . GLU B 1 34 ? -2.631 -3.66 -25.656 1 96.69 34 GLU B C 1
ATOM 2692 O O . GLU B 1 34 ? -3.598 -2.949 -25.953 1 96.69 34 GLU B O 1
ATOM 2697 N N . LEU B 1 35 ? -2.244 -3.893 -24.453 1 98.12 35 LEU B N 1
ATOM 2698 C CA . LEU B 1 35 ? -2.91 -3.322 -23.281 1 98.12 35 LEU B CA 1
ATOM 2699 C C . LEU B 1 35 ? -1.895 -2.938 -22.219 1 98.12 35 LEU B C 1
ATOM 2701 O O . LEU B 1 35 ? -1.366 -3.803 -21.516 1 98.12 35 LEU B O 1
ATOM 2705 N N . ASP B 1 36 ? -1.646 -1.69 -22.125 1 98 36 ASP B N 1
ATOM 2706 C CA . ASP B 1 36 ? -0.748 -1.176 -21.094 1 98 36 ASP B CA 1
ATOM 2707 C C . ASP B 1 36 ? -1.49 -0.959 -19.781 1 98 36 ASP B C 1
ATOM 2709 O O . ASP B 1 36 ? -2.242 0.006 -19.641 1 98 36 ASP B O 1
ATOM 2713 N N . LEU B 1 37 ? -1.205 -1.754 -18.812 1 98.38 37 LEU B N 1
ATOM 2714 C CA . LEU B 1 37 ? -1.921 -1.729 -17.531 1 98.38 37 LEU B CA 1
ATOM 2715 C C . LEU B 1 37 ? -1.472 -0.549 -16.688 1 98.38 37 LEU B C 1
ATOM 2717 O O . LEU B 1 37 ? -2.096 -0.241 -15.664 1 98.38 37 LEU B O 1
ATOM 2721 N N . LEU B 1 38 ? -0.421 0.138 -17.094 1 97.12 38 LEU B N 1
ATOM 2722 C CA . LEU B 1 38 ? 0.052 1.304 -16.359 1 97.12 38 LEU B CA 1
ATOM 2723 C C . LEU B 1 38 ? -0.731 2.551 -16.75 1 97.12 38 LEU B C 1
ATOM 2725 O O . LEU B 1 38 ? -0.586 3.604 -16.125 1 97.12 38 LEU B O 1
ATOM 2729 N N . GLU B 1 39 ? -1.603 2.404 -17.766 1 95.25 39 GLU B N 1
ATOM 2730 C CA . GLU B 1 39 ? -2.428 3.506 -18.25 1 95.25 39 GLU B CA 1
ATOM 2731 C C . GLU B 1 39 ? -3.912 3.191 -18.109 1 95.25 39 GLU B C 1
ATOM 2733 O O . GLU B 1 39 ? -4.5 2.523 -18.953 1 95.25 39 GLU B O 1
ATOM 2738 N N . LYS B 1 40 ? -4.52 3.787 -17.156 1 95.81 40 LYS B N 1
ATOM 2739 C CA . LYS B 1 40 ? -5.91 3.477 -16.844 1 95.81 40 LYS B CA 1
ATOM 2740 C C . LYS B 1 40 ? -6.816 3.748 -18.047 1 95.81 40 LYS B C 1
ATOM 2742 O O . LYS B 1 40 ? -7.762 3 -18.297 1 95.81 40 LYS B O 1
ATOM 2747 N N . LYS B 1 41 ? -6.551 4.828 -18.766 1 95.25 41 LYS B N 1
ATOM 2748 C CA . LYS B 1 41 ? -7.371 5.18 -19.922 1 95.25 41 LYS B CA 1
ATOM 2749 C C . LYS B 1 41 ? -7.344 4.074 -20.969 1 95.25 41 LYS B C 1
ATOM 2751 O O . LYS B 1 41 ? -8.367 3.787 -21.594 1 95.25 41 LYS B O 1
ATOM 2756 N N . HIS B 1 42 ? -6.188 3.494 -21.125 1 96.75 42 HIS B N 1
ATOM 2757 C CA . HIS B 1 42 ? -6.051 2.381 -22.047 1 96.75 42 HIS B CA 1
ATOM 2758 C C . HIS B 1 42 ? -6.902 1.192 -21.609 1 96.75 42 HIS B C 1
ATOM 2760 O O . HIS B 1 42 ? -7.562 0.56 -22.453 1 96.75 42 HIS B O 1
ATOM 2766 N N . ILE B 1 43 ? -6.922 0.92 -20.391 1 98.5 43 ILE B N 1
ATOM 2767 C CA . ILE B 1 43 ? -7.691 -0.191 -19.844 1 98.5 43 ILE B CA 1
ATOM 2768 C C . ILE B 1 43 ? -9.18 0.077 -20.016 1 98.5 43 ILE B C 1
ATOM 2770 O O . ILE B 1 43 ? -9.93 -0.805 -20.438 1 98.5 43 ILE B O 1
ATOM 2774 N N . THR B 1 44 ? -9.57 1.274 -19.672 1 98.06 44 THR B N 1
ATOM 2775 C CA . THR B 1 44 ? -10.969 1.655 -19.766 1 98.06 44 THR B CA 1
ATOM 2776 C C . THR B 1 44 ? -11.492 1.452 -21.188 1 98.06 44 THR B C 1
ATOM 2778 O O . THR B 1 44 ? -12.547 0.86 -21.391 1 98.06 44 THR B O 1
ATOM 2781 N N . THR B 1 45 ? -10.742 1.907 -22.141 1 98.12 45 THR B N 1
ATOM 2782 C CA . THR B 1 45 ? -11.125 1.77 -23.547 1 98.12 45 THR B CA 1
ATOM 2783 C C . THR B 1 45 ? -11.18 0.299 -23.953 1 98.12 45 THR B C 1
ATOM 2785 O O . THR B 1 45 ? -12.109 -0.13 -24.641 1 98.12 45 THR B O 1
ATOM 2788 N N . TYR B 1 46 ? -10.227 -0.424 -23.531 1 98.56 46 TYR B N 1
ATOM 2789 C CA . TYR B 1 46 ? -10.133 -1.845 -23.844 1 98.56 46 TYR B CA 1
ATOM 2790 C C . TYR B 1 46 ? -11.336 -2.607 -23.297 1 98.56 46 TYR B C 1
ATOM 2792 O O . TYR B 1 46 ? -11.922 -3.438 -24 1 98.56 46 TYR B O 1
ATOM 2800 N N . LEU B 1 47 ? -11.695 -2.316 -22.047 1 98.69 47 LEU B N 1
ATOM 2801 C CA . LEU B 1 47 ? -12.797 -3.008 -21.391 1 98.69 47 LEU B CA 1
ATOM 2802 C C . LEU B 1 47 ? -14.133 -2.621 -22 1 98.69 47 LEU B C 1
ATOM 2804 O O . LEU B 1 47 ? -15.039 -3.455 -22.109 1 98.69 47 LEU B O 1
ATOM 2808 N N . LYS B 1 48 ? -14.258 -1.368 -22.375 1 98.19 48 LYS B N 1
ATOM 2809 C CA . LYS B 1 48 ? -15.484 -0.913 -23.047 1 98.19 48 LYS B CA 1
ATOM 2810 C C . LYS B 1 48 ? -15.695 -1.649 -24.359 1 98.19 48 LYS B C 1
ATOM 2812 O O . LYS B 1 48 ? -16.828 -1.951 -24.734 1 98.19 48 LYS B O 1
ATOM 2817 N N . HIS B 1 49 ? -14.656 -1.918 -25.016 1 98.06 49 HIS B N 1
ATOM 2818 C CA . HIS B 1 49 ? -14.711 -2.553 -26.328 1 98.06 49 HIS B CA 1
ATOM 2819 C C . HIS B 1 49 ? -14.969 -4.051 -26.203 1 98.06 49 HIS B C 1
ATOM 2821 O O . HIS B 1 49 ? -15.797 -4.602 -26.922 1 98.06 49 HIS B O 1
ATOM 2827 N N . HIS B 1 50 ? -14.312 -4.75 -25.281 1 98.31 50 HIS B N 1
ATOM 2828 C CA . HIS B 1 50 ? -14.32 -6.207 -25.25 1 98.31 50 HIS B CA 1
ATOM 2829 C C . HIS B 1 50 ? -15.391 -6.727 -24.297 1 98.31 50 HIS B C 1
ATOM 2831 O O . HIS B 1 50 ? -15.883 -7.844 -24.453 1 98.31 50 HIS B O 1
ATOM 2837 N N . LYS B 1 51 ? -15.656 -6.016 -23.25 1 98.19 51 LYS B N 1
ATOM 2838 C CA . LYS B 1 51 ? -16.719 -6.285 -22.297 1 98.19 51 LYS B CA 1
ATOM 2839 C C . LYS B 1 51 ? -16.609 -7.703 -21.734 1 98.19 51 LYS B C 1
ATOM 2841 O O . LYS B 1 51 ? -17.562 -8.477 -21.812 1 98.19 51 LYS B O 1
ATOM 2846 N N . PRO B 1 52 ? -15.531 -8.047 -21.125 1 98.75 52 PRO B N 1
ATOM 2847 C CA . PRO B 1 52 ? -15.43 -9.383 -20.547 1 98.75 52 PRO B CA 1
ATOM 2848 C C . PRO B 1 52 ? -16.422 -9.602 -19.406 1 98.75 52 PRO B C 1
ATOM 2850 O O . PRO B 1 52 ? -16.812 -8.641 -18.734 1 98.75 52 PRO B O 1
ATOM 2853 N N . ASN B 1 53 ? -16.781 -10.891 -19.172 1 98.25 53 ASN B N 1
ATOM 2854 C CA . ASN B 1 53 ? -17.641 -11.281 -18.062 1 98.25 53 ASN B CA 1
ATOM 2855 C C . ASN B 1 53 ? -16.844 -11.477 -16.781 1 98.25 53 ASN B C 1
ATOM 2857 O O . ASN B 1 53 ? -17.391 -11.383 -15.68 1 98.25 53 ASN B O 1
ATOM 2861 N N . PHE B 1 54 ? -15.594 -11.766 -16.984 1 98.69 54 PHE B N 1
ATOM 2862 C CA . PHE B 1 54 ? -14.703 -12.156 -15.891 1 98.69 54 PHE B CA 1
ATOM 2863 C C . PHE B 1 54 ? -13.273 -11.703 -16.172 1 98.69 54 PHE B C 1
ATOM 2865 O O . PHE B 1 54 ? -12.812 -11.742 -17.312 1 98.69 54 PHE B O 1
ATOM 2872 N N . ILE B 1 55 ? -12.594 -11.195 -15.109 1 98.94 55 ILE B N 1
ATOM 2873 C CA . ILE B 1 55 ? -11.188 -10.82 -15.242 1 98.94 55 ILE B CA 1
ATOM 2874 C C . ILE B 1 55 ? -10.336 -11.648 -14.297 1 98.94 55 ILE B C 1
ATOM 2876 O O . ILE B 1 55 ? -10.695 -11.844 -13.133 1 98.94 55 ILE B O 1
ATOM 2880 N N . ILE B 1 56 ? -9.328 -12.227 -14.773 1 98.94 56 ILE B N 1
ATOM 2881 C CA . ILE B 1 56 ? -8.25 -12.805 -13.977 1 98.94 56 ILE B CA 1
ATOM 2882 C C . ILE B 1 56 ? -7.004 -11.93 -14.078 1 98.94 56 ILE B C 1
ATOM 2884 O O . ILE B 1 56 ? -6.418 -11.805 -15.156 1 98.94 56 ILE B O 1
ATOM 2888 N N . HIS B 1 57 ? -6.609 -11.344 -12.984 1 98.94 57 HIS B N 1
ATOM 2889 C 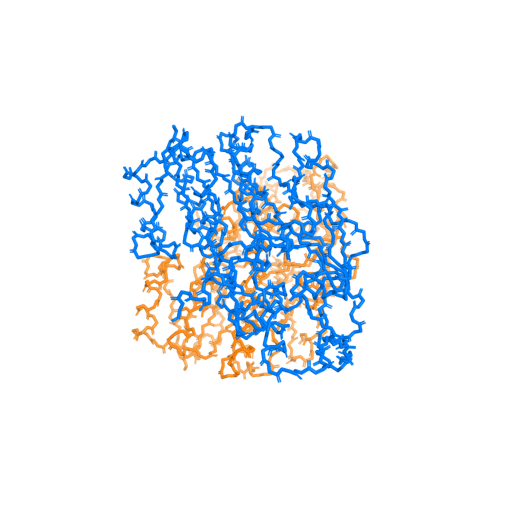CA . HIS B 1 57 ? -5.434 -10.484 -12.961 1 98.94 57 HIS B CA 1
ATOM 2890 C C . HIS B 1 57 ? -4.191 -11.258 -12.531 1 98.94 57 HIS B C 1
ATOM 2892 O O . HIS B 1 57 ? -3.875 -11.312 -11.344 1 98.94 57 HIS B O 1
ATOM 2898 N N . ALA B 1 58 ? -3.424 -11.688 -13.492 1 98.75 58 ALA B N 1
ATOM 2899 C CA . ALA B 1 58 ? -2.217 -12.461 -13.219 1 98.75 58 ALA B CA 1
ATOM 2900 C C . ALA B 1 58 ? -0.965 -11.688 -13.625 1 98.75 58 ALA B C 1
ATOM 2902 O O . ALA B 1 58 ? 0.154 -12.18 -13.469 1 98.75 58 ALA B O 1
ATOM 2903 N N . ALA B 1 59 ? -1.147 -10.484 -14.102 1 98.5 59 ALA B N 1
ATOM 2904 C CA . ALA B 1 59 ? -0.003 -9.672 -14.508 1 98.5 59 ALA B CA 1
ATOM 2905 C C . ALA B 1 59 ? 0.753 -9.141 -13.297 1 98.5 59 ALA B C 1
ATOM 2907 O O . ALA B 1 59 ? 0.156 -8.883 -12.25 1 98.5 59 ALA B O 1
ATOM 2908 N N . GLY B 1 60 ? 2.025 -8.961 -13.469 1 96.88 60 GLY B N 1
ATOM 2909 C CA . GLY B 1 60 ? 2.857 -8.367 -12.438 1 96.88 60 GLY B CA 1
ATOM 2910 C C . GLY B 1 60 ? 4.34 -8.43 -12.758 1 96.88 60 GLY B C 1
ATOM 2911 O O . GLY B 1 60 ? 4.762 -9.195 -13.625 1 96.88 60 GLY B O 1
ATOM 2912 N N . ILE B 1 61 ? 5.035 -7.551 -12.133 1 95 61 ILE B N 1
ATOM 2913 C CA . ILE B 1 61 ? 6.488 -7.652 -12.086 1 95 61 ILE B CA 1
ATOM 2914 C C . ILE B 1 61 ? 6.902 -8.641 -11 1 95 61 ILE B C 1
ATOM 2916 O O . ILE B 1 61 ? 6.547 -8.477 -9.828 1 95 61 ILE B O 1
ATOM 2920 N N . VAL B 1 62 ? 7.578 -9.719 -11.469 1 90.75 62 VAL B N 1
ATOM 2921 C CA . VAL B 1 62 ? 8.016 -10.742 -10.523 1 90.75 62 VAL B CA 1
ATOM 2922 C C . VAL B 1 62 ? 9.516 -10.977 -10.664 1 90.75 62 VAL B C 1
ATOM 2924 O O . VAL B 1 62 ? 10.102 -10.656 -11.703 1 90.75 62 VAL B O 1
ATOM 2927 N N . GLY B 1 63 ? 10.125 -11.438 -9.641 1 86.44 63 GLY B N 1
ATOM 2928 C CA . GLY B 1 63 ? 11.547 -11.734 -9.625 1 86.44 63 GLY B CA 1
ATOM 2929 C C . GLY B 1 63 ? 12.031 -12.273 -8.297 1 86.44 63 GLY B C 1
ATOM 2930 O O . GLY B 1 63 ? 11.297 -12.234 -7.301 1 86.44 63 GLY B O 1
ATOM 2931 N N . GLY B 1 64 ? 13.227 -12.82 -8.336 1 84.25 64 GLY B N 1
ATOM 2932 C CA . GLY B 1 64 ? 13.82 -13.359 -7.125 1 84.25 64 GLY B CA 1
ATOM 2933 C C . GLY B 1 64 ? 14.203 -12.289 -6.125 1 84.25 64 GLY B C 1
ATOM 2934 O O . GLY B 1 64 ? 13.852 -11.117 -6.289 1 84.25 64 GLY B O 1
ATOM 2935 N N . ILE B 1 65 ? 14.828 -12.672 -5.09 1 83.06 65 ILE B N 1
ATOM 2936 C CA . ILE B 1 65 ? 15.203 -11.828 -3.965 1 83.06 65 ILE B CA 1
ATOM 2937 C C . ILE B 1 65 ? 16.078 -10.68 -4.457 1 83.06 65 ILE B C 1
ATOM 2939 O O . ILE B 1 65 ? 15.852 -9.516 -4.109 1 83.06 65 ILE B O 1
ATOM 2943 N N . HIS B 1 66 ? 16.984 -10.945 -5.305 1 84.12 66 HIS B N 1
ATOM 2944 C CA . HIS B 1 66 ? 17.922 -9.938 -5.785 1 84.12 66 HIS B CA 1
ATOM 2945 C C . HIS B 1 66 ? 17.219 -8.883 -6.633 1 84.12 66 HIS B C 1
ATOM 2947 O O . HIS B 1 66 ? 17.516 -7.691 -6.523 1 84.12 66 HIS B O 1
ATOM 2953 N N . ALA B 1 67 ? 16.328 -9.367 -7.445 1 87.94 67 ALA B N 1
ATOM 2954 C CA . ALA B 1 67 ? 15.57 -8.438 -8.281 1 87.94 67 ALA B CA 1
ATOM 2955 C C . ALA B 1 67 ? 14.758 -7.465 -7.43 1 87.94 67 ALA B C 1
ATOM 2957 O O . ALA B 1 67 ? 14.727 -6.262 -7.707 1 87.94 67 ALA B O 1
ATOM 2958 N N . ASN B 1 68 ? 14.172 -7.918 -6.363 1 90.5 68 ASN B N 1
ATOM 2959 C CA . ASN B 1 68 ? 13.367 -7.102 -5.465 1 90.5 68 ASN B CA 1
ATOM 2960 C C . ASN B 1 68 ? 14.227 -6.09 -4.707 1 90.5 68 ASN B C 1
ATOM 2962 O O . ASN B 1 68 ? 13.844 -4.926 -4.574 1 90.5 68 ASN B O 1
ATOM 2966 N N . ILE B 1 69 ? 15.375 -6.52 -4.227 1 90.5 69 ILE B N 1
ATOM 2967 C CA . ILE B 1 69 ? 16.266 -5.668 -3.441 1 90.5 69 ILE B CA 1
ATOM 2968 C C . ILE B 1 69 ? 16.812 -4.543 -4.32 1 90.5 69 ILE B C 1
ATOM 2970 O O . ILE B 1 69 ? 16.891 -3.393 -3.889 1 90.5 69 ILE B O 1
ATOM 2974 N N . ASN B 1 70 ? 17.078 -4.891 -5.559 1 92.19 70 ASN B N 1
ATOM 2975 C CA . ASN B 1 70 ? 17.766 -3.947 -6.449 1 92.19 70 ASN B CA 1
ATOM 2976 C C . ASN B 1 70 ? 16.766 -2.979 -7.094 1 92.19 70 ASN B C 1
ATOM 2978 O O . ASN B 1 70 ? 17.156 -1.908 -7.562 1 92.19 70 ASN B O 1
ATOM 2982 N N . ASN B 1 71 ? 15.484 -3.352 -7.125 1 95.69 71 ASN B N 1
ATOM 2983 C CA . ASN B 1 71 ? 14.5 -2.535 -7.832 1 95.69 71 ASN B CA 1
ATOM 2984 C C . ASN B 1 71 ? 13.219 -2.375 -7.02 1 95.69 71 ASN B C 1
ATOM 2986 O O . ASN B 1 71 ? 12.125 -2.639 -7.52 1 95.69 71 ASN B O 1
ATOM 2990 N N . PRO B 1 72 ? 13.367 -1.875 -5.777 1 96.69 72 PRO B N 1
ATOM 2991 C CA . PRO B 1 72 ? 12.172 -1.783 -4.945 1 96.69 72 PRO B CA 1
ATOM 2992 C C . PRO B 1 72 ? 11.133 -0.808 -5.508 1 96.69 72 PRO B C 1
ATOM 2994 O O . PRO B 1 72 ? 9.93 -1.028 -5.363 1 96.69 72 PRO B O 1
ATOM 2997 N N . VAL B 1 73 ? 11.586 0.275 -6.176 1 98.38 73 VAL B N 1
ATOM 2998 C CA . VAL B 1 73 ? 10.672 1.26 -6.742 1 98.38 73 VAL B CA 1
ATOM 2999 C C . VAL B 1 73 ? 9.828 0.611 -7.84 1 98.38 73 VAL B C 1
ATOM 3001 O O . VAL B 1 73 ? 8.602 0.726 -7.836 1 98.38 73 VAL B O 1
ATOM 3004 N N . LYS B 1 74 ? 10.461 -0.092 -8.742 1 97.94 74 LYS B N 1
ATOM 3005 C CA . LYS B 1 74 ? 9.766 -0.742 -9.852 1 97.94 74 LYS B CA 1
ATOM 3006 C C . LYS B 1 74 ? 8.75 -1.759 -9.336 1 97.94 74 LYS B C 1
ATOM 3008 O O . LYS B 1 74 ? 7.602 -1.776 -9.789 1 97.94 74 LYS B O 1
ATOM 3013 N N . PHE B 1 75 ? 9.148 -2.592 -8.391 1 97.75 75 PHE B N 1
ATOM 3014 C CA . PHE B 1 75 ? 8.281 -3.645 -7.871 1 97.75 75 PHE B CA 1
ATOM 3015 C C . PHE B 1 75 ? 7.07 -3.049 -7.152 1 97.75 75 PHE B C 1
ATOM 3017 O O . PHE B 1 75 ? 5.969 -3.592 -7.227 1 97.75 75 PHE B O 1
ATOM 3024 N N . LEU B 1 76 ? 7.289 -1.944 -6.484 1 98.69 76 LEU B N 1
ATOM 3025 C CA . LEU B 1 76 ? 6.176 -1.272 -5.824 1 98.69 76 LEU B CA 1
ATOM 3026 C C . LEU B 1 76 ? 5.27 -0.592 -6.848 1 98.69 76 LEU B C 1
ATOM 3028 O O . LEU B 1 76 ? 4.082 -0.909 -6.938 1 98.69 76 LEU B O 1
ATOM 3032 N N . VAL B 1 77 ? 5.844 0.291 -7.637 1 98.62 77 VAL B N 1
ATOM 3033 C CA . VAL B 1 77 ? 5.09 1.246 -8.445 1 98.62 77 VAL B CA 1
ATOM 3034 C C . VAL B 1 77 ? 4.355 0.513 -9.562 1 98.62 77 VAL B C 1
ATOM 3036 O O . VAL B 1 77 ? 3.15 0.698 -9.75 1 98.62 77 VAL B O 1
ATOM 3039 N N . GLU B 1 78 ? 5.02 -0.318 -10.297 1 98.44 78 GLU B N 1
ATOM 3040 C CA . GLU B 1 78 ? 4.395 -0.938 -11.461 1 98.44 78 GLU B CA 1
ATOM 3041 C C . GLU B 1 78 ? 3.328 -1.946 -11.039 1 98.44 78 GLU B C 1
ATOM 3043 O O . GLU B 1 78 ? 2.238 -1.979 -11.617 1 98.44 78 GLU B O 1
ATOM 3048 N N . ASN B 1 79 ? 3.643 -2.803 -10.039 1 98.62 79 ASN B N 1
ATOM 3049 C CA . ASN B 1 79 ? 2.625 -3.744 -9.586 1 98.62 79 ASN B CA 1
ATOM 3050 C C . ASN B 1 79 ? 1.418 -3.021 -8.992 1 98.62 79 ASN B C 1
ATOM 3052 O O . ASN B 1 79 ? 0.276 -3.418 -9.234 1 98.62 79 ASN B O 1
ATOM 3056 N N . MET B 1 80 ? 1.715 -1.979 -8.266 1 98.25 80 MET B N 1
ATOM 3057 C CA . MET B 1 80 ? 0.648 -1.193 -7.652 1 98.25 80 MET B CA 1
ATOM 3058 C C . MET B 1 80 ? -0.243 -0.561 -8.719 1 98.25 80 MET B C 1
ATOM 3060 O O . MET B 1 80 ? -1.47 -0.644 -8.633 1 98.25 80 MET B O 1
ATOM 3064 N N . GLN B 1 81 ? 0.345 0.083 -9.656 1 98.19 81 GLN B N 1
ATOM 3065 C CA . GLN B 1 81 ? -0.388 0.783 -10.703 1 98.19 81 GLN B CA 1
ATOM 3066 C C . GLN B 1 81 ? -1.211 -0.191 -11.539 1 98.19 81 GLN B C 1
ATOM 3068 O O . GLN B 1 81 ? -2.365 0.088 -11.875 1 98.19 81 GLN B O 1
ATOM 3073 N N . MET B 1 82 ? -0.665 -1.327 -11.898 1 98.62 82 MET B N 1
ATOM 3074 C CA . MET B 1 82 ? -1.421 -2.314 -12.664 1 98.62 82 MET B CA 1
ATOM 3075 C C . MET B 1 82 ? -2.686 -2.729 -11.922 1 98.62 82 MET B C 1
ATOM 3077 O O . MET B 1 82 ? -3.771 -2.756 -12.5 1 98.62 82 MET B O 1
ATOM 3081 N N . GLY B 1 83 ? -2.521 -3.027 -10.648 1 98.62 83 GLY B N 1
ATOM 3082 C CA . GLY B 1 83 ? -3.652 -3.459 -9.844 1 98.62 83 GLY B CA 1
ATOM 3083 C C . GLY B 1 83 ? -4.723 -2.393 -9.695 1 98.62 83 GLY B C 1
ATOM 3084 O O . GLY B 1 83 ? -5.895 -2.637 -10 1 98.62 83 GLY B O 1
ATOM 3085 N N . ILE B 1 84 ? -4.289 -1.198 -9.266 1 98.56 84 ILE B N 1
ATOM 3086 C CA . ILE B 1 84 ? -5.227 -0.108 -9.008 1 98.56 84 ILE B CA 1
ATOM 3087 C C . ILE B 1 84 ? -5.945 0.265 -10.297 1 98.56 84 ILE B C 1
ATOM 3089 O O . ILE B 1 84 ? -7.172 0.419 -10.312 1 98.56 84 ILE B O 1
ATOM 3093 N N . ASN B 1 85 ? -5.203 0.405 -11.398 1 98.44 85 ASN B N 1
ATOM 3094 C CA . ASN B 1 85 ? -5.785 0.793 -12.68 1 98.44 85 ASN B CA 1
ATOM 3095 C C . ASN B 1 85 ? -6.805 -0.233 -13.172 1 98.44 85 ASN B C 1
ATOM 3097 O O . ASN B 1 85 ? -7.914 0.128 -13.562 1 98.44 85 ASN B O 1
ATOM 3101 N N . LEU B 1 86 ? -6.441 -1.485 -13.102 1 98.88 86 LEU B N 1
ATOM 3102 C CA . LEU B 1 86 ? -7.316 -2.527 -13.625 1 98.88 86 LEU B CA 1
ATOM 3103 C C . LEU B 1 86 ? -8.578 -2.65 -12.773 1 98.88 86 LEU B C 1
ATOM 3105 O O . LEU B 1 86 ? -9.688 -2.711 -13.312 1 98.88 86 LEU B O 1
ATOM 3109 N N . LEU B 1 87 ? -8.414 -2.727 -11.5 1 98.88 87 LEU B N 1
ATOM 3110 C CA . LEU B 1 87 ? -9.555 -2.926 -10.602 1 98.88 87 LEU B CA 1
ATOM 3111 C C . LEU B 1 87 ? -10.531 -1.765 -10.703 1 98.88 87 LEU B C 1
ATOM 3113 O O . LEU B 1 87 ? -11.75 -1.977 -10.789 1 98.88 87 LEU B O 1
ATOM 3117 N N . THR B 1 88 ? -10.023 -0.526 -10.695 1 98.62 88 THR B N 1
ATOM 3118 C CA . THR B 1 88 ? -10.906 0.634 -10.758 1 98.62 88 THR B CA 1
ATOM 3119 C C . THR B 1 88 ? -11.547 0.759 -12.133 1 98.62 88 THR B C 1
ATOM 3121 O O . THR B 1 88 ? -12.727 1.079 -12.25 1 98.62 88 THR B O 1
ATOM 3124 N N . ALA B 1 89 ? -10.766 0.5 -13.211 1 98.62 89 ALA B N 1
ATOM 3125 C CA . ALA B 1 89 ? -11.328 0.533 -14.562 1 98.62 89 ALA B CA 1
ATOM 3126 C C . ALA B 1 89 ? -12.422 -0.524 -14.727 1 98.62 89 ALA B C 1
ATOM 3128 O O . ALA B 1 89 ? -13.445 -0.273 -15.359 1 98.62 89 ALA B O 1
ATOM 3129 N N . ALA B 1 90 ? -12.156 -1.703 -14.203 1 98.88 90 ALA B N 1
ATOM 3130 C CA . ALA B 1 90 ? -13.148 -2.777 -14.266 1 98.88 90 ALA B CA 1
ATOM 3131 C C . ALA B 1 90 ? -14.445 -2.375 -13.578 1 98.88 90 ALA B C 1
ATOM 3133 O O . ALA B 1 90 ? -15.531 -2.545 -14.133 1 98.88 90 ALA B O 1
ATOM 3134 N N . LYS B 1 91 ? -14.297 -1.856 -12.367 1 98.5 91 LYS B N 1
ATOM 3135 C CA . LYS B 1 91 ? -15.461 -1.39 -11.625 1 98.5 91 LYS B CA 1
ATOM 3136 C C . LYS B 1 91 ? -16.219 -0.324 -12.406 1 98.5 91 LYS B C 1
ATOM 3138 O O . LYS B 1 91 ? -17.453 -0.389 -12.523 1 98.5 91 LYS B O 1
ATOM 3143 N N . ASP B 1 92 ? -15.484 0.641 -12.961 1 97.75 92 ASP B N 1
ATOM 3144 C CA . ASP B 1 92 ? -16.078 1.756 -13.695 1 97.75 92 ASP B CA 1
ATOM 3145 C C . ASP B 1 92 ? -16.797 1.268 -14.953 1 97.75 92 ASP B C 1
ATOM 3147 O O . ASP B 1 92 ? -17.672 1.949 -15.469 1 97.75 92 ASP B O 1
ATOM 3151 N N . ASN B 1 93 ? -16.406 0.135 -15.477 1 98.12 93 ASN B N 1
ATOM 3152 C CA . ASN B 1 93 ? -17.031 -0.44 -16.672 1 98.12 93 ASN B CA 1
ATOM 3153 C C . ASN B 1 93 ? -18.016 -1.543 -16.297 1 98.12 93 ASN B C 1
ATOM 3155 O O . ASN B 1 93 ? -18.406 -2.344 -17.156 1 98.12 93 ASN B O 1
ATOM 3159 N N . ASN B 1 94 ? -18.297 -1.641 -15.023 1 98 94 ASN B N 1
ATOM 3160 C CA . ASN B 1 94 ? -19.328 -2.508 -14.477 1 98 94 ASN B CA 1
ATOM 3161 C C . ASN B 1 94 ? -19.016 -3.982 -14.711 1 98 94 ASN B C 1
ATOM 3163 O O . ASN B 1 94 ? -19.906 -4.777 -14.992 1 98 94 ASN B O 1
ATOM 3167 N N . ILE B 1 95 ? -17.766 -4.316 -14.766 1 98.56 95 ILE B N 1
ATOM 3168 C CA . ILE B 1 95 ? -17.391 -5.723 -14.727 1 98.56 95 ILE B CA 1
ATOM 3169 C C . ILE B 1 95 ? -17.5 -6.246 -13.297 1 98.56 95 ILE B C 1
ATOM 3171 O O . ILE B 1 95 ? -16.75 -5.84 -12.414 1 98.56 95 ILE B O 1
ATOM 3175 N N . ARG B 1 96 ? -18.266 -7.207 -13.062 1 98.31 96 ARG B N 1
ATOM 3176 C CA . ARG B 1 96 ? -18.719 -7.516 -11.711 1 98.31 96 ARG B CA 1
ATOM 3177 C C . ARG B 1 96 ? -17.828 -8.578 -11.07 1 98.31 96 ARG B C 1
ATOM 3179 O O . ARG B 1 96 ? -17.781 -8.695 -9.844 1 98.31 96 ARG B O 1
ATOM 3186 N N . LYS B 1 97 ? -17.188 -9.43 -11.867 1 98.81 97 LYS B N 1
ATOM 3187 C CA . LYS B 1 97 ? -16.406 -10.547 -11.328 1 98.81 97 LYS B CA 1
ATOM 3188 C C . LYS B 1 97 ? -14.938 -10.422 -11.695 1 98.81 97 LYS B C 1
ATOM 3190 O O . LYS B 1 97 ? -14.594 -10.305 -12.875 1 98.81 97 LYS B O 1
ATOM 3195 N N . LEU B 1 98 ? -14.094 -10.414 -10.688 1 98.94 98 LEU B N 1
ATOM 3196 C CA . LEU B 1 98 ? -12.648 -10.289 -10.883 1 98.94 98 LEU B CA 1
ATOM 3197 C C . LEU B 1 98 ? -11.891 -11.117 -9.852 1 98.94 98 LEU B C 1
ATOM 3199 O O . LEU B 1 98 ? -12.172 -11.039 -8.656 1 98.94 98 LEU B O 1
ATOM 3203 N N . LEU B 1 99 ? -11.008 -11.977 -10.32 1 98.94 99 LEU B N 1
ATOM 3204 C CA . LEU B 1 99 ? -10.07 -12.711 -9.477 1 98.94 99 LEU B CA 1
ATOM 3205 C C . LEU B 1 99 ? -8.68 -12.094 -9.547 1 98.94 99 LEU B C 1
ATOM 3207 O O . LEU B 1 99 ? -8.031 -12.125 -10.594 1 98.94 99 LEU B O 1
ATOM 3211 N N . ASN B 1 100 ? -8.25 -11.5 -8.445 1 98.94 100 ASN B N 1
ATOM 3212 C CA . ASN B 1 100 ? -6.902 -10.969 -8.273 1 98.94 100 ASN B CA 1
ATOM 3213 C C . ASN B 1 100 ? -5.941 -12.023 -7.742 1 98.94 100 ASN B C 1
ATOM 3215 O O . ASN B 1 100 ? -6.266 -12.742 -6.793 1 98.94 100 ASN B O 1
ATOM 3219 N N . LEU B 1 101 ? -4.816 -12.141 -8.359 1 98.88 101 LEU B N 1
ATOM 3220 C CA . LEU B 1 101 ? -3.797 -13.031 -7.82 1 98.88 101 LEU B CA 1
ATOM 3221 C C . LEU B 1 101 ? -2.816 -12.266 -6.934 1 98.88 101 LEU B C 1
ATOM 3223 O O . LEU B 1 101 ? -2.109 -11.375 -7.41 1 98.88 101 LEU B O 1
ATOM 3227 N N . GLY B 1 102 ? -2.787 -12.586 -5.672 1 98.5 102 GLY B N 1
ATOM 3228 C CA . GLY B 1 102 ? -1.833 -12.055 -4.715 1 98.5 102 GLY B CA 1
ATOM 3229 C C . GLY B 1 102 ? -0.57 -12.883 -4.602 1 98.5 102 GLY B C 1
ATOM 3230 O O . GLY B 1 102 ? -0.062 -13.391 -5.602 1 98.5 102 GLY B O 1
ATOM 3231 N N . SER B 1 103 ? 0 -12.883 -3.426 1 97.56 103 SER B N 1
ATOM 3232 C CA . SER B 1 103 ? 1.233 -13.602 -3.125 1 97.56 103 SER B CA 1
ATOM 3233 C C . SER B 1 103 ? 1.381 -13.844 -1.626 1 97.56 103 SER B C 1
ATOM 3235 O O . SER B 1 103 ? 0.981 -13.008 -0.814 1 97.56 103 SER B O 1
ATOM 3237 N N . SER B 1 104 ? 2.029 -14.945 -1.327 1 95.81 104 SER B N 1
ATOM 3238 C CA . SER B 1 104 ? 2.289 -15.219 0.082 1 95.81 104 SER B CA 1
ATOM 3239 C C . SER B 1 104 ? 3.26 -14.203 0.673 1 95.81 104 SER B C 1
ATOM 3241 O O . SER B 1 104 ? 3.4 -14.109 1.895 1 95.81 104 SER B O 1
ATOM 3243 N N . CYS B 1 105 ? 3.943 -13.414 -0.117 1 94.62 105 CYS B N 1
ATOM 3244 C CA . CYS B 1 105 ? 4.816 -12.344 0.345 1 94.62 105 CYS B CA 1
ATOM 3245 C C . CYS B 1 105 ? 4.023 -11.273 1.086 1 94.62 105 CYS B C 1
ATOM 3247 O O . CYS B 1 105 ? 4.598 -10.43 1.771 1 94.62 105 CYS B O 1
ATOM 3249 N N . MET B 1 106 ? 2.709 -11.359 0.982 1 97.44 106 MET B N 1
ATOM 3250 C CA . MET B 1 106 ? 1.83 -10.367 1.589 1 97.44 106 MET B CA 1
ATOM 3251 C C . MET B 1 106 ? 1.779 -10.531 3.104 1 97.44 106 MET B C 1
ATOM 3253 O O . MET B 1 106 ? 1.303 -9.648 3.816 1 97.44 106 MET B O 1
ATOM 3257 N N . TYR B 1 107 ? 2.256 -11.648 3.588 1 96.62 107 TYR B N 1
ATOM 3258 C CA . TYR B 1 107 ? 2.086 -11.977 5 1 96.62 107 TYR B CA 1
ATOM 3259 C C . TYR B 1 107 ? 3.264 -11.469 5.824 1 96.62 107 TYR B C 1
ATOM 3261 O O . TYR B 1 107 ? 4.352 -11.242 5.289 1 96.62 107 TYR B O 1
ATOM 3269 N N . PRO B 1 108 ? 3.061 -11.297 7.172 1 95 108 PRO B N 1
ATOM 3270 C CA . PRO B 1 108 ? 4.141 -10.844 8.055 1 95 108 PRO B CA 1
ATOM 3271 C C . PRO B 1 108 ? 5.328 -11.805 8.07 1 95 108 PRO B C 1
ATOM 3273 O O . PRO B 1 108 ? 5.156 -13.016 7.922 1 95 108 PRO B O 1
ATOM 3276 N N . LYS B 1 109 ? 6.426 -11.148 8.281 1 90.69 109 LYS B N 1
ATOM 3277 C CA . LYS B 1 109 ? 7.625 -11.961 8.453 1 90.69 109 LYS B CA 1
ATOM 3278 C C . LYS B 1 109 ? 7.68 -12.578 9.844 1 90.69 109 LYS B C 1
ATOM 3280 O O . LYS B 1 109 ? 6.91 -12.195 10.727 1 90.69 109 LYS B O 1
ATOM 3285 N N . ASP B 1 110 ? 8.461 -13.562 10.062 1 85.12 110 ASP B N 1
ATOM 3286 C CA . ASP B 1 110 ? 8.82 -14.156 11.344 1 85.12 110 ASP B CA 1
ATOM 3287 C C . ASP B 1 110 ? 7.605 -14.781 12.023 1 85.12 110 ASP B C 1
ATOM 3289 O O . ASP B 1 110 ? 7.367 -14.562 13.211 1 85.12 110 ASP B O 1
ATOM 3293 N N . CYS B 1 111 ? 6.773 -15.414 11.234 1 84.56 111 CYS B N 1
ATOM 3294 C CA . CYS B 1 111 ? 5.645 -16.172 11.773 1 84.56 111 CYS B CA 1
ATOM 3295 C C . CYS B 1 111 ? 5.961 -17.656 11.836 1 84.56 111 CYS B C 1
ATOM 3297 O O . CYS B 1 111 ? 6.441 -18.234 10.859 1 84.56 111 CYS B O 1
ATOM 3299 N N . ASP B 1 112 ? 5.715 -18.266 12.961 1 79.81 112 ASP B N 1
ATOM 3300 C CA . ASP B 1 112 ? 6.02 -19.688 13.148 1 79.81 112 ASP B CA 1
ATOM 3301 C C . ASP B 1 112 ? 4.805 -20.547 12.82 1 79.81 112 ASP B C 1
ATOM 3303 O O . ASP B 1 112 ? 4.938 -21.766 12.625 1 79.81 112 ASP B O 1
ATOM 3307 N N . SER B 1 113 ? 3.703 -20 12.789 1 83.31 113 SER B N 1
ATOM 3308 C CA . SER B 1 113 ? 2.473 -20.734 12.508 1 83.31 113 SER B CA 1
ATOM 3309 C C . SER B 1 113 ? 2.072 -20.609 11.047 1 83.31 113 SER B C 1
ATOM 3311 O O . SER B 1 113 ? 2.684 -19.844 10.297 1 83.31 113 SER B O 1
ATOM 3313 N N . GLY B 1 114 ? 1.169 -21.531 10.656 1 92.19 114 GLY B N 1
ATOM 3314 C CA . GLY B 1 114 ? 0.583 -21.391 9.336 1 92.19 114 GLY B CA 1
ATOM 3315 C C . GLY B 1 114 ? 0.004 -20 9.102 1 92.19 114 GLY B C 1
ATOM 3316 O O . GLY B 1 114 ? -0.65 -19.438 9.977 1 92.19 114 GLY B O 1
ATOM 3317 N N . LEU B 1 115 ? 0.373 -19.375 7.996 1 95.69 115 LEU B N 1
ATOM 3318 C CA . LEU B 1 115 ? -0.077 -18.047 7.641 1 95.69 115 LEU B CA 1
ATOM 3319 C C . LEU B 1 115 ? -1.532 -18.062 7.188 1 95.69 115 LEU B C 1
ATOM 3321 O O . LEU B 1 115 ? -1.855 -18.641 6.148 1 95.69 115 LEU B O 1
ATOM 3325 N N . THR B 1 116 ? -2.395 -17.469 7.965 1 97.5 116 THR B N 1
ATOM 3326 C CA . THR B 1 116 ? -3.818 -17.438 7.652 1 97.5 116 THR B CA 1
ATOM 3327 C C . THR B 1 116 ? -4.18 -16.141 6.934 1 97.5 116 THR B C 1
ATOM 3329 O O . THR B 1 116 ? -3.482 -15.133 7.066 1 97.5 116 THR B O 1
ATOM 3332 N N . GLU B 1 117 ? -5.246 -16.172 6.191 1 98.38 117 GLU B N 1
ATOM 3333 C CA . GLU B 1 117 ? -5.633 -15.062 5.32 1 98.38 117 GLU B CA 1
ATOM 3334 C C . GLU B 1 117 ? -5.879 -13.789 6.125 1 98.38 117 GLU B C 1
ATOM 3336 O O . GLU B 1 117 ? -5.672 -12.68 5.625 1 98.38 117 GLU B O 1
ATOM 3341 N N . ASP B 1 118 ? -6.242 -13.875 7.406 1 97 118 ASP B N 1
ATOM 3342 C CA . ASP B 1 118 ? -6.578 -12.719 8.234 1 97 118 ASP B CA 1
ATOM 3343 C C . ASP B 1 118 ? -5.316 -12.023 8.742 1 97 118 ASP B C 1
ATOM 3345 O O . ASP B 1 118 ? -5.395 -10.977 9.391 1 97 118 ASP B O 1
ATOM 3349 N N . MET B 1 119 ? -4.164 -12.562 8.367 1 96.75 119 MET B N 1
ATOM 3350 C CA . MET B 1 119 ? -2.912 -11.992 8.852 1 96.75 119 MET B CA 1
ATOM 3351 C C . MET B 1 119 ? -2.414 -10.891 7.926 1 96.75 119 MET B C 1
ATOM 3353 O O . MET B 1 119 ? -1.418 -10.227 8.219 1 96.75 119 MET B O 1
ATOM 3357 N N . ILE B 1 120 ? -3.078 -10.695 6.809 1 96.88 120 ILE B N 1
ATOM 3358 C CA . ILE B 1 120 ? -2.707 -9.633 5.887 1 96.88 120 ILE B CA 1
ATOM 3359 C C . ILE B 1 120 ? -2.727 -8.289 6.617 1 96.88 120 ILE B C 1
ATOM 3361 O O . ILE B 1 120 ? -3.723 -7.938 7.254 1 96.88 120 ILE B O 1
ATOM 3365 N N . LEU B 1 121 ? -1.611 -7.535 6.562 1 95.94 121 LEU B N 1
ATOM 3366 C CA . LEU B 1 121 ? -1.463 -6.191 7.105 1 95.94 121 LEU B CA 1
ATOM 3367 C C . LEU B 1 121 ? -1.518 -6.211 8.633 1 95.94 121 LEU B C 1
ATOM 3369 O O . LEU B 1 121 ? -1.954 -5.242 9.258 1 95.94 121 LEU B O 1
ATOM 3373 N N . THR B 1 122 ? -1.102 -7.344 9.273 1 95.12 122 THR B N 1
ATOM 3374 C CA . THR B 1 122 ? -1.18 -7.422 10.727 1 95.12 122 THR B CA 1
ATOM 3375 C C . THR B 1 122 ? 0.214 -7.367 11.352 1 95.12 122 THR B C 1
ATOM 3377 O O . THR B 1 122 ? 0.353 -7.301 12.57 1 95.12 122 THR B O 1
ATOM 3380 N N . GLY B 1 123 ? 1.234 -7.387 10.492 1 94.44 123 GLY B N 1
ATOM 3381 C CA . GLY B 1 123 ? 2.596 -7.367 11.008 1 94.44 123 GLY B CA 1
ATOM 3382 C C . GLY B 1 123 ? 3.611 -6.891 9.984 1 94.44 123 GLY B C 1
ATOM 3383 O O . GLY B 1 123 ? 3.248 -6.512 8.875 1 94.44 123 GLY B O 1
ATOM 3384 N N . GLU B 1 124 ? 4.879 -6.945 10.414 1 95.06 124 GLU B N 1
ATOM 3385 C CA . GLU B 1 124 ? 5.969 -6.441 9.586 1 95.06 124 GLU B CA 1
ATOM 3386 C C . GLU B 1 124 ? 6.203 -7.348 8.383 1 95.06 124 GLU B C 1
ATOM 3388 O O . GLU B 1 124 ? 6.16 -8.57 8.5 1 95.06 124 GLU B O 1
ATOM 3393 N N . LEU B 1 125 ? 6.48 -6.734 7.254 1 95.19 125 LEU B N 1
ATOM 3394 C CA . LEU B 1 125 ? 6.742 -7.457 6.012 1 95.19 125 LEU B CA 1
ATOM 3395 C C . LEU B 1 125 ? 8.227 -7.793 5.883 1 95.19 125 LEU B C 1
ATOM 3397 O O . LEU B 1 125 ? 9.062 -7.18 6.547 1 95.19 125 LEU B O 1
ATOM 3401 N N . GLU B 1 126 ? 8.484 -8.789 5.078 1 92.12 126 GLU B N 1
ATOM 3402 C CA . GLU B 1 126 ? 9.883 -9.07 4.75 1 92.12 126 GLU B CA 1
ATOM 3403 C C . GLU B 1 126 ? 10.516 -7.91 3.988 1 92.12 126 GLU B C 1
ATOM 3405 O O . GLU B 1 126 ? 10.031 -7.527 2.918 1 92.12 126 GLU B O 1
ATOM 3410 N N . SER B 1 127 ? 11.641 -7.398 4.469 1 92 127 SER B N 1
ATOM 3411 C CA . SER B 1 127 ? 12.234 -6.176 3.945 1 92 127 SER B CA 1
ATOM 3412 C C . SER B 1 127 ? 12.742 -6.367 2.52 1 92 127 SER B C 1
ATOM 3414 O O . SER B 1 127 ? 12.75 -5.422 1.727 1 92 127 SER B O 1
ATOM 3416 N N . THR B 1 128 ? 13.133 -7.57 2.092 1 89.06 128 THR B N 1
ATOM 3417 C CA . THR B 1 128 ? 13.734 -7.832 0.79 1 89.06 128 THR B CA 1
ATOM 3418 C C . THR B 1 128 ? 12.695 -7.707 -0.323 1 89.06 128 THR B C 1
ATOM 3420 O O . THR B 1 128 ? 13.047 -7.477 -1.482 1 89.06 128 THR B O 1
ATOM 3423 N N . ASN B 1 129 ? 11.383 -7.871 0.021 1 92.75 129 ASN B N 1
ATOM 3424 C CA . ASN B 1 129 ? 10.336 -7.785 -0.996 1 92.75 129 ASN B CA 1
ATOM 3425 C C . ASN B 1 129 ? 9.188 -6.891 -0.547 1 92.75 129 ASN B C 1
ATOM 3427 O O . ASN B 1 129 ? 8.047 -7.074 -0.975 1 92.75 129 ASN B O 1
ATOM 3431 N N . GLU B 1 130 ? 9.492 -5.945 0.279 1 96.25 130 GLU B N 1
ATOM 3432 C CA . GLU B 1 130 ? 8.484 -5.105 0.912 1 96.25 130 GLU B CA 1
ATOM 3433 C C . GLU B 1 130 ? 7.664 -4.348 -0.13 1 96.25 130 GLU B C 1
ATOM 3435 O O . GLU B 1 130 ? 6.438 -4.266 -0.024 1 96.25 130 GLU B O 1
ATOM 3440 N N . GLY B 1 131 ? 8.367 -3.754 -1.147 1 97.5 131 GLY B N 1
ATOM 3441 C CA . GLY B 1 131 ? 7.66 -3.023 -2.186 1 97.5 131 GLY B CA 1
ATOM 3442 C C . GLY B 1 131 ? 6.672 -3.883 -2.953 1 97.5 131 GLY B C 1
ATOM 3443 O O . GLY B 1 131 ? 5.539 -3.469 -3.199 1 97.5 131 GLY B O 1
ATOM 3444 N N . TYR B 1 132 ? 7.059 -5.074 -3.309 1 97.56 132 TYR B N 1
ATOM 3445 C CA . TYR B 1 132 ? 6.203 -6.043 -3.988 1 97.56 132 TYR B CA 1
ATOM 3446 C C . TYR B 1 132 ? 5.02 -6.438 -3.111 1 97.56 132 TYR B C 1
ATOM 3448 O O . TYR B 1 132 ? 3.875 -6.434 -3.566 1 97.56 132 TYR B O 1
ATOM 3456 N N . ALA B 1 133 ? 5.305 -6.723 -1.887 1 97.88 133 ALA B N 1
ATOM 3457 C CA . ALA B 1 133 ? 4.277 -7.141 -0.935 1 97.88 133 ALA B CA 1
ATOM 3458 C C . ALA B 1 133 ? 3.23 -6.051 -0.741 1 97.88 133 ALA B C 1
ATOM 3460 O O . ALA B 1 133 ? 2.029 -6.324 -0.761 1 97.88 133 ALA B O 1
ATOM 3461 N N . LEU B 1 134 ? 3.717 -4.859 -0.567 1 98.44 134 LEU B N 1
ATOM 3462 C CA . LEU B 1 134 ? 2.822 -3.727 -0.361 1 98.44 134 LEU B CA 1
ATOM 3463 C C . LEU B 1 134 ? 1.896 -3.541 -1.559 1 98.44 134 LEU B C 1
ATOM 3465 O O . LEU B 1 134 ? 0.711 -3.244 -1.392 1 98.44 134 LEU B O 1
ATOM 3469 N N . ALA B 1 135 ? 2.422 -3.678 -2.742 1 98.69 135 ALA B N 1
ATOM 3470 C CA . ALA B 1 135 ? 1.617 -3.559 -3.955 1 98.69 135 ALA B CA 1
ATOM 3471 C C . ALA B 1 135 ? 0.525 -4.625 -3.996 1 98.69 135 ALA B C 1
ATOM 3473 O O . ALA B 1 135 ? -0.634 -4.32 -4.293 1 98.69 135 ALA B O 1
ATOM 3474 N N . LYS B 1 136 ? 0.865 -5.844 -3.684 1 98.81 136 LYS B N 1
ATOM 3475 C CA . LYS B 1 136 ? -0.099 -6.941 -3.709 1 98.81 136 LYS B CA 1
ATOM 3476 C C . LYS B 1 136 ? -1.148 -6.777 -2.613 1 98.81 136 LYS B C 1
ATOM 3478 O O . LYS B 1 136 ? -2.328 -7.059 -2.83 1 98.81 136 LYS B O 1
ATOM 3483 N N . ILE B 1 137 ? -0.715 -6.336 -1.464 1 98.75 137 ILE B N 1
ATOM 3484 C CA . ILE B 1 137 ? -1.641 -6.062 -0.37 1 98.75 137 ILE B CA 1
ATOM 3485 C C . ILE B 1 137 ? -2.658 -5.012 -0.805 1 98.75 137 ILE B C 1
ATOM 3487 O O . ILE B 1 137 ? -3.857 -5.16 -0.559 1 98.75 137 ILE B O 1
ATOM 3491 N N . THR B 1 138 ? -2.176 -3.996 -1.423 1 98.69 138 THR B N 1
ATOM 3492 C CA . THR B 1 138 ? -3.041 -2.898 -1.839 1 98.69 138 THR B CA 1
ATOM 3493 C C . THR B 1 138 ? -4.125 -3.396 -2.789 1 98.69 138 THR B C 1
ATOM 3495 O O . THR B 1 138 ? -5.301 -3.057 -2.633 1 98.69 138 THR B O 1
ATOM 3498 N N . SER B 1 139 ? -3.758 -4.191 -3.76 1 98.81 139 SER B N 1
ATOM 3499 C CA . SER B 1 139 ? -4.742 -4.734 -4.688 1 98.81 139 SER B CA 1
ATOM 3500 C C . SER B 1 139 ? -5.766 -5.602 -3.961 1 98.81 139 SER B C 1
ATOM 3502 O O . SER B 1 139 ? -6.961 -5.527 -4.242 1 98.81 139 SER B O 1
ATOM 3504 N N . ALA B 1 140 ? -5.297 -6.414 -3.033 1 98.88 140 ALA B N 1
ATOM 3505 C CA . ALA B 1 140 ? -6.191 -7.273 -2.262 1 98.88 140 ALA B CA 1
ATOM 3506 C C . ALA B 1 140 ? -7.176 -6.441 -1.443 1 98.88 140 ALA B C 1
ATOM 3508 O O . ALA B 1 140 ? -8.375 -6.727 -1.427 1 98.88 140 ALA B O 1
ATOM 3509 N N . LYS B 1 141 ? -6.664 -5.418 -0.797 1 98.75 141 LYS B N 1
ATOM 3510 C CA . LYS B 1 141 ? -7.516 -4.562 0.023 1 98.75 141 LYS B CA 1
ATOM 3511 C C . LYS B 1 141 ? -8.5 -3.779 -0.839 1 98.75 141 LYS B C 1
ATOM 3513 O O . LYS B 1 141 ? -9.648 -3.572 -0.446 1 98.75 141 LYS B O 1
ATOM 3518 N N . LEU B 1 142 ? -8.039 -3.336 -1.965 1 98.88 142 LEU B N 1
ATOM 3519 C CA . LEU B 1 142 ? -8.93 -2.627 -2.875 1 98.88 142 LEU B CA 1
ATOM 3520 C C . LEU B 1 142 ? -10.102 -3.512 -3.287 1 98.88 142 LEU B C 1
ATOM 3522 O O . LEU B 1 142 ? -11.234 -3.041 -3.375 1 98.88 142 LEU B O 1
ATOM 3526 N N . CYS B 1 143 ? -9.82 -4.797 -3.557 1 98.88 143 CYS B N 1
ATOM 3527 C CA . CYS B 1 143 ? -10.906 -5.734 -3.816 1 98.88 143 CYS B CA 1
ATOM 3528 C C . CYS B 1 143 ? -11.922 -5.73 -2.678 1 98.88 143 CYS B C 1
ATOM 3530 O O . CYS B 1 143 ? -13.125 -5.629 -2.912 1 98.88 143 CYS B O 1
ATOM 3532 N N . GLU B 1 144 ? -11.43 -5.809 -1.486 1 98.69 144 GLU B N 1
ATOM 3533 C CA . GLU B 1 144 ? -12.289 -5.816 -0.308 1 98.69 144 GLU B CA 1
ATOM 3534 C C . GLU B 1 144 ? -13.141 -4.555 -0.236 1 98.69 144 GLU B C 1
ATOM 3536 O O . GLU B 1 144 ? -14.344 -4.621 0.038 1 98.69 144 GLU B O 1
ATOM 3541 N N . TYR B 1 145 ? -12.477 -3.414 -0.43 1 98.56 145 TYR B N 1
ATOM 3542 C CA . TYR B 1 145 ? -13.164 -2.133 -0.307 1 98.56 145 TYR B CA 1
ATOM 3543 C C . TYR B 1 145 ? -14.234 -1.981 -1.38 1 98.56 145 TYR B C 1
ATOM 3545 O O . TYR B 1 145 ? -15.312 -1.443 -1.118 1 98.56 145 TYR B O 1
ATOM 3553 N N . ILE B 1 146 ? -13.961 -2.424 -2.586 1 98.62 146 ILE B N 1
ATOM 3554 C CA . ILE B 1 146 ? -14.93 -2.363 -3.678 1 98.62 146 ILE B CA 1
ATOM 3555 C C . ILE B 1 146 ? -16.156 -3.191 -3.32 1 98.62 146 ILE B C 1
ATOM 3557 O O . ILE B 1 146 ? -17.297 -2.729 -3.473 1 98.62 146 ILE B O 1
ATOM 3561 N N . ASN B 1 147 ? -15.93 -4.363 -2.77 1 98.12 147 ASN B N 1
ATOM 3562 C CA . ASN B 1 147 ? -17.031 -5.227 -2.359 1 98.12 147 ASN B CA 1
ATOM 3563 C C . ASN B 1 147 ? -17.844 -4.594 -1.239 1 98.12 147 ASN B C 1
ATOM 3565 O O . ASN B 1 147 ? -19.078 -4.711 -1.221 1 98.12 147 ASN B O 1
ATOM 3569 N N . ARG B 1 148 ? -17.156 -3.998 -0.35 1 96.81 148 ARG B N 1
ATOM 3570 C CA . ARG B 1 148 ? -17.812 -3.379 0.797 1 96.81 148 ARG B CA 1
ATOM 3571 C C . ARG B 1 148 ? -18.703 -2.217 0.36 1 96.81 148 ARG B C 1
ATOM 3573 O O . ARG B 1 148 ? -19.797 -2.035 0.886 1 96.81 148 ARG B O 1
ATOM 3580 N N . GLU B 1 149 ? -18.203 -1.438 -0.568 1 96.88 149 GLU B N 1
ATOM 3581 C CA . GLU B 1 149 ? -18.953 -0.271 -1.04 1 96.88 149 GLU B CA 1
ATOM 3582 C C . GLU B 1 149 ? -20.141 -0.682 -1.887 1 96.88 149 GLU B C 1
ATOM 3584 O O . GLU B 1 149 ? -21.156 0.019 -1.919 1 96.88 149 GLU B O 1
ATOM 3589 N N . ASP B 1 150 ? -19.984 -1.762 -2.609 1 96.75 150 ASP B N 1
ATOM 3590 C CA . ASP B 1 150 ? -21.031 -2.234 -3.516 1 96.75 150 ASP B CA 1
ATOM 3591 C C . ASP B 1 150 ? -21.016 -3.756 -3.629 1 96.75 150 ASP B C 1
ATOM 3593 O O . ASP B 1 150 ? -20.156 -4.32 -4.324 1 96.75 150 ASP B O 1
ATOM 3597 N N . SER B 1 151 ? -22 -4.371 -3.074 1 95.31 151 SER B N 1
ATOM 3598 C CA . SER B 1 151 ? -22.047 -5.824 -2.951 1 95.31 151 SER B CA 1
ATOM 3599 C C . SER B 1 151 ? -22.344 -6.484 -4.293 1 95.31 151 SER B C 1
ATOM 3601 O O . SER B 1 151 ? -22.25 -7.707 -4.422 1 95.31 151 SER B O 1
ATOM 3603 N N . GLU B 1 152 ? -22.641 -5.688 -5.289 1 97 152 GLU B N 1
ATOM 3604 C CA . GLU B 1 152 ? -22.875 -6.242 -6.617 1 97 152 GLU B CA 1
ATOM 3605 C C . GLU B 1 152 ? -21.578 -6.707 -7.262 1 97 152 GLU B C 1
ATOM 3607 O O . GLU B 1 152 ? -21.594 -7.484 -8.219 1 97 152 GLU B O 1
ATOM 3612 N N . PHE B 1 153 ? -20.516 -6.16 -6.766 1 98.31 153 PHE B N 1
ATOM 3613 C CA . PHE B 1 153 ? -19.203 -6.543 -7.281 1 98.31 153 PHE B CA 1
ATOM 3614 C C . PHE B 1 153 ? -18.609 -7.676 -6.457 1 98.31 153 PHE B C 1
ATOM 3616 O O . PHE B 1 153 ? -18.75 -7.703 -5.23 1 98.31 153 PHE B O 1
ATOM 3623 N N . GLN B 1 154 ? -18 -8.648 -7.137 1 98.62 154 GLN B N 1
ATOM 3624 C CA . GLN B 1 154 ? -17.25 -9.727 -6.512 1 98.62 154 GLN B CA 1
ATOM 3625 C C . GLN B 1 154 ? -15.789 -9.703 -6.949 1 98.62 154 GLN B C 1
ATOM 3627 O O . GLN B 1 154 ? -15.398 -10.414 -7.875 1 98.62 154 GLN B O 1
ATOM 3632 N N . TYR B 1 155 ? -15.078 -8.922 -6.312 1 98.88 155 TYR B N 1
ATOM 3633 C CA . TYR B 1 155 ? -13.633 -8.875 -6.484 1 98.88 155 TYR B CA 1
ATOM 3634 C C . TYR B 1 155 ? -12.922 -9.617 -5.359 1 98.88 155 TYR B C 1
ATOM 3636 O O . TYR B 1 155 ? -13.039 -9.234 -4.191 1 98.88 155 TYR B O 1
ATOM 3644 N N . LYS B 1 156 ? -12.258 -10.711 -5.672 1 98.94 156 LYS B N 1
ATOM 3645 C CA . LYS B 1 156 ? -11.664 -11.578 -4.66 1 98.94 156 LYS B CA 1
ATOM 3646 C C . LYS B 1 156 ? -10.195 -11.859 -4.977 1 98.94 156 LYS B C 1
ATOM 3648 O O . LYS B 1 156 ? -9.734 -11.609 -6.09 1 98.94 156 LYS B O 1
ATOM 3653 N N . THR B 1 157 ? -9.469 -12.297 -3.959 1 98.94 157 THR B N 1
ATOM 3654 C CA . THR B 1 157 ? -8.031 -12.5 -4.113 1 98.94 157 THR B CA 1
ATOM 3655 C C . THR B 1 157 ? -7.648 -13.938 -3.775 1 98.94 157 THR B C 1
ATOM 3657 O O . THR B 1 157 ? -8.008 -14.445 -2.713 1 98.94 157 THR B O 1
ATOM 3660 N N . ALA B 1 158 ? -7.023 -14.594 -4.719 1 98.94 158 ALA B N 1
ATOM 3661 C CA . ALA B 1 158 ? -6.309 -15.836 -4.438 1 98.94 158 ALA B CA 1
ATOM 3662 C C . ALA B 1 158 ? -4.848 -15.562 -4.094 1 98.94 158 ALA B C 1
ATOM 3664 O O . ALA B 1 158 ? -4.191 -14.75 -4.746 1 98.94 158 ALA B O 1
ATOM 3665 N N . ILE B 1 159 ? -4.367 -16.203 -3.045 1 98.88 159 ILE B N 1
ATOM 3666 C CA . ILE B 1 159 ? -3.012 -15.977 -2.559 1 98.88 159 ILE B CA 1
ATOM 3667 C C . ILE B 1 159 ? -2.207 -17.266 -2.676 1 98.88 159 ILE B C 1
ATOM 3669 O O . ILE B 1 159 ? -2.146 -18.062 -1.729 1 98.88 159 ILE B O 1
ATOM 3673 N N . PRO B 1 160 ? -1.568 -17.438 -3.781 1 98.69 160 PRO B N 1
ATOM 3674 C CA . PRO B 1 160 ? -0.779 -18.656 -3.949 1 98.69 160 PRO B CA 1
ATOM 3675 C C . PRO B 1 160 ? 0.505 -18.641 -3.123 1 98.69 160 PRO B C 1
ATOM 3677 O O . PRO B 1 160 ? 1.084 -17.578 -2.885 1 98.69 160 PRO B O 1
ATOM 3680 N N . CYS B 1 161 ? 0.894 -19.844 -2.715 1 97.5 161 CYS B N 1
ATOM 3681 C CA . CYS B 1 161 ? 2.258 -20.031 -2.23 1 97.5 161 CYS B CA 1
ATOM 3682 C C . CYS B 1 161 ? 3.262 -19.938 -3.373 1 97.5 161 CYS B C 1
ATOM 3684 O O . CYS B 1 161 ? 2.902 -19.547 -4.488 1 97.5 161 CYS B O 1
ATOM 3686 N N . ASN B 1 162 ? 4.508 -20.156 -3.094 1 95.62 162 ASN B N 1
ATOM 3687 C CA . ASN B 1 162 ? 5.504 -20.141 -4.16 1 95.62 162 ASN B CA 1
ATOM 3688 C C . ASN B 1 162 ? 5.188 -21.172 -5.238 1 95.62 162 ASN B C 1
ATOM 3690 O O . ASN B 1 162 ? 4.688 -22.25 -4.938 1 95.62 162 ASN B O 1
ATOM 3694 N N . LEU B 1 163 ? 5.527 -20.766 -6.434 1 97.75 163 LEU B N 1
ATOM 3695 C CA . LEU B 1 163 ? 5.207 -21.625 -7.57 1 97.75 163 LEU B CA 1
ATOM 3696 C C . LEU B 1 163 ? 6.469 -22.031 -8.312 1 97.75 163 LEU B C 1
ATOM 3698 O O . LEU B 1 163 ? 7.496 -21.359 -8.234 1 97.75 163 LEU B O 1
ATOM 3702 N N . TYR B 1 164 ? 6.379 -23.156 -8.953 1 96.94 164 TYR B N 1
ATOM 3703 C CA . TYR B 1 164 ? 7.387 -23.625 -9.898 1 96.94 164 TYR B CA 1
ATOM 3704 C C . TYR B 1 164 ? 6.75 -24.469 -11.008 1 96.94 164 TYR B C 1
ATOM 3706 O O . TYR B 1 164 ? 5.609 -24.922 -10.875 1 96.94 164 TYR B O 1
ATOM 3714 N N . GLY B 1 165 ? 7.457 -24.562 -12.141 1 97.44 165 GLY B N 1
ATOM 3715 C CA . GLY B 1 165 ? 6.922 -25.438 -13.172 1 97.44 165 GLY B CA 1
ATOM 3716 C C . GLY B 1 165 ? 7.281 -24.984 -14.578 1 97.44 165 GLY B C 1
ATOM 3717 O O . GLY B 1 165 ? 8.266 -24.281 -14.773 1 97.44 165 GLY B O 1
ATOM 3718 N N . LYS B 1 166 ? 6.434 -25.453 -15.539 1 95.62 166 LYS B N 1
ATOM 3719 C CA . LYS B 1 166 ? 6.625 -25.109 -16.938 1 95.62 166 LYS B CA 1
ATOM 3720 C C . LYS B 1 166 ? 6.512 -23.594 -17.141 1 95.62 166 LYS B C 1
ATOM 3722 O O . LYS B 1 166 ? 5.668 -22.938 -16.531 1 95.62 166 LYS B O 1
ATOM 3727 N N . TYR B 1 167 ? 7.398 -23.016 -17.969 1 94.44 167 TYR B N 1
ATOM 3728 C CA . TYR B 1 167 ? 7.402 -21.625 -18.375 1 94.44 167 TYR B CA 1
ATOM 3729 C C . TYR B 1 167 ? 8.016 -20.734 -17.297 1 94.44 167 TYR B C 1
ATOM 3731 O O . TYR B 1 167 ? 7.898 -19.5 -17.359 1 94.44 167 TYR B O 1
ATOM 3739 N N . ASP B 1 168 ? 8.633 -21.375 -16.25 1 93.81 168 ASP B N 1
ATOM 3740 C CA . ASP B 1 168 ? 9.375 -20.594 -15.25 1 93.81 168 ASP B CA 1
ATOM 3741 C C . ASP B 1 168 ? 10.609 -19.953 -15.859 1 93.81 168 ASP B C 1
ATOM 3743 O O . ASP B 1 168 ? 10.977 -20.234 -17 1 93.81 168 ASP B O 1
ATOM 3747 N N . LYS B 1 169 ? 11.156 -18.984 -15.148 1 87.69 169 LYS B N 1
ATOM 3748 C CA . LYS B 1 169 ? 12.406 -18.359 -15.562 1 87.69 169 LYS B CA 1
ATOM 3749 C C . LYS B 1 169 ? 13.609 -19.078 -14.977 1 87.69 169 LYS B C 1
ATOM 3751 O O . LYS B 1 169 ? 13.75 -19.172 -13.758 1 87.69 169 LYS B O 1
ATOM 3756 N N . PHE B 1 170 ? 14.492 -19.562 -15.891 1 88.06 170 PHE B N 1
ATOM 3757 C CA . PHE B 1 170 ? 15.609 -20.391 -15.43 1 88.06 170 PHE B CA 1
ATOM 3758 C C . PHE B 1 170 ? 16.922 -19.625 -15.531 1 88.06 170 PHE B C 1
ATOM 3760 O O . PHE B 1 170 ? 17.969 -20.141 -15.156 1 88.06 170 PHE B O 1
ATOM 3767 N N . ASP B 1 171 ? 16.781 -18.328 -15.875 1 82.38 171 ASP B N 1
ATOM 3768 C CA . ASP B 1 171 ? 17.984 -17.516 -15.984 1 82.38 171 ASP B CA 1
ATOM 3769 C C . ASP B 1 171 ? 18.484 -17.094 -14.609 1 82.38 171 ASP B C 1
ATOM 3771 O O . ASP B 1 171 ? 17.688 -16.797 -13.719 1 82.38 171 ASP B O 1
ATOM 3775 N N . GLU B 1 172 ? 19.797 -17.016 -14.43 1 71.88 172 GLU B N 1
ATOM 3776 C CA . GLU B 1 172 ? 20.484 -16.812 -13.156 1 71.88 172 GLU B CA 1
ATOM 3777 C C . GLU B 1 172 ? 20.094 -15.477 -12.531 1 71.88 172 GLU B C 1
ATOM 3779 O O . GLU B 1 172 ? 20.016 -15.359 -11.305 1 71.88 172 GLU B O 1
ATOM 3784 N N . ASN B 1 173 ? 19.875 -14.523 -13.211 1 71.56 173 ASN B N 1
ATOM 3785 C CA . ASN B 1 173 ? 19.656 -13.172 -12.703 1 71.56 173 ASN B CA 1
ATOM 3786 C C . ASN B 1 173 ? 18.219 -12.953 -12.258 1 71.56 173 ASN B C 1
ATOM 3788 O O . ASN B 1 173 ? 17.938 -12.047 -11.477 1 71.56 173 ASN B O 1
ATOM 3792 N N . ASN B 1 174 ? 17.281 -13.859 -12.602 1 77.31 174 ASN B N 1
ATOM 3793 C CA . ASN B 1 174 ? 15.867 -13.586 -12.375 1 77.31 174 ASN B CA 1
ATOM 3794 C C . ASN B 1 174 ? 15.141 -14.828 -11.852 1 77.31 174 ASN B C 1
ATOM 3796 O O . ASN B 1 174 ? 13.938 -14.781 -11.609 1 77.31 174 ASN B O 1
ATOM 3800 N N . SER B 1 175 ? 15.867 -15.852 -11.609 1 81 175 SER B N 1
ATOM 3801 C CA . SER B 1 175 ? 15.219 -17.109 -11.289 1 81 175 SER B CA 1
ATOM 3802 C C . SER B 1 175 ? 14.844 -17.188 -9.812 1 81 175 SER B C 1
ATOM 3804 O O . SER B 1 175 ? 15.523 -16.609 -8.961 1 81 175 SER B O 1
ATOM 3806 N N . HIS B 1 176 ? 13.766 -17.891 -9.602 1 88.12 176 HIS B N 1
ATOM 3807 C CA . HIS B 1 176 ? 13.391 -18.281 -8.25 1 88.12 176 HIS B CA 1
ATOM 3808 C C . HIS B 1 176 ? 14.164 -19.516 -7.797 1 88.12 176 HIS B C 1
ATOM 3810 O O . HIS B 1 176 ? 15.031 -20.016 -8.523 1 88.12 176 HIS B O 1
ATOM 3816 N N . MET B 1 177 ? 13.922 -20.031 -6.676 1 87.69 177 MET B N 1
ATOM 3817 C CA . MET B 1 177 ? 14.734 -21.016 -5.984 1 87.69 177 MET B CA 1
ATOM 3818 C C . MET B 1 177 ? 14.805 -22.312 -6.785 1 87.69 177 MET B C 1
ATOM 3820 O O . MET B 1 177 ? 15.883 -22.75 -7.168 1 87.69 177 MET B O 1
ATOM 3824 N N . ILE B 1 178 ? 13.656 -22.875 -7.227 1 93.88 178 ILE B N 1
ATOM 3825 C CA . ILE B 1 178 ? 13.625 -24.203 -7.828 1 93.88 178 ILE B CA 1
ATOM 3826 C C . ILE B 1 178 ? 14.266 -24.156 -9.211 1 93.88 178 ILE B C 1
ATOM 3828 O O . ILE B 1 178 ? 15.164 -24.953 -9.516 1 93.88 178 ILE B O 1
ATOM 3832 N N . PRO B 1 179 ? 13.875 -23.188 -10.055 1 94.31 179 PRO B N 1
ATOM 3833 C CA . PRO B 1 179 ? 14.555 -23.125 -11.352 1 94.31 179 PRO B CA 1
ATOM 3834 C C . PRO B 1 179 ? 16.047 -22.875 -11.211 1 94.31 179 PRO B C 1
ATOM 3836 O O . PRO B 1 179 ? 16.844 -23.406 -11.984 1 94.31 179 PRO B O 1
ATOM 3839 N N . ALA B 1 180 ? 16.453 -22.078 -10.266 1 90.56 180 ALA B N 1
ATOM 3840 C CA . ALA B 1 180 ? 17.875 -21.812 -10.031 1 90.56 180 ALA B CA 1
ATOM 3841 C C . ALA B 1 180 ? 18.609 -23.094 -9.625 1 90.56 180 ALA B C 1
ATOM 3843 O O . ALA B 1 180 ? 19.734 -23.344 -10.078 1 90.56 180 ALA B O 1
ATOM 3844 N N . VAL B 1 181 ? 18.031 -23.891 -8.859 1 93.75 181 VAL B N 1
ATOM 3845 C CA . VAL B 1 181 ? 18.625 -25.125 -8.375 1 93.75 181 VAL B CA 1
ATOM 3846 C C . VAL B 1 181 ? 18.734 -26.125 -9.531 1 93.75 181 VAL B C 1
ATOM 3848 O O . VAL B 1 181 ? 19.766 -26.797 -9.672 1 93.75 181 VAL B O 1
ATOM 3851 N N . ILE B 1 182 ? 17.688 -26.266 -10.305 1 96.19 182 ILE B N 1
ATOM 3852 C CA . ILE B 1 182 ? 17.703 -27.156 -11.453 1 96.19 182 ILE B CA 1
ATOM 3853 C C . ILE B 1 182 ? 18.859 -26.797 -12.375 1 96.19 182 ILE B C 1
ATOM 3855 O O . ILE B 1 182 ? 19.672 -27.656 -12.742 1 96.19 182 ILE B O 1
ATOM 3859 N N . LYS B 1 183 ? 19 -25.531 -12.688 1 94.81 183 LYS B N 1
ATOM 3860 C CA . LYS B 1 183 ? 20.062 -25.078 -13.562 1 94.81 183 LYS B CA 1
ATOM 3861 C C . LYS B 1 183 ? 21.438 -25.359 -12.945 1 94.81 183 LYS B C 1
ATOM 3863 O O . LYS B 1 183 ? 22.359 -25.812 -13.625 1 94.81 183 LYS B O 1
ATOM 3868 N N . LYS B 1 184 ? 21.562 -25.094 -11.703 1 93.75 184 LYS B N 1
ATOM 3869 C CA . LYS B 1 184 ? 22.797 -25.297 -10.969 1 93.75 184 LYS B CA 1
ATOM 3870 C C . LYS B 1 184 ? 23.234 -26.75 -11.008 1 93.75 184 LYS B C 1
ATOM 3872 O O . LYS B 1 184 ? 24.406 -27.062 -11.258 1 93.75 184 LYS B O 1
ATOM 3877 N N . ILE B 1 185 ? 22.375 -27.672 -10.797 1 96.31 185 ILE B N 1
ATOM 3878 C CA . ILE B 1 185 ? 22.688 -29.094 -10.727 1 96.31 185 ILE B CA 1
ATOM 3879 C C . ILE B 1 185 ? 22.953 -29.625 -12.133 1 96.31 185 ILE B C 1
ATOM 3881 O O . ILE B 1 185 ? 23.891 -30.406 -12.336 1 96.31 185 ILE B O 1
ATOM 3885 N N . VAL B 1 186 ? 22.156 -29.203 -13.117 1 96.12 186 VAL B N 1
ATOM 3886 C CA . VAL B 1 186 ? 22.406 -29.609 -14.5 1 96.12 186 VAL B CA 1
ATOM 3887 C C . VAL B 1 186 ? 23.797 -29.156 -14.93 1 96.12 186 VAL B C 1
ATOM 3889 O O . VAL B 1 186 ? 24.547 -29.938 -15.531 1 96.12 186 VAL B O 1
ATOM 3892 N N . THR B 1 187 ? 24.141 -27.922 -14.562 1 94.94 187 THR B N 1
ATOM 3893 C CA . THR B 1 187 ? 25.469 -27.391 -14.875 1 94.94 187 THR B CA 1
ATOM 3894 C C . THR B 1 187 ? 26.547 -28.219 -14.203 1 94.94 187 THR B C 1
ATOM 3896 O O . THR B 1 187 ? 27.594 -28.516 -14.805 1 94.94 187 THR B O 1
ATOM 3899 N N . ALA B 1 188 ? 26.328 -28.625 -13 1 96.69 188 ALA B N 1
ATOM 3900 C CA . ALA B 1 188 ? 27.281 -29.438 -12.266 1 96.69 188 ALA B CA 1
ATOM 3901 C C . ALA B 1 188 ? 27.484 -30.797 -12.945 1 96.69 188 ALA B C 1
ATOM 3903 O O . ALA B 1 188 ? 28.609 -31.281 -13.062 1 96.69 188 ALA B O 1
ATOM 3904 N N . ILE B 1 189 ? 26.422 -31.406 -13.367 1 96.5 189 ILE B N 1
ATOM 3905 C CA . ILE B 1 189 ? 26.484 -32.688 -14.062 1 96.5 189 ILE B CA 1
ATOM 3906 C C . ILE B 1 189 ? 27.281 -32.531 -15.359 1 96.5 189 ILE B C 1
ATOM 3908 O O . ILE B 1 189 ? 28.188 -33.312 -15.633 1 96.5 189 ILE B O 1
ATOM 3912 N N . GLU B 1 190 ? 26.953 -31.469 -16.047 1 95.88 190 GLU B N 1
ATOM 3913 C CA . GLU B 1 190 ? 27.578 -31.25 -17.344 1 95.88 190 GLU B CA 1
ATOM 3914 C C . GLU B 1 190 ? 29.062 -30.938 -17.203 1 95.88 190 GLU B C 1
ATOM 3916 O O . GLU B 1 190 ? 29.859 -31.281 -18.078 1 95.88 190 GLU B O 1
ATOM 3921 N N . THR B 1 191 ? 29.422 -30.281 -16.125 1 96.75 191 THR B N 1
ATOM 3922 C CA . THR B 1 191 ? 30.812 -29.844 -15.945 1 96.75 191 THR B CA 1
ATOM 3923 C C . THR B 1 191 ? 31.562 -30.812 -15.031 1 96.75 191 THR B C 1
ATOM 3925 O O . THR B 1 191 ? 32.75 -30.609 -14.742 1 96.75 191 THR B O 1
ATOM 3928 N N . GLY B 1 192 ? 30.906 -31.75 -14.578 1 96.62 192 GLY B N 1
ATOM 3929 C CA . GLY B 1 192 ? 31.547 -32.781 -13.758 1 96.62 192 GLY B CA 1
ATOM 3930 C C . GLY B 1 192 ? 31.906 -32.281 -12.367 1 96.62 192 GLY B C 1
ATOM 3931 O O . GLY B 1 192 ? 32.875 -32.75 -11.781 1 96.62 192 GLY B O 1
ATOM 3932 N N . LYS B 1 193 ? 31.172 -31.375 -11.891 1 96.31 193 LYS B N 1
ATOM 3933 C CA . LYS B 1 193 ? 31.422 -30.875 -10.539 1 96.31 193 LYS B CA 1
ATOM 3934 C C . LYS B 1 193 ? 30.906 -31.859 -9.492 1 96.31 193 LYS B C 1
ATOM 3936 O O . LYS B 1 193 ? 29.781 -32.344 -9.594 1 96.31 193 LYS B O 1
ATOM 3941 N N . SER B 1 194 ? 31.797 -32.031 -8.484 1 96.44 194 SER B N 1
ATOM 3942 C CA . SER B 1 194 ? 31.453 -33.031 -7.469 1 96.44 194 SER B CA 1
ATOM 3943 C C . SER B 1 194 ? 30.75 -32.375 -6.281 1 96.44 194 SER B C 1
ATOM 3945 O O . SER B 1 194 ? 30.25 -33.062 -5.387 1 96.44 194 SER B O 1
ATOM 3947 N N . GLU B 1 195 ? 30.719 -31.016 -6.301 1 97.31 195 GLU B N 1
ATOM 3948 C CA . GLU B 1 195 ? 30.078 -30.297 -5.203 1 97.31 195 GLU B CA 1
ATOM 3949 C C . GLU B 1 195 ? 29.172 -29.203 -5.723 1 97.31 195 GLU B C 1
ATOM 3951 O O . GLU B 1 195 ? 29.5 -28.516 -6.699 1 97.31 195 GLU B O 1
ATOM 3956 N N . VAL B 1 196 ? 28.031 -29.094 -5.141 1 96.12 196 VAL B N 1
ATOM 3957 C CA . VAL B 1 196 ? 27.094 -28 -5.402 1 96.12 196 VAL B CA 1
ATOM 3958 C C . VAL B 1 196 ? 26.828 -27.234 -4.109 1 96.12 196 VAL B C 1
ATOM 3960 O O . VAL B 1 196 ? 26.547 -27.828 -3.072 1 96.12 196 VAL B O 1
ATOM 3963 N N . GLU B 1 197 ? 26.906 -25.938 -4.18 1 94.06 197 GLU B N 1
ATOM 3964 C CA . GLU B 1 197 ? 26.781 -25.094 -3 1 94.06 197 GLU B CA 1
ATOM 3965 C C . GLU B 1 197 ? 25.312 -24.766 -2.725 1 94.06 197 GLU B C 1
ATOM 3967 O O . GLU B 1 197 ? 24.547 -24.469 -3.65 1 94.06 197 GLU B O 1
ATOM 3972 N N . ILE B 1 198 ? 24.891 -24.906 -1.51 1 92.5 198 ILE B N 1
ATOM 3973 C CA . ILE B 1 198 ? 23.625 -24.422 -0.986 1 92.5 198 ILE B CA 1
ATOM 3974 C C . ILE B 1 198 ? 23.844 -23.234 -0.069 1 92.5 198 ILE B C 1
ATOM 3976 O O . ILE B 1 198 ? 24.672 -23.297 0.849 1 92.5 198 ILE B O 1
ATOM 3980 N N . TRP B 1 199 ? 23.156 -22.172 -0.405 1 82.5 199 TRP B N 1
ATOM 3981 C CA . TRP B 1 199 ? 23.266 -20.984 0.446 1 82.5 199 TRP B CA 1
ATOM 3982 C C . TRP B 1 199 ? 22.609 -21.234 1.801 1 82.5 199 TRP B C 1
ATOM 3984 O O . TRP B 1 199 ? 21.516 -21.766 1.874 1 82.5 199 TRP B O 1
ATOM 3994 N N . GLY B 1 200 ? 23.328 -20.781 2.889 1 86.44 200 GLY B N 1
ATOM 3995 C CA . GLY B 1 200 ? 22.844 -21 4.242 1 86.44 200 GLY B CA 1
ATOM 3996 C C . GLY B 1 200 ? 23.094 -22.406 4.742 1 86.44 200 GLY B C 1
ATOM 3997 O O . GLY B 1 200 ? 24.047 -23.062 4.332 1 86.44 200 GLY B O 1
ATOM 3998 N N . ASP B 1 201 ? 22.312 -22.812 5.707 1 90.62 201 ASP B N 1
ATOM 3999 C CA . ASP B 1 201 ? 22.5 -24.141 6.289 1 90.62 201 ASP B CA 1
ATOM 4000 C C . ASP B 1 201 ? 21.531 -25.141 5.668 1 90.62 201 ASP B C 1
ATOM 4002 O O . ASP B 1 201 ? 21.5 -26.312 6.066 1 90.62 201 ASP B O 1
ATOM 4006 N N . GLY B 1 202 ? 20.688 -24.641 4.77 1 91.31 202 GLY B N 1
ATOM 4007 C CA . GLY B 1 202 ? 19.797 -25.516 4.035 1 91.31 202 GLY B CA 1
ATOM 4008 C C . GLY B 1 202 ? 18.562 -25.906 4.832 1 91.31 202 GLY B C 1
ATOM 4009 O O . GLY B 1 202 ? 17.75 -26.719 4.367 1 91.31 202 GLY B O 1
ATOM 4010 N N . GLU B 1 203 ? 18.391 -25.266 5.961 1 91.44 203 GLU B N 1
ATOM 4011 C CA . GLU B 1 203 ? 17.328 -25.703 6.875 1 91.44 203 GLU B CA 1
ATOM 4012 C C . GLU B 1 203 ? 16.078 -24.844 6.711 1 91.44 203 GLU B C 1
ATOM 4014 O O . GLU B 1 203 ? 15.008 -25.219 7.199 1 91.44 203 GLU B O 1
ATOM 4019 N N . ALA B 1 204 ? 16.172 -23.688 5.977 1 88 204 ALA B N 1
ATOM 4020 C CA . ALA B 1 204 ? 14.977 -22.891 5.703 1 88 204 ALA B CA 1
ATOM 4021 C C . ALA B 1 204 ? 13.906 -23.719 4.992 1 88 204 ALA B C 1
ATOM 4023 O O . ALA B 1 204 ? 14.227 -24.562 4.145 1 88 204 ALA B O 1
ATOM 4024 N N . ARG B 1 205 ? 12.695 -23.562 5.406 1 92.38 205 ARG B N 1
ATOM 4025 C CA . ARG B 1 205 ? 11.594 -24.344 4.855 1 92.38 205 ARG B CA 1
ATOM 4026 C C . ARG B 1 205 ? 10.711 -23.484 3.957 1 92.38 205 ARG B C 1
ATOM 4028 O O . ARG B 1 205 ? 10.43 -22.328 4.277 1 92.38 205 ARG B O 1
ATOM 4035 N N . ARG B 1 206 ? 10.359 -24.047 2.826 1 92.62 206 ARG B N 1
ATOM 4036 C CA . ARG B 1 206 ? 9.523 -23.344 1.856 1 92.62 206 ARG B CA 1
ATOM 4037 C C . ARG B 1 206 ? 8.438 -24.266 1.309 1 92.62 206 ARG B C 1
ATOM 4039 O O . ARG B 1 206 ? 8.633 -25.484 1.225 1 92.62 206 ARG B O 1
ATOM 4046 N N . GLU B 1 207 ? 7.391 -23.688 1.1 1 96.06 207 GLU B N 1
ATOM 4047 C CA . GLU B 1 207 ? 6.285 -24.328 0.399 1 96.06 207 GLU B CA 1
ATOM 4048 C C . GLU B 1 207 ? 6.258 -23.938 -1.074 1 96.06 207 GLU B C 1
ATOM 4050 O O . GLU B 1 207 ? 6.215 -22.75 -1.403 1 96.06 207 GLU B O 1
ATOM 4055 N N . PHE B 1 208 ? 6.312 -24.938 -1.988 1 97.25 208 PHE B N 1
ATOM 4056 C CA . PHE B 1 208 ? 6.219 -24.719 -3.428 1 97.25 208 PHE B CA 1
ATOM 4057 C C . PHE B 1 208 ? 5.129 -25.594 -4.039 1 97.25 208 PHE B C 1
ATOM 4059 O O . PHE B 1 208 ? 5.078 -26.797 -3.787 1 97.25 208 PHE B O 1
ATOM 4066 N N . MET B 1 209 ? 4.32 -24.969 -4.785 1 98.31 209 MET B N 1
ATOM 4067 C CA . MET B 1 209 ? 3.27 -25.672 -5.504 1 98.31 209 MET B CA 1
ATOM 4068 C C . MET B 1 209 ? 3.535 -25.672 -7.008 1 98.31 209 MET B C 1
ATOM 4070 O O . MET B 1 209 ? 3.998 -24.672 -7.555 1 98.31 209 MET B O 1
ATOM 4074 N N . TYR B 1 210 ? 3.26 -26.812 -7.664 1 98.38 210 TYR B N 1
ATOM 4075 C CA . TYR B 1 210 ? 3.4 -26.906 -9.109 1 98.38 210 TYR B CA 1
ATOM 4076 C C . TYR B 1 210 ? 2.404 -26 -9.812 1 98.38 210 TYR B C 1
ATOM 4078 O O . TYR B 1 210 ? 1.219 -25.984 -9.477 1 98.38 210 TYR B O 1
ATOM 4086 N N . ALA B 1 211 ? 2.818 -25.234 -10.812 1 98.19 211 ALA B N 1
ATOM 4087 C CA . ALA B 1 211 ? 2.051 -24.156 -11.438 1 98.19 211 ALA B CA 1
ATOM 4088 C C . ALA B 1 211 ? 0.776 -24.703 -12.078 1 98.19 211 ALA B C 1
ATOM 4090 O O . ALA B 1 211 ? -0.25 -24.016 -12.109 1 98.19 211 ALA B O 1
ATOM 4091 N N . GLU B 1 212 ? 0.793 -25.891 -12.578 1 98.12 212 GLU B N 1
ATOM 4092 C CA . GLU B 1 212 ? -0.391 -26.516 -13.18 1 98.12 212 GLU B CA 1
ATOM 4093 C C . GLU B 1 212 ? -1.518 -26.641 -12.156 1 98.12 212 GLU B C 1
ATOM 4095 O O . GLU B 1 212 ? -2.695 -26.578 -12.516 1 98.12 212 GLU B O 1
ATOM 4100 N N . ASP B 1 213 ? -1.133 -26.906 -10.914 1 98.69 213 ASP B N 1
ATOM 4101 C CA . ASP B 1 213 ? -2.135 -27 -9.852 1 98.69 213 ASP B CA 1
ATOM 4102 C C . ASP B 1 213 ? -2.842 -25.656 -9.648 1 98.69 213 ASP B C 1
ATOM 4104 O O . ASP B 1 213 ? -4.047 -25.625 -9.391 1 98.69 213 ASP B O 1
ATOM 4108 N N . LEU B 1 214 ? -2.094 -24.562 -9.703 1 98.81 214 LEU B N 1
ATOM 4109 C CA . LEU B 1 214 ? -2.754 -23.266 -9.594 1 98.81 214 LEU B CA 1
ATOM 4110 C C . LEU B 1 214 ? -3.738 -23.062 -10.742 1 98.81 214 LEU B C 1
ATOM 4112 O O . LEU B 1 214 ? -4.824 -22.516 -10.547 1 98.81 214 LEU B O 1
ATOM 4116 N N . ALA B 1 215 ? -3.375 -23.469 -11.969 1 98.75 215 ALA B N 1
ATOM 4117 C CA . ALA B 1 215 ? -4.289 -23.375 -13.102 1 98.75 215 ALA B CA 1
ATOM 4118 C C . ALA B 1 215 ? -5.57 -24.156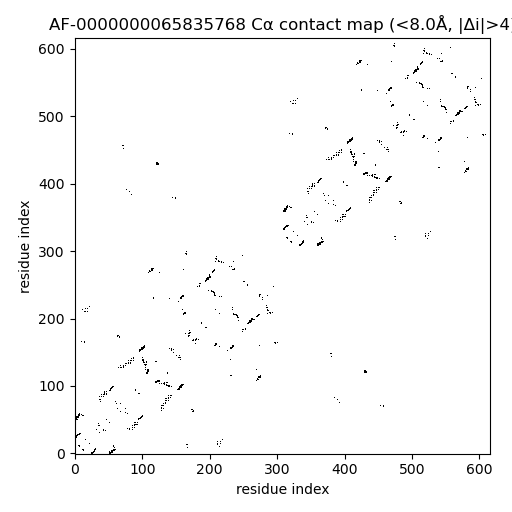 -12.836 1 98.75 215 ALA B C 1
ATOM 4120 O O . ALA B 1 215 ? -6.672 -23.672 -13.109 1 98.75 215 ALA B O 1
ATOM 4121 N N . ASP B 1 216 ? -5.359 -25.344 -12.305 1 98.75 216 ASP B N 1
ATOM 4122 C CA . ASP B 1 216 ? -6.512 -26.172 -11.953 1 98.75 216 ASP B CA 1
ATOM 4123 C C . ASP B 1 216 ? -7.406 -25.453 -10.945 1 98.75 216 ASP B C 1
ATOM 4125 O O . ASP B 1 216 ? -8.633 -25.453 -11.078 1 98.75 216 ASP B O 1
ATOM 4129 N N . PHE B 1 217 ? -6.828 -24.906 -9.914 1 98.88 217 PHE B N 1
ATOM 4130 C CA . PHE B 1 217 ? -7.555 -24.125 -8.906 1 98.88 217 PHE B CA 1
ATOM 4131 C C . PHE B 1 217 ? -8.359 -23.016 -9.562 1 98.88 217 PHE B C 1
ATOM 4133 O O . PHE B 1 217 ? -9.516 -22.781 -9.195 1 98.88 217 PHE B O 1
ATOM 4140 N N . ILE B 1 218 ? -7.762 -22.234 -10.508 1 98.81 218 ILE B N 1
ATOM 4141 C CA . ILE B 1 218 ? -8.398 -21.109 -11.172 1 98.81 218 ILE B CA 1
ATOM 4142 C C . ILE B 1 218 ? -9.688 -21.578 -11.859 1 98.81 218 ILE B C 1
ATOM 4144 O O . ILE B 1 218 ? -10.734 -20.938 -11.727 1 98.81 218 ILE B O 1
ATOM 4148 N N . PHE B 1 219 ? -9.672 -22.672 -12.547 1 98.69 219 PHE B N 1
ATOM 4149 C CA . PHE B 1 219 ? -10.859 -23.156 -13.234 1 98.69 219 PHE B CA 1
ATOM 4150 C C . PHE B 1 219 ? -11.906 -23.656 -12.234 1 98.69 219 PHE B C 1
ATOM 4152 O O . PHE B 1 219 ? -13.102 -23.469 -12.445 1 98.69 219 PHE B O 1
ATOM 4159 N N . TYR B 1 220 ? -11.43 -24.297 -11.156 1 98.69 220 TYR B N 1
ATOM 4160 C CA . TYR B 1 220 ? -12.352 -24.641 -10.086 1 98.69 220 TYR B CA 1
ATOM 4161 C C . TYR B 1 220 ? -13.047 -23.391 -9.547 1 98.69 220 TYR B C 1
ATOM 4163 O O . TYR B 1 220 ? -14.258 -23.406 -9.336 1 98.69 220 TYR B O 1
ATOM 4171 N N . THR B 1 221 ? -12.312 -22.359 -9.383 1 98.62 221 THR B N 1
ATOM 4172 C CA . THR B 1 221 ? -12.789 -21.094 -8.82 1 98.62 221 THR B CA 1
ATOM 4173 C C . THR B 1 221 ? -13.805 -20.453 -9.75 1 98.62 221 THR B C 1
ATOM 4175 O O . THR B 1 221 ? -14.844 -19.953 -9.297 1 98.62 221 THR B O 1
ATOM 4178 N N . ILE B 1 222 ? -13.523 -20.422 -11.055 1 98.19 222 ILE B N 1
ATOM 4179 C CA . ILE B 1 222 ? -14.43 -19.812 -12.023 1 98.19 222 ILE B CA 1
ATOM 4180 C C . ILE B 1 222 ? -15.82 -20.422 -11.891 1 98.19 222 ILE B C 1
ATOM 4182 O O . ILE B 1 222 ? -16.828 -19.703 -11.875 1 98.19 222 ILE B O 1
ATOM 4186 N N . ASN B 1 223 ? -15.859 -21.719 -11.633 1 97 223 ASN B N 1
ATOM 4187 C CA . ASN B 1 223 ? -17.125 -22.438 -11.57 1 97 223 ASN B CA 1
ATOM 4188 C C . ASN B 1 223 ? -17.781 -22.297 -10.203 1 97 223 ASN B C 1
ATOM 4190 O O . ASN B 1 223 ? -18.969 -22.578 -10.047 1 97 223 ASN B O 1
ATOM 4194 N N . ASN B 1 224 ? -16.984 -21.844 -9.211 1 98.44 224 ASN B N 1
ATOM 4195 C CA . ASN B 1 224 ? -17.469 -21.75 -7.84 1 98.44 224 ASN B CA 1
ATOM 4196 C C . ASN B 1 224 ? -17.219 -20.359 -7.258 1 98.44 224 ASN B C 1
ATOM 4198 O O . ASN B 1 224 ? -17.094 -20.203 -6.039 1 98.44 224 ASN B O 1
ATOM 4202 N N . PHE B 1 225 ? -17.219 -19.375 -8.023 1 98.31 225 PHE B N 1
ATOM 4203 C CA . PHE B 1 225 ? -16.688 -18.062 -7.664 1 98.31 225 PHE B CA 1
ATOM 4204 C C . PHE B 1 225 ? -17.484 -17.438 -6.523 1 98.31 225 PHE B C 1
ATOM 4206 O O . PHE B 1 225 ? -16.906 -16.859 -5.605 1 98.31 225 PHE B O 1
ATOM 4213 N N . THR B 1 226 ? -18.797 -17.562 -6.508 1 97.31 226 THR B N 1
ATOM 4214 C CA . THR B 1 226 ? -19.641 -16.969 -5.492 1 97.31 226 THR B CA 1
ATOM 4215 C C . THR B 1 226 ? -19.328 -17.531 -4.113 1 97.31 226 THR B C 1
ATOM 4217 O O . THR B 1 226 ? -19.422 -16.828 -3.107 1 97.31 226 THR B O 1
ATOM 4220 N N . LYS B 1 227 ? -18.828 -18.781 -4.062 1 98.06 227 LYS B N 1
ATOM 4221 C CA . LYS B 1 227 ? -18.562 -19.469 -2.803 1 98.06 227 LYS B CA 1
ATOM 4222 C C . LYS B 1 227 ? -17.156 -19.156 -2.285 1 98.06 227 LYS B C 1
ATOM 4224 O O . LYS B 1 227 ? -16.844 -19.406 -1.119 1 98.06 227 LYS B O 1
ATOM 4229 N N . MET B 1 228 ? -16.312 -18.734 -3.152 1 98.56 228 MET B N 1
ATOM 4230 C CA . MET B 1 228 ? -14.953 -18.438 -2.732 1 98.56 228 MET B CA 1
ATOM 4231 C C . MET B 1 228 ? -14.93 -17.328 -1.687 1 98.56 228 MET B C 1
ATOM 4233 O O . MET B 1 228 ? -15.609 -16.312 -1.837 1 98.56 228 MET B O 1
ATOM 4237 N N . PRO B 1 229 ? -14.133 -17.516 -0.639 1 98.38 229 PRO B N 1
ATOM 4238 C CA . PRO B 1 229 ? -13.977 -16.422 0.311 1 98.38 229 PRO B CA 1
ATOM 4239 C C . PRO B 1 229 ? -13.273 -15.203 -0.3 1 98.38 229 PRO B C 1
ATOM 4241 O O . PRO B 1 229 ? -12.703 -15.297 -1.39 1 98.38 229 PRO B O 1
ATOM 4244 N N . GLN B 1 230 ? -13.398 -14.062 0.392 1 98.56 230 GLN B N 1
ATOM 4245 C CA . GLN B 1 230 ? -12.82 -12.797 -0.048 1 98.56 230 GLN B CA 1
ATOM 4246 C C . GLN B 1 230 ? -11.336 -12.953 -0.378 1 98.56 230 GLN B C 1
ATOM 4248 O O . GLN B 1 230 ? -10.859 -12.43 -1.389 1 98.56 230 GLN B O 1
ATOM 4253 N N . ASN B 1 231 ? -10.609 -13.562 0.452 1 98.81 231 ASN B N 1
ATOM 4254 C CA . ASN B 1 231 ? -9.211 -13.945 0.312 1 98.81 231 ASN B CA 1
ATOM 4255 C C . ASN B 1 231 ? -9 -15.422 0.609 1 98.81 231 ASN B C 1
ATOM 4257 O O . ASN B 1 231 ? -9.57 -15.961 1.562 1 98.81 231 ASN B O 1
ATOM 4261 N N . ILE B 1 232 ? -8.195 -16.062 -0.225 1 98.88 232 ILE B N 1
ATOM 4262 C CA . ILE B 1 232 ? -8.008 -17.5 0.013 1 98.88 232 ILE B CA 1
ATOM 4263 C C . ILE B 1 232 ? -6.566 -17.891 -0.309 1 98.88 232 ILE B C 1
ATOM 4265 O O . ILE B 1 232 ? -6.047 -17.547 -1.37 1 98.88 232 ILE B O 1
ATOM 4269 N N . ASN B 1 233 ? -5.945 -18.578 0.573 1 98.75 233 ASN B N 1
ATOM 4270 C CA . ASN B 1 233 ? -4.652 -19.203 0.334 1 98.75 233 ASN B CA 1
ATOM 4271 C C . ASN B 1 233 ? -4.773 -20.375 -0.645 1 98.75 233 ASN B C 1
ATOM 4273 O O . ASN B 1 233 ? -5.734 -21.141 -0.59 1 98.75 233 ASN B O 1
ATOM 4277 N N . VAL B 1 234 ? -3.822 -20.469 -1.51 1 98.81 234 VAL B N 1
ATOM 4278 C CA . VAL B 1 234 ? -3.752 -21.594 -2.436 1 98.81 234 VAL B CA 1
ATOM 4279 C C . VAL B 1 234 ? -2.377 -22.25 -2.344 1 98.81 234 VAL B C 1
ATOM 4281 O O . VAL B 1 234 ? -1.383 -21.703 -2.818 1 98.81 234 VAL B O 1
ATOM 4284 N N . GLY B 1 235 ? -2.318 -23.359 -1.765 1 98.06 235 GLY B N 1
ATOM 4285 C CA . GLY B 1 235 ? -1.059 -24.062 -1.57 1 98.06 235 GLY B CA 1
ATOM 4286 C C . GLY B 1 235 ? -1.237 -25.516 -1.139 1 98.06 235 GLY B C 1
ATOM 4287 O O . GLY B 1 235 ? -2.281 -26.109 -1.395 1 98.06 235 GLY B O 1
ATOM 4288 N N . LEU B 1 236 ? -0.195 -26.094 -0.574 1 95.81 236 LEU B N 1
ATOM 4289 C CA . LEU B 1 236 ? -0.145 -27.516 -0.224 1 95.81 236 LEU B CA 1
ATOM 4290 C C . LEU B 1 236 ? -0.499 -27.719 1.244 1 95.81 236 LEU B C 1
ATOM 4292 O O . LEU B 1 236 ? -1.099 -28.734 1.604 1 95.81 236 LEU B O 1
ATOM 4296 N N . GLY B 1 237 ? -0.117 -26.844 2.055 1 93.62 237 GLY B N 1
ATOM 4297 C CA . GLY B 1 237 ? -0.201 -27.016 3.494 1 93.62 237 GLY B CA 1
ATOM 4298 C C . GLY B 1 237 ? 0.961 -27.812 4.066 1 93.62 237 GLY B C 1
ATOM 4299 O O . GLY B 1 237 ? 0.896 -28.281 5.203 1 93.62 237 GLY B O 1
ATOM 4300 N N . GLN B 1 238 ? 1.947 -28 3.268 1 94.19 238 GLN B N 1
ATOM 4301 C CA . GLN B 1 238 ? 3.176 -28.672 3.682 1 94.19 238 GLN B CA 1
ATOM 4302 C C . GLN B 1 238 ? 4.398 -28.016 3.041 1 94.19 238 GLN B C 1
ATOM 4304 O O . GLN B 1 238 ? 4.301 -27.422 1.967 1 94.19 238 GLN B O 1
ATOM 4309 N N . ASP B 1 239 ? 5.504 -28.078 3.811 1 94.81 239 ASP B N 1
ATOM 4310 C CA . ASP B 1 239 ? 6.734 -27.469 3.311 1 94.81 239 ASP B CA 1
ATOM 4311 C C . ASP B 1 239 ? 7.902 -28.438 3.383 1 94.81 239 ASP B C 1
ATOM 4313 O O . ASP B 1 239 ? 7.738 -29.578 3.822 1 94.81 239 ASP B O 1
ATOM 4317 N N . TYR B 1 240 ? 9.008 -28.094 2.748 1 95.94 240 TYR B N 1
ATOM 4318 C CA . TYR B 1 240 ? 10.266 -28.828 2.754 1 95.94 240 TYR B CA 1
ATOM 4319 C C . TYR B 1 240 ? 11.445 -27.906 3 1 95.94 240 TYR B C 1
ATOM 4321 O O . TYR B 1 240 ? 11.344 -26.688 2.783 1 95.94 240 TYR B O 1
ATOM 4329 N N . THR B 1 241 ? 12.516 -28.484 3.494 1 95.06 241 THR B N 1
ATOM 4330 C CA . THR B 1 241 ? 13.742 -27.703 3.629 1 95.06 241 THR B CA 1
ATOM 4331 C C . THR B 1 241 ? 14.383 -27.469 2.266 1 95.06 241 THR B C 1
ATOM 4333 O O . THR B 1 241 ? 14.125 -28.203 1.312 1 95.06 241 THR B O 1
ATOM 4336 N N . ILE B 1 242 ? 15.203 -26.469 2.219 1 94.31 242 ILE B N 1
ATOM 4337 C CA . ILE B 1 242 ? 15.945 -26.188 0.997 1 94.31 242 ILE B CA 1
ATOM 4338 C C . ILE B 1 242 ? 16.75 -27.422 0.587 1 94.31 242 ILE B C 1
ATOM 4340 O O . ILE B 1 242 ? 16.734 -27.812 -0.582 1 94.31 242 ILE B O 1
ATOM 4344 N N . THR B 1 243 ? 17.359 -28.062 1.534 1 96.19 243 THR B N 1
ATOM 4345 C CA . THR B 1 243 ? 18.156 -29.25 1.274 1 96.19 243 THR B CA 1
ATOM 4346 C C . THR B 1 243 ? 17.297 -30.359 0.664 1 96.19 243 THR B C 1
ATOM 4348 O O . THR B 1 243 ? 17.734 -31.062 -0.248 1 96.19 243 THR B O 1
ATOM 4351 N N . GLU B 1 244 ? 16.125 -30.5 1.169 1 97.06 244 GLU B N 1
ATOM 4352 C CA . GLU B 1 244 ? 15.219 -31.516 0.637 1 97.06 244 GLU B CA 1
ATOM 4353 C C . GLU B 1 244 ? 14.898 -31.25 -0.831 1 97.06 244 GLU B C 1
ATOM 4355 O O . GLU B 1 244 ? 14.836 -32.188 -1.636 1 97.06 244 GLU B O 1
ATOM 4360 N N . TYR B 1 245 ? 14.648 -30.047 -1.189 1 97.38 245 TYR B N 1
ATOM 4361 C CA . TYR B 1 245 ? 14.414 -29.688 -2.586 1 97.38 245 TYR B CA 1
ATOM 4362 C C . TYR B 1 245 ? 15.617 -30.047 -3.449 1 97.38 245 TYR B C 1
ATOM 4364 O O . TYR B 1 245 ? 15.469 -30.641 -4.527 1 97.38 245 TYR B O 1
ATOM 4372 N N . TYR B 1 246 ? 16.812 -29.688 -2.945 1 97.12 246 TYR B N 1
ATOM 4373 C CA . TYR B 1 246 ? 18.031 -30 -3.668 1 97.12 246 TYR B CA 1
ATOM 4374 C C . TYR B 1 246 ? 18.156 -31.516 -3.887 1 97.12 246 TYR B C 1
ATOM 4376 O O . TYR B 1 246 ? 18.5 -31.953 -4.988 1 97.12 246 TYR B O 1
ATOM 4384 N N . LYS B 1 247 ? 17.906 -32.25 -2.902 1 97.81 247 LYS B N 1
ATOM 4385 C CA . LYS B 1 247 ? 18.047 -33.719 -2.961 1 97.81 247 LYS B CA 1
ATOM 4386 C C . LYS B 1 247 ? 17.078 -34.312 -3.971 1 97.81 247 LYS B C 1
ATOM 4388 O O . LYS B 1 247 ? 17.453 -35.219 -4.738 1 97.81 247 LYS B O 1
ATOM 4393 N N . VAL B 1 248 ? 15.844 -33.875 -3.926 1 98 248 VAL B N 1
ATOM 4394 C CA . VAL B 1 248 ? 14.836 -34.406 -4.855 1 98 248 VAL B CA 1
ATOM 4395 C C . VAL B 1 248 ? 15.25 -34.062 -6.289 1 98 248 VAL B C 1
ATOM 4397 O O . VAL B 1 248 ? 15.172 -34.938 -7.172 1 98 248 VAL B O 1
ATOM 4400 N N . ILE B 1 249 ? 15.688 -32.875 -6.523 1 98.19 249 ILE B N 1
ATOM 4401 C CA . ILE B 1 249 ? 16.109 -32.438 -7.855 1 98.19 249 ILE B CA 1
ATOM 4402 C C . ILE B 1 249 ? 17.328 -33.25 -8.305 1 98.19 249 ILE B C 1
ATOM 4404 O O . ILE B 1 249 ? 17.375 -33.719 -9.438 1 98.19 249 ILE B O 1
ATOM 4408 N N . ALA B 1 250 ? 18.297 -33.438 -7.391 1 98.06 250 ALA B N 1
ATOM 4409 C CA . ALA B 1 250 ? 19.5 -34.219 -7.684 1 98.06 250 ALA B CA 1
ATOM 4410 C C . ALA B 1 250 ? 19.141 -35.656 -8.062 1 98.06 250 ALA B C 1
ATOM 4412 O O . ALA B 1 250 ? 19.703 -36.188 -9.016 1 98.06 250 ALA B O 1
ATOM 4413 N N . LYS B 1 251 ? 18.281 -36.188 -7.297 1 98 251 LYS B N 1
ATOM 4414 C CA . LYS B 1 251 ? 17.844 -37.562 -7.551 1 98 251 LYS B CA 1
ATOM 4415 C C . LYS B 1 251 ? 17.234 -37.688 -8.945 1 98 251 LYS B C 1
ATOM 4417 O O . LYS B 1 251 ? 17.578 -38.625 -9.695 1 98 251 LYS B O 1
ATOM 4422 N N . ILE B 1 252 ? 16.375 -36.812 -9.305 1 97.94 252 ILE B N 1
ATOM 4423 C CA . ILE B 1 252 ? 15.641 -36.875 -10.562 1 97.94 252 ILE B CA 1
ATOM 4424 C C . ILE B 1 252 ? 16.594 -36.656 -11.734 1 97.94 252 ILE B C 1
ATOM 4426 O O . ILE B 1 252 ? 16.453 -37.281 -12.781 1 97.94 252 ILE B O 1
ATOM 4430 N N . LEU B 1 253 ? 17.609 -35.812 -11.516 1 97.62 253 LEU B N 1
ATOM 4431 C CA . LEU B 1 253 ? 18.531 -35.438 -12.594 1 97.62 253 LEU B CA 1
ATOM 4432 C C . LEU B 1 253 ? 19.703 -36.438 -12.648 1 97.62 253 LEU B C 1
ATOM 4434 O O . LEU B 1 253 ? 20.484 -36.406 -13.602 1 97.62 253 LEU B O 1
ATOM 4438 N N . GLY B 1 254 ? 19.828 -37.219 -11.602 1 97.56 254 GLY B N 1
ATOM 4439 C CA . GLY B 1 254 ? 20.906 -38.188 -11.562 1 97.56 254 GLY B CA 1
ATOM 4440 C C . GLY B 1 254 ? 22.234 -37.594 -11.109 1 97.56 254 GLY B C 1
ATOM 4441 O O . GLY B 1 254 ? 23.297 -38.062 -11.539 1 97.56 254 GLY B O 1
ATOM 4442 N N . TYR B 1 255 ? 22.156 -36.562 -10.375 1 97.75 255 TYR B N 1
ATOM 4443 C CA . TYR B 1 255 ? 23.375 -35.969 -9.836 1 97.75 255 TYR B CA 1
ATOM 4444 C C . TYR B 1 255 ? 23.906 -36.812 -8.68 1 97.75 255 TYR B C 1
ATOM 4446 O O . TYR B 1 255 ? 23.172 -37.125 -7.738 1 97.75 255 TYR B O 1
ATOM 4454 N N . LYS B 1 256 ? 25.203 -37.062 -8.641 1 96.31 256 LYS B N 1
ATOM 4455 C CA . LYS B 1 256 ? 25.797 -37.969 -7.668 1 96.31 256 LYS B CA 1
ATOM 4456 C C . LYS B 1 256 ? 26.766 -37.25 -6.738 1 96.31 256 LYS B C 1
ATOM 4458 O O . LYS B 1 256 ? 27.391 -37.875 -5.879 1 96.31 256 LYS B O 1
ATOM 4463 N N . GLY B 1 257 ? 26.922 -35.969 -6.898 1 96.5 257 GLY B N 1
ATOM 4464 C CA . GLY B 1 257 ? 27.828 -35.188 -6.059 1 96.5 257 GLY B CA 1
ATOM 4465 C C . GLY B 1 257 ? 27.266 -34.906 -4.68 1 96.5 257 GLY B C 1
ATOM 4466 O O . GLY B 1 257 ? 26.328 -35.562 -4.23 1 96.5 257 GLY B O 1
ATOM 4467 N N . THR B 1 258 ? 28.016 -33.969 -4.012 1 97.38 258 THR B N 1
ATOM 4468 C CA . THR B 1 258 ? 27.625 -33.625 -2.652 1 97.38 258 THR B CA 1
ATOM 4469 C C . THR B 1 258 ? 27.234 -32.125 -2.57 1 97.38 258 THR B C 1
ATOM 4471 O O . THR B 1 258 ? 27.578 -31.359 -3.459 1 97.38 258 THR B O 1
ATOM 4474 N N . PHE B 1 259 ? 26.422 -31.859 -1.562 1 96.94 259 PHE B N 1
ATOM 4475 C CA . PHE B 1 259 ? 26.047 -30.484 -1.312 1 96.94 259 PHE B CA 1
ATOM 4476 C C . PHE B 1 259 ? 26.922 -29.859 -0.223 1 96.94 259 PHE B C 1
ATOM 4478 O O . PHE B 1 259 ? 27.203 -30.516 0.786 1 96.94 259 PHE B O 1
ATOM 4485 N N . VAL B 1 260 ? 27.391 -28.656 -0.475 1 96.44 260 VAL B N 1
ATOM 4486 C CA . VAL B 1 260 ? 28.156 -27.906 0.509 1 96.44 260 VAL B CA 1
ATOM 4487 C C . VAL B 1 260 ? 27.391 -26.641 0.895 1 96.44 260 VAL B C 1
ATOM 4489 O O . VAL B 1 260 ? 26.734 -26.016 0.05 1 96.44 260 VAL B O 1
ATOM 4492 N N . TYR B 1 261 ? 27.469 -26.328 2.156 1 94 261 TYR B N 1
ATOM 4493 C CA . TYR B 1 261 ? 26.641 -25.25 2.689 1 94 261 TYR B CA 1
ATOM 4494 C C . TYR B 1 261 ? 27.469 -24 2.922 1 94 261 TYR B C 1
ATOM 4496 O O . TYR B 1 261 ? 28.531 -24.047 3.531 1 94 261 TYR B O 1
ATOM 4504 N N . ASP B 1 262 ? 27.031 -22.906 2.332 1 90.94 262 ASP B N 1
ATOM 4505 C CA . ASP B 1 262 ? 27.656 -21.594 2.535 1 90.94 262 ASP B CA 1
ATOM 4506 C C . ASP B 1 262 ? 26.859 -20.75 3.51 1 90.94 262 ASP B C 1
ATOM 4508 O O . ASP B 1 262 ? 25.969 -20 3.098 1 90.94 262 ASP B O 1
ATOM 4512 N N . LYS B 1 263 ? 27.234 -20.609 4.711 1 86.38 263 LYS B N 1
ATOM 4513 C CA . LYS B 1 263 ? 26.484 -20 5.801 1 86.38 263 LYS B CA 1
ATOM 4514 C C . LYS B 1 263 ? 26.625 -18.469 5.777 1 86.38 263 LYS B C 1
ATOM 4516 O O . LYS B 1 263 ? 25.938 -17.766 6.5 1 86.38 263 LYS B O 1
ATOM 4521 N N . SER B 1 264 ? 27.5 -17.922 4.891 1 83.88 264 SER B N 1
ATOM 4522 C CA . SER B 1 264 ? 27.734 -16.484 4.816 1 83.88 264 SER B CA 1
ATOM 4523 C C . SER B 1 264 ? 26.688 -15.797 3.932 1 83.88 264 SER B C 1
ATOM 4525 O O . SER B 1 264 ? 26.547 -14.578 3.955 1 83.88 264 SER B O 1
ATOM 4527 N N . LYS B 1 265 ? 25.875 -16.531 3.268 1 77.12 265 LYS B N 1
ATOM 4528 C CA . LYS B 1 265 ? 24.906 -15.992 2.322 1 77.12 265 LYS B CA 1
ATOM 4529 C C . LYS B 1 265 ? 23.547 -15.812 2.975 1 77.12 265 LYS B C 1
ATOM 4531 O O . LYS B 1 265 ? 23.203 -16.531 3.91 1 77.12 265 LYS B O 1
ATOM 4536 N N . PRO B 1 266 ? 22.734 -14.82 2.506 1 70.75 266 PRO B N 1
ATOM 4537 C CA . PRO B 1 266 ? 21.406 -14.586 3.078 1 70.75 266 PRO B CA 1
ATOM 4538 C C . PRO B 1 266 ? 20.438 -15.734 2.828 1 70.75 266 PRO B C 1
ATOM 4540 O O . PRO B 1 266 ? 20.484 -16.375 1.771 1 70.75 266 PRO B O 1
ATOM 4543 N N . VAL B 1 267 ? 19.672 -16.172 3.904 1 66.88 267 VAL B N 1
ATOM 4544 C CA . VAL B 1 267 ? 18.719 -17.281 3.787 1 66.88 267 VAL B CA 1
ATOM 4545 C C . VAL B 1 267 ? 17.297 -16.734 3.701 1 66.88 267 VAL B C 1
ATOM 4547 O O . VAL B 1 267 ? 16.391 -17.406 3.186 1 66.88 267 VAL B O 1
ATOM 4550 N N . GLY B 1 268 ? 17.031 -15.414 3.771 1 65.88 268 GLY B N 1
ATOM 4551 C CA . GLY B 1 268 ? 15.68 -14.875 3.83 1 65.88 268 GLY B CA 1
ATOM 4552 C C . GLY B 1 268 ? 14.898 -15.352 5.035 1 65.88 268 GLY B C 1
ATOM 4553 O O . GLY B 1 268 ? 15.445 -15.453 6.137 1 65.88 268 GLY B O 1
ATOM 4554 N N . MET B 1 269 ? 13.555 -15.648 4.891 1 71.88 269 MET B N 1
ATOM 4555 C CA . MET B 1 269 ? 12.664 -16.109 5.949 1 71.88 269 MET B CA 1
ATOM 4556 C C . MET B 1 269 ? 13 -17.547 6.352 1 71.88 269 MET B C 1
ATOM 4558 O O . MET B 1 269 ? 13.328 -18.375 5.496 1 71.88 269 MET B O 1
ATOM 4562 N N . ARG B 1 270 ? 12.898 -17.891 7.66 1 78.19 270 ARG B N 1
ATOM 4563 C CA . ARG B 1 270 ? 13.164 -19.25 8.141 1 78.19 270 ARG B CA 1
ATOM 4564 C C . ARG B 1 270 ? 12.117 -20.219 7.629 1 78.19 270 ARG B C 1
ATOM 4566 O O . ARG B 1 270 ? 12.445 -21.344 7.242 1 78.19 270 ARG B O 1
ATOM 4573 N N . ARG B 1 271 ? 10.867 -19.75 7.688 1 87.19 271 ARG B N 1
ATOM 4574 C CA . ARG B 1 271 ? 9.766 -20.594 7.234 1 87.19 271 ARG B CA 1
ATOM 4575 C C . ARG B 1 271 ? 8.641 -19.766 6.641 1 87.19 271 ARG B C 1
ATOM 4577 O O . ARG B 1 271 ? 8.328 -18.688 7.148 1 87.19 271 ARG B O 1
ATOM 4584 N N . LYS B 1 272 ? 8.039 -20.266 5.605 1 90.12 272 LYS B N 1
ATOM 4585 C CA . LYS B 1 272 ? 6.852 -19.703 4.973 1 90.12 272 LYS B CA 1
ATOM 4586 C C . LYS B 1 272 ? 5.879 -20.797 4.555 1 90.12 272 LYS B C 1
ATOM 4588 O O . LYS B 1 272 ? 6.074 -21.453 3.523 1 90.12 272 LYS B O 1
ATOM 4593 N N . LEU B 1 273 ? 4.902 -20.953 5.344 1 95.06 273 LEU B N 1
ATOM 4594 C CA . LEU B 1 273 ? 3.879 -21.969 5.133 1 95.06 273 LEU B CA 1
ATOM 4595 C C . LEU B 1 273 ? 2.482 -21.375 5.281 1 95.06 273 LEU B C 1
ATOM 4597 O O . LEU B 1 273 ? 2.172 -20.75 6.305 1 95.06 273 LEU B O 1
ATOM 4601 N N . ILE B 1 274 ? 1.7 -21.562 4.246 1 96.56 274 ILE B N 1
ATOM 4602 C CA . ILE B 1 274 ? 0.354 -21.016 4.332 1 96.56 274 ILE B CA 1
ATOM 4603 C C . ILE B 1 274 ? -0.574 -22.016 5.02 1 96.56 274 ILE B C 1
ATOM 4605 O O . ILE B 1 274 ? -0.298 -23.219 5.035 1 96.56 274 ILE B O 1
ATOM 4609 N N . ASP B 1 275 ? -1.58 -21.5 5.668 1 97.69 275 ASP B N 1
ATOM 4610 C CA . ASP B 1 275 ? -2.686 -22.312 6.18 1 97.69 275 ASP B CA 1
ATOM 4611 C C . ASP B 1 275 ? -3.721 -22.578 5.09 1 97.69 275 ASP B C 1
ATOM 4613 O O . ASP B 1 275 ? -4.238 -21.641 4.477 1 97.69 275 ASP B O 1
ATOM 4617 N N . ASN B 1 276 ? -4.004 -23.875 4.82 1 97.19 276 ASN B N 1
ATOM 4618 C CA . ASN B 1 276 ? -4.902 -24.172 3.713 1 97.19 276 ASN B CA 1
ATOM 4619 C C . ASN B 1 276 ? -6.277 -24.609 4.207 1 97.19 276 ASN B C 1
ATOM 4621 O O . ASN B 1 276 ? -6.996 -25.328 3.506 1 97.19 276 ASN B O 1
ATOM 4625 N N . THR B 1 277 ? -6.668 -24.219 5.41 1 97.94 277 THR B N 1
ATOM 4626 C CA . THR B 1 277 ? -7.953 -24.609 5.984 1 97.94 277 THR B CA 1
ATOM 4627 C C . THR B 1 277 ? -9.102 -24.078 5.133 1 97.94 277 THR B C 1
ATOM 4629 O O . THR B 1 277 ? -9.984 -24.844 4.723 1 97.94 277 THR B O 1
ATOM 4632 N N . LEU B 1 278 ? -9.141 -22.812 4.812 1 98.38 278 LEU B N 1
ATOM 4633 C CA . LEU B 1 278 ? -10.195 -22.234 3.986 1 98.38 278 LEU B CA 1
ATOM 4634 C C . LEU B 1 278 ? -10.219 -22.875 2.604 1 98.38 278 LEU B C 1
ATOM 4636 O O . LEU B 1 278 ? -11.289 -23.047 2.012 1 98.38 278 LEU B O 1
ATOM 4640 N N . LEU B 1 279 ? -9.062 -23.156 2.104 1 98.69 279 LEU B N 1
ATOM 4641 C CA . LEU B 1 279 ? -8.953 -23.812 0.803 1 98.69 279 LEU B CA 1
ATOM 4642 C C . LEU B 1 279 ? -9.656 -25.156 0.807 1 98.69 279 LEU B C 1
ATOM 4644 O O . LEU B 1 279 ? -10.414 -25.469 -0.112 1 98.69 279 LEU B O 1
ATOM 4648 N N . SER B 1 280 ? -9.359 -25.906 1.832 1 98.19 280 SER B N 1
ATOM 4649 C CA . SER B 1 280 ? -9.992 -27.219 1.984 1 98.19 280 SER B CA 1
ATOM 4650 C C . SER B 1 280 ? -11.508 -27.078 2.117 1 98.19 280 SER B C 1
ATOM 4652 O O . SER B 1 280 ? -12.258 -27.844 1.507 1 98.19 280 SER B O 1
ATOM 4654 N N . GLU B 1 281 ? -11.984 -26.141 2.861 1 98.5 281 GLU B N 1
ATOM 4655 C CA . GLU B 1 281 ? -13.406 -25.891 3.041 1 98.5 281 GLU B CA 1
ATOM 4656 C C . GLU B 1 281 ? -14.062 -25.453 1.733 1 98.5 281 GLU B C 1
ATOM 4658 O O . GLU B 1 281 ? -15.227 -25.766 1.486 1 98.5 281 GLU B O 1
ATOM 4663 N N . PHE B 1 282 ? -13.352 -24.766 0.881 1 98.56 282 PHE B N 1
ATOM 4664 C CA . PHE B 1 282 ? -13.82 -24.297 -0.422 1 98.56 282 PHE B CA 1
ATOM 4665 C C . PHE B 1 282 ? -13.984 -25.469 -1.382 1 98.56 282 PHE B C 1
ATOM 4667 O O . PHE B 1 282 ? -14.742 -25.375 -2.352 1 98.56 282 PHE B O 1
ATOM 4674 N N . GLY B 1 283 ? -13.219 -26.594 -1.052 1 98.38 283 GLY B N 1
ATOM 4675 C CA . GLY B 1 283 ? -13.453 -27.828 -1.787 1 98.38 283 GLY B CA 1
ATOM 4676 C C . GLY B 1 283 ? -12.383 -28.125 -2.824 1 98.38 283 GLY B C 1
ATOM 4677 O O . GLY B 1 283 ? -12.625 -28.844 -3.793 1 98.38 283 GLY B O 1
ATOM 4678 N N . TRP B 1 284 ? -11.141 -27.531 -2.633 1 98.5 284 TRP B N 1
ATOM 4679 C CA . TRP B 1 284 ? -10.062 -27.766 -3.592 1 98.5 284 TRP B CA 1
ATOM 4680 C C . TRP B 1 284 ? -8.789 -28.219 -2.883 1 98.5 284 TRP B C 1
ATOM 4682 O O . TRP B 1 284 ? -8.516 -27.797 -1.758 1 98.5 284 TRP B O 1
ATOM 4692 N N . SER B 1 285 ? -8.008 -29.047 -3.543 1 98.12 285 SER B N 1
ATOM 4693 C CA . SER B 1 285 ? -6.68 -29.438 -3.094 1 98.12 285 SER B CA 1
ATOM 4694 C C . SER B 1 285 ? -5.746 -29.688 -4.273 1 98.12 285 SER B C 1
ATOM 4696 O O . SER B 1 285 ? -6.203 -29.984 -5.383 1 98.12 285 SER B O 1
ATOM 4698 N N . ASN B 1 286 ? -4.52 -29.531 -4.02 1 97.25 286 ASN B N 1
ATOM 4699 C CA . ASN B 1 286 ? -3.529 -29.781 -5.062 1 97.25 286 ASN B CA 1
ATOM 4700 C C . ASN B 1 286 ? -3.5 -31.25 -5.48 1 97.25 286 ASN B C 1
ATOM 4702 O O . ASN B 1 286 ? -3.848 -32.125 -4.691 1 97.25 286 ASN B O 1
ATOM 4706 N N . LYS B 1 287 ? -2.998 -31.516 -6.664 1 97.06 287 LYS B N 1
ATOM 4707 C CA . LYS B 1 287 ? -3.02 -32.875 -7.195 1 97.06 287 LYS B CA 1
ATOM 4708 C C . LYS B 1 287 ? -1.604 -33.375 -7.434 1 97.06 287 LYS B C 1
ATOM 4710 O O . LYS B 1 287 ? -1.362 -34.594 -7.375 1 97.06 287 LYS B O 1
ATOM 4715 N N . VAL B 1 288 ? -0.67 -32.5 -7.688 1 97.44 288 VAL B N 1
ATOM 4716 C CA . VAL B 1 288 ? 0.675 -32.906 -8.094 1 97.44 288 VAL B CA 1
ATOM 4717 C C . VAL B 1 288 ? 1.601 -32.906 -6.879 1 97.44 288 VAL B C 1
ATOM 4719 O O . VAL B 1 288 ? 1.691 -31.906 -6.156 1 97.44 288 VAL B O 1
ATOM 4722 N N . ASP B 1 289 ? 2.273 -34 -6.645 1 96.31 289 ASP B N 1
ATOM 4723 C CA . ASP B 1 289 ? 3.23 -34.062 -5.543 1 96.31 289 ASP B CA 1
ATOM 4724 C C . ASP B 1 289 ? 4.586 -33.5 -5.965 1 96.31 289 ASP B C 1
ATOM 4726 O O . ASP B 1 289 ? 4.805 -33.188 -7.141 1 96.31 289 ASP B O 1
ATOM 4730 N N . LEU B 1 290 ? 5.48 -33.375 -4.977 1 96.62 290 LEU B N 1
ATOM 4731 C CA . LEU B 1 290 ? 6.75 -32.688 -5.188 1 96.62 290 LEU B CA 1
ATOM 4732 C C . LEU B 1 290 ? 7.582 -33.406 -6.25 1 96.62 290 LEU B C 1
ATOM 4734 O O . LEU B 1 290 ? 8.07 -32.75 -7.188 1 96.62 290 LEU B O 1
ATOM 4738 N N . GLU B 1 291 ? 7.742 -34.688 -6.125 1 97.19 291 GLU B N 1
ATOM 4739 C CA . GLU B 1 291 ? 8.594 -35.438 -7.043 1 97.19 291 GLU B CA 1
ATOM 4740 C C . GLU B 1 291 ? 8.07 -35.375 -8.477 1 97.19 291 GLU B C 1
ATOM 4742 O O . GLU B 1 291 ? 8.844 -35.156 -9.414 1 97.19 291 GLU B O 1
ATOM 4747 N N . SER B 1 292 ? 6.754 -35.531 -8.641 1 97.88 292 SER B N 1
ATOM 4748 C CA . SER B 1 292 ? 6.145 -35.469 -9.961 1 97.88 292 SER B CA 1
ATOM 4749 C C . SER B 1 292 ? 6.293 -34.062 -10.562 1 97.88 292 SER B C 1
ATOM 4751 O O . SER B 1 292 ? 6.625 -33.938 -11.742 1 97.88 292 SER B O 1
ATOM 4753 N N . GLY B 1 293 ? 6.043 -33.031 -9.742 1 98.06 293 GLY B N 1
ATOM 4754 C CA . GLY B 1 293 ? 6.18 -31.672 -10.227 1 98.06 293 GLY B CA 1
ATOM 4755 C C . GLY B 1 293 ? 7.598 -31.312 -10.633 1 98.06 293 GLY B C 1
ATOM 4756 O O . GLY B 1 293 ? 7.812 -30.703 -11.68 1 98.06 293 GLY B O 1
ATOM 4757 N N . ILE B 1 294 ? 8.531 -31.734 -9.797 1 97.94 294 ILE B N 1
ATOM 4758 C CA . ILE B 1 294 ? 9.938 -31.453 -10.086 1 97.94 294 ILE B CA 1
ATOM 4759 C C . ILE B 1 294 ? 10.352 -32.219 -11.344 1 97.94 294 ILE B C 1
ATOM 4761 O O . ILE B 1 294 ? 11.062 -31.656 -12.195 1 97.94 294 ILE B O 1
ATOM 4765 N N . SER B 1 295 ? 9.938 -33.438 -11.492 1 98.25 295 SER B N 1
ATOM 4766 C CA . SER B 1 295 ? 10.258 -34.25 -12.68 1 98.25 295 SER B CA 1
ATOM 4767 C C . SER B 1 295 ? 9.773 -33.562 -13.945 1 98.25 295 SER B C 1
ATOM 4769 O O . SER B 1 295 ? 10.523 -33.406 -14.914 1 98.25 295 SER B O 1
ATOM 4771 N N . LYS B 1 296 ? 8.539 -33.094 -13.914 1 97.88 296 LYS B N 1
ATOM 4772 C CA . LYS B 1 296 ? 7.965 -32.406 -15.055 1 97.88 296 LYS B CA 1
ATOM 4773 C C . LYS B 1 296 ? 8.727 -31.109 -15.352 1 97.88 296 LYS B C 1
ATOM 4775 O O . LYS B 1 296 ? 8.938 -30.766 -16.516 1 97.88 296 LYS B O 1
ATOM 4780 N N . THR B 1 297 ? 9.102 -30.422 -14.312 1 97.62 297 THR B N 1
ATOM 4781 C CA . THR B 1 297 ? 9.82 -29.156 -14.461 1 97.62 297 THR B CA 1
ATOM 4782 C C . THR B 1 297 ? 11.203 -29.375 -15.055 1 97.62 297 THR B C 1
ATOM 4784 O O . THR B 1 297 ? 11.633 -28.641 -15.945 1 97.62 297 THR B O 1
ATOM 4787 N N . CYS B 1 298 ? 11.898 -30.438 -14.562 1 97.06 298 CYS B N 1
ATOM 4788 C CA . CYS B 1 298 ? 13.219 -30.781 -15.086 1 97.06 298 CYS B CA 1
ATOM 4789 C C . CYS B 1 298 ? 13.133 -31.172 -16.562 1 97.06 298 CYS B C 1
ATOM 4791 O O . CYS B 1 298 ? 13.961 -30.734 -17.359 1 97.06 298 CYS B O 1
ATOM 4793 N N . GLN B 1 299 ? 12.141 -31.938 -16.875 1 96.81 299 GLN B N 1
ATOM 4794 C CA . GLN B 1 299 ? 11.953 -32.344 -18.266 1 96.81 299 GLN B CA 1
ATOM 4795 C C . GLN B 1 299 ? 11.727 -31.141 -19.172 1 96.81 299 GLN B C 1
ATOM 4797 O O . GLN B 1 299 ? 12.273 -31.078 -20.266 1 96.81 299 GLN B O 1
ATOM 4802 N N . TYR B 1 300 ? 10.898 -30.25 -18.719 1 96.56 300 TYR B N 1
ATOM 4803 C CA . TYR B 1 300 ? 10.648 -29.016 -19.484 1 96.56 300 TYR B CA 1
ATOM 4804 C C . TYR B 1 300 ? 11.938 -28.25 -19.703 1 96.56 300 TYR B C 1
ATOM 4806 O O . TYR B 1 300 ? 12.219 -27.812 -20.828 1 96.56 300 TYR B O 1
ATOM 4814 N N . PHE B 1 301 ? 12.68 -28.047 -18.656 1 95.38 301 PHE B N 1
ATOM 4815 C CA . PHE B 1 301 ? 13.945 -27.328 -18.719 1 95.38 301 PHE B CA 1
ATOM 4816 C C . PHE B 1 301 ? 14.883 -27.984 -19.734 1 95.38 301 PHE B C 1
ATOM 4818 O O . PHE B 1 301 ? 15.477 -27.297 -20.578 1 95.38 301 PHE B O 1
ATOM 4825 N N . LEU B 1 302 ? 15.016 -29.297 -19.703 1 94.62 302 LEU B N 1
ATOM 4826 C CA . LEU B 1 302 ? 15.93 -30.031 -20.562 1 94.62 302 LEU B CA 1
ATOM 4827 C C . LEU B 1 302 ? 15.477 -29.953 -22.016 1 94.62 302 LEU B C 1
ATOM 4829 O O . LEU B 1 302 ? 16.297 -29.859 -22.938 1 94.62 302 LEU B O 1
ATOM 4833 N N . ASN B 1 303 ? 14.141 -29.969 -22.188 1 93.56 303 ASN B N 1
ATOM 4834 C CA . ASN B 1 303 ? 13.602 -29.859 -23.547 1 93.56 303 ASN B CA 1
ATOM 4835 C C . ASN B 1 303 ? 13.844 -28.484 -24.141 1 93.56 303 ASN B C 1
ATOM 4837 O O . ASN B 1 303 ? 14.102 -28.344 -25.328 1 93.56 303 ASN B O 1
ATOM 4841 N N . GLU B 1 304 ? 13.672 -27.469 -23.344 1 88.5 304 GLU B N 1
ATOM 4842 C CA . GLU B 1 304 ? 13.883 -26.094 -23.812 1 88.5 304 GLU B CA 1
ATOM 4843 C C . GLU B 1 304 ? 15.359 -25.828 -24.078 1 88.5 304 GLU B C 1
ATOM 4845 O O . GLU B 1 304 ? 15.703 -25.094 -25.016 1 88.5 304 GLU B O 1
ATOM 4850 N N . LYS B 1 305 ? 16.203 -26.312 -23.266 1 78.75 305 LYS B N 1
ATOM 4851 C CA . LYS B 1 305 ? 17.656 -26.188 -23.453 1 78.75 305 LYS B CA 1
ATOM 4852 C C . LYS B 1 305 ? 18.094 -26.844 -24.75 1 78.75 305 LYS B C 1
ATOM 4854 O O . LYS B 1 305 ? 18.953 -26.312 -25.453 1 78.75 305 LYS B O 1
ATOM 4859 N N . ASN B 1 306 ? 17.438 -27.844 -24.969 1 68.12 306 ASN B N 1
ATOM 4860 C CA . ASN B 1 306 ? 17.781 -28.547 -26.188 1 68.12 306 ASN B CA 1
ATOM 4861 C C . ASN B 1 306 ? 17.266 -27.828 -27.422 1 68.12 306 ASN B C 1
ATOM 4863 O O . ASN B 1 306 ? 17.781 -28.016 -28.531 1 68.12 306 ASN B O 1
ATOM 4867 N N . ASN B 1 307 ? 16.234 -27.047 -27.156 1 62.94 307 ASN B N 1
ATOM 4868 C CA . ASN B 1 307 ? 15.68 -26.312 -28.281 1 62.94 307 ASN B CA 1
ATOM 4869 C C . ASN B 1 307 ? 16.406 -24.969 -28.484 1 62.94 307 ASN B C 1
ATOM 4871 O O . ASN B 1 307 ? 16.156 -24.266 -29.453 1 62.94 307 ASN B O 1
ATOM 4875 N N . ASP B 1 308 ? 17.156 -24.516 -27.594 1 54.91 308 ASP B N 1
ATOM 4876 C CA . ASP B 1 308 ? 18 -23.328 -27.781 1 54.91 308 ASP B CA 1
ATOM 4877 C C . ASP B 1 308 ? 19.359 -23.719 -28.359 1 54.91 308 ASP B C 1
ATOM 4879 O O . ASP B 1 308 ? 19.953 -24.703 -27.938 1 54.91 308 ASP B O 1
#

Radius of gyration: 27.03 Å; Cα contacts (8 Å, |Δi|>4): 1196; chains: 2; bounding box: 62×75×59 Å

Sequence (616 aa):
MKILLTGAGGMVGKNILAHTKSKDYEFITPSSKELDLLEKKHITTYLKHHKPNFIIHAAGIVGGIHANINNPVKFLVENMQMGINLLTAAKDNNIRKLLNLGSSCMYPKDCDSGLTEDMILTGELESTNEGYALAKITSAKLCEYINREDSEFQYKTAIPCNLYGKYDKFDENNSHMIPAVIKKIVTAIETGKSEVEIWGDGEARREFMYAEDLADFIFYTINNFTKMPQNINVGLGQDYTITEYYKVIAKILGYKGTFVYDKSKPVGMRRKLIDNTLLSEFGWSNKVDLESGISKTCQYFLNEKNNDMKILLTGAGGMVGKNILAHTKSKDYEFITPSSKELDLLEKKHITTYLKHHKPNFIIHAAGIVGGIHANINNPVKFLVENMQMGINLLTAAKDNNIRKLLNLGSSCMYPKDCDSGLTEDMILTGELESTNEGYALAKITSAKLCEYINREDSEFQYKTAIPCNLYGKYDKFDENNSHMIPAVIKKIVTAIETGKSEVEIWGDGEARREFMYAEDLADFIFYTINNFTKMPQNINVGLGQDYTITEYYKVIAKILGYKGTFVYDKSKPVGMRRKLIDNTLLSEFGWSNKVDLESGISKTCQYFLNEKNND

GO terms:
  GO:0016616 oxidoreductase activity, acting on the CH-OH group of donors, NAD or NADP as acceptor (F, IDA)

Secondary structure (DSSP, 8-state):
-EEEEETTTSHHHHHHHHSGGGGGSEEE---TTT--TT-HHHHHHHHHHH--SEEEE-------HHHHHH-HHHHHHHHHHHHHHHHHHHHHTT--EEEEE--GGGSPSS--S-B-GGGTTSBPPPGGGHHHHHHHHHHHHHHHHHHHH-TT-EEEEEEE-EEESTT----TTT--HHHHHHHHHHHHHHHT-SEEEEETTS--EE-EEEHHHHHHHHHHHHHTGGGS-SEEEES-S--EEHHHHHHHHHHHHT--SEEEEETTS----SEE-B--HHHHHHT------HHHHHHHHHHHHHHHHHH-/-EEEEETTTSHHHHHHHHSGGGGGSEEE---TTT--TT-HHHHHHHHHHH--SEEEE-------HHHHHH-HHHHHHHHHHHHHHHHHHHHHTT--EEEEE--GGGSPSS--S-B-GGGTTSBPPPGGGHHHHHHHHHHHHHHHHHHHH-TT-EEEEEEE-EEESTT----TTT--HHHHHHHHHHHHHHHT-SEEEEETTS--EE-EEEHHHHHHHHHHHHHTGGGS-SEEEES-S--EEHHHHHHHHHHHHT--SEEEEETTS----SEE-B--HHHHHHT------HHHHHHHHHHHHHHHHHH-